Protein AF-0000000084498531 (afdb_homodimer)

Structure (mmCIF, N/CA/C/O backbone):
data_AF-0000000084498531-model_v1
#
loop_
_entity.id
_entity.type
_entity.pdbx_description
1 polymer 'Transcriptional regulator'
#
loop_
_atom_site.group_PDB
_atom_site.id
_atom_site.type_symbol
_atom_site.label_atom_id
_atom_site.label_alt_id
_atom_site.label_comp_id
_atom_site.label_asym_id
_atom_site.label_entity_id
_atom_site.label_seq_id
_atom_site.pdbx_PDB_ins_code
_atom_site.Cartn_x
_atom_site.Cartn_y
_atom_site.Cartn_z
_atom_site.occupancy
_atom_site.B_iso_or_equiv
_atom_site.auth_seq_id
_atom_site.auth_comp_id
_atom_site.auth_asym_id
_atom_site.auth_atom_id
_atom_site.pdbx_PDB_model_num
ATOM 1 N N . MET A 1 1 ? -9.805 -19.578 -28.141 1 34.66 1 MET A N 1
ATOM 2 C CA . MET A 1 1 ? -10.172 -18.578 -29.141 1 34.66 1 MET A CA 1
ATOM 3 C C . MET A 1 1 ? -9.047 -17.578 -29.344 1 34.66 1 MET A C 1
ATOM 5 O O . MET A 1 1 ? -8.516 -17.031 -28.359 1 34.66 1 MET A O 1
ATOM 9 N N . LYS A 1 2 ? -8.398 -17.547 -30.516 1 44.09 2 LYS A N 1
ATOM 10 C CA . LYS A 1 2 ? -7.297 -16.688 -30.938 1 44.09 2 LYS A CA 1
ATOM 11 C C . LYS A 1 2 ? -7.688 -15.219 -30.844 1 44.09 2 LYS A C 1
ATOM 13 O O . LYS A 1 2 ? -8.727 -14.812 -31.375 1 44.09 2 LYS A O 1
ATOM 18 N N . ILE A 1 3 ? -7.273 -14.508 -29.891 1 50.34 3 ILE A N 1
ATOM 19 C CA . ILE A 1 3 ? -7.504 -13.07 -29.812 1 50.34 3 ILE A CA 1
ATOM 20 C C . ILE A 1 3 ? -6.902 -12.383 -31.047 1 50.34 3 ILE A C 1
ATOM 22 O O . ILE A 1 3 ? -5.684 -12.406 -31.234 1 50.34 3 ILE A O 1
ATOM 26 N N . GLU A 1 4 ? -7.723 -12.188 -32.031 1 59.47 4 GLU A N 1
ATOM 27 C CA . GLU A 1 4 ? -7.301 -11.461 -33.25 1 59.47 4 GLU A CA 1
ATOM 28 C C . GLU A 1 4 ? -7.137 -9.969 -32.969 1 59.47 4 GLU A C 1
ATOM 30 O O . GLU A 1 4 ? -7.867 -9.406 -32.125 1 59.47 4 GLU A O 1
ATOM 35 N N . GLN A 1 5 ? -6.105 -9.414 -33.406 1 60.19 5 GLN A N 1
ATOM 36 C CA . GLN A 1 5 ? -5.805 -7.996 -33.25 1 60.19 5 GLN A CA 1
ATOM 37 C C . GLN A 1 5 ? -7.039 -7.145 -33.562 1 60.19 5 GLN A C 1
ATOM 39 O O . GLN A 1 5 ? -7.297 -6.16 -32.844 1 60.19 5 GLN A O 1
ATOM 44 N N . ALA A 1 6 ? -7.781 -7.594 -34.531 1 69.44 6 ALA A N 1
ATOM 45 C CA . ALA A 1 6 ? -8.984 -6.855 -34.906 1 69.44 6 ALA A CA 1
ATOM 46 C C . ALA A 1 6 ? -10.008 -6.859 -33.781 1 69.44 6 ALA A C 1
ATOM 48 O O . ALA A 1 6 ? -10.664 -5.848 -33.531 1 69.44 6 ALA A O 1
ATOM 49 N N . MET A 1 7 ? -10.156 -8 -33.062 1 75.06 7 MET A N 1
ATOM 50 C CA . MET A 1 7 ? -11.094 -8.102 -31.969 1 75.06 7 MET A CA 1
ATOM 51 C C . MET A 1 7 ? -10.688 -7.188 -30.812 1 75.06 7 MET A C 1
ATOM 53 O O . MET A 1 7 ? -11.531 -6.512 -30.219 1 75.06 7 MET A O 1
ATOM 57 N N . ILE A 1 8 ? -9.398 -7.152 -30.562 1 75.12 8 ILE A N 1
ATOM 58 C CA . ILE A 1 8 ? -8.883 -6.312 -29.484 1 75.12 8 ILE A CA 1
ATOM 59 C C . ILE A 1 8 ? -9.18 -4.848 -29.797 1 75.12 8 ILE A C 1
ATOM 61 O O . ILE A 1 8 ? -9.656 -4.113 -28.922 1 75.12 8 ILE A O 1
ATOM 65 N N . THR A 1 9 ? -8.969 -4.488 -31 1 77.19 9 THR A N 1
ATOM 66 C CA . THR A 1 9 ? -9.227 -3.109 -31.406 1 77.19 9 THR A CA 1
ATOM 67 C C . THR A 1 9 ? -10.711 -2.773 -31.281 1 77.19 9 THR A C 1
ATOM 69 O O . THR A 1 9 ? -11.07 -1.705 -30.781 1 77.19 9 THR A O 1
ATOM 72 N N . GLN A 1 10 ? -11.523 -3.67 -31.703 1 86.06 10 GLN A N 1
ATOM 73 C CA . GLN A 1 10 ? -12.961 -3.473 -31.625 1 86.06 10 GLN A CA 1
ATOM 74 C C . GLN A 1 10 ? -13.422 -3.324 -30.188 1 86.06 10 GLN A C 1
ATOM 76 O O . GLN A 1 10 ? -14.281 -2.488 -29.875 1 86.06 10 GLN A O 1
ATOM 81 N N . LEU A 1 11 ? -12.805 -4.191 -29.312 1 82.88 11 LEU A N 1
ATOM 82 C CA . LEU A 1 11 ? -13.148 -4.113 -27.891 1 82.88 11 LEU A CA 1
ATOM 83 C C . LEU A 1 11 ? -12.734 -2.766 -27.312 1 82.88 11 LEU A C 1
ATOM 85 O O . LEU A 1 11 ? -13.484 -2.158 -26.547 1 82.88 11 LEU A O 1
ATOM 89 N N . MET A 1 12 ? -11.602 -2.281 -27.719 1 84.25 12 MET A N 1
ATOM 90 C CA . MET A 1 12 ? -11.078 -1.019 -27.203 1 84.25 12 MET A CA 1
ATOM 91 C C . MET A 1 12 ? -11.914 0.157 -27.703 1 84.25 12 MET A C 1
ATOM 93 O O . MET A 1 12 ? -12.18 1.095 -26.938 1 84.25 12 MET A O 1
ATOM 97 N N . VAL A 1 13 ? -12.328 0.052 -28.891 1 86.25 13 VAL A N 1
ATOM 98 C CA . VAL A 1 13 ? -13.203 1.078 -29.453 1 86.25 13 VAL A CA 1
ATOM 99 C C . VAL A 1 13 ? -14.539 1.08 -28.719 1 86.25 13 VAL A C 1
ATOM 101 O O . VAL A 1 13 ? -15.023 2.135 -28.297 1 86.25 13 VAL A O 1
ATOM 104 N N . LEU A 1 14 ? -15.125 -0.115 -28.547 1 86.69 14 LEU A N 1
ATOM 105 C CA . LEU A 1 14 ? -16.422 -0.256 -27.891 1 86.69 14 LEU A CA 1
ATOM 106 C C . LEU A 1 14 ? -16.344 0.219 -26.438 1 86.69 14 LEU A C 1
ATOM 108 O O . LEU A 1 14 ? -17.297 0.806 -25.922 1 86.69 14 LEU A O 1
ATOM 112 N N . LEU A 1 15 ? -15.234 -0.099 -25.812 1 84.62 15 LEU A N 1
ATOM 113 C CA . LEU A 1 15 ? -15.023 0.351 -24.453 1 84.62 15 LEU A CA 1
ATOM 114 C C . LEU A 1 15 ? -15.039 1.874 -24.359 1 84.62 15 LEU A C 1
ATOM 116 O O . LEU A 1 15 ? -15.609 2.443 -23.438 1 84.62 15 LEU A O 1
ATOM 120 N N . ASN A 1 16 ? -14.508 2.611 -25.328 1 83.94 16 ASN A N 1
ATOM 121 C CA . ASN A 1 16 ? -14.523 4.07 -25.375 1 83.94 16 ASN A CA 1
ATOM 122 C C . ASN A 1 16 ? -15.938 4.609 -25.594 1 83.94 16 ASN A C 1
ATOM 124 O O . ASN A 1 16 ? -16.344 5.578 -24.938 1 83.94 16 ASN A O 1
ATOM 128 N N . VAL A 1 17 ? -16.656 3.908 -26.391 1 86.75 17 VAL A N 1
ATOM 129 C CA . VAL A 1 17 ? -18.047 4.285 -26.656 1 86.75 17 VAL A CA 1
ATOM 130 C C . VAL A 1 17 ? -18.875 4.125 -25.375 1 86.75 17 VAL A C 1
ATOM 132 O O . VAL A 1 17 ? -19.672 5 -25.031 1 86.75 17 VAL A O 1
ATOM 135 N N . LYS A 1 18 ? -18.547 3.018 -24.75 1 86.06 18 LYS A N 1
ATOM 136 C CA . LYS A 1 18 ? -19.234 2.77 -23.484 1 86.06 18 LYS A CA 1
ATOM 137 C C . LYS A 1 18 ? -18.938 3.871 -22.469 1 86.06 18 LYS A C 1
ATOM 139 O O . LYS A 1 18 ? -19.828 4.285 -21.719 1 86.06 18 LYS A O 1
ATOM 144 N N . ASN A 1 19 ? -17.75 4.41 -22.516 1 82.44 19 ASN A N 1
ATOM 145 C CA . ASN A 1 19 ? -17.281 5.41 -21.562 1 82.44 19 ASN A CA 1
ATOM 146 C C 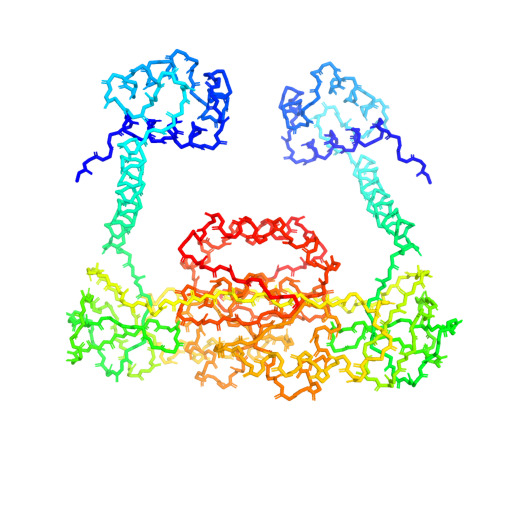. ASN A 1 19 ? -17.656 6.82 -22 1 82.44 19 ASN A C 1
ATOM 148 O O . ASN A 1 19 ? -17.203 7.801 -21.406 1 82.44 19 ASN A O 1
ATOM 152 N N . GLY A 1 20 ? -18.375 6.891 -23.094 1 81.81 20 GLY A N 1
ATOM 153 C CA . GLY A 1 20 ? -18.953 8.172 -23.469 1 81.81 20 GLY A CA 1
ATOM 154 C C . GLY A 1 20 ? -18.156 8.891 -24.531 1 81.81 20 GLY A C 1
ATOM 155 O O . GLY A 1 20 ? -18.391 10.07 -24.797 1 81.81 20 GLY A O 1
ATOM 156 N N . LYS A 1 21 ? -17.203 8.258 -25.094 1 85.19 21 LYS A N 1
ATOM 157 C CA . LYS A 1 21 ? -16.453 8.844 -26.219 1 85.19 21 LYS A CA 1
ATOM 158 C C . LYS A 1 21 ? -17.078 8.438 -27.547 1 85.19 21 LYS A C 1
ATOM 160 O O . LYS A 1 21 ? -16.859 7.32 -28.031 1 85.19 21 LYS A O 1
ATOM 165 N N . TYR A 1 22 ? -17.766 9.422 -28.156 1 84.81 22 TYR A N 1
ATOM 166 C CA . TYR A 1 22 ? -18.562 9.07 -29.328 1 84.81 22 TYR A CA 1
ATOM 167 C C . TYR A 1 22 ? -17.875 9.547 -30.609 1 84.81 22 TYR A C 1
ATOM 169 O O . TYR A 1 22 ? -18.203 9.094 -31.703 1 84.81 22 TYR A O 1
ATOM 177 N N . ARG A 1 23 ? -16.922 10.469 -30.453 1 86.25 23 ARG A N 1
ATOM 178 C CA . ARG A 1 23 ? -16.266 11.016 -31.625 1 86.25 23 ARG A CA 1
ATOM 179 C C . ARG A 1 23 ? -15.078 10.141 -32.062 1 86.25 23 ARG A C 1
ATOM 181 O O . ARG A 1 23 ? -14.203 9.844 -31.234 1 86.25 23 ARG A O 1
ATOM 188 N N . PRO A 1 24 ? -15.086 9.742 -33.312 1 88.62 24 PRO A N 1
ATOM 189 C CA . PRO A 1 24 ? -13.992 8.891 -33.781 1 88.62 24 PRO A CA 1
ATOM 190 C C . PRO A 1 24 ? -12.617 9.523 -33.562 1 88.62 24 PRO A C 1
ATOM 192 O O . PRO A 1 24 ? -11.656 8.82 -33.281 1 88.62 24 PRO A O 1
ATOM 195 N N . SER A 1 25 ? -12.562 10.82 -33.688 1 88.19 25 SER A N 1
ATOM 196 C CA . SER A 1 25 ? -11.289 11.508 -33.531 1 88.19 25 SER A CA 1
ATOM 197 C C . SER A 1 25 ? -10.773 11.367 -32.094 1 88.19 25 SER A C 1
ATOM 199 O O . SER A 1 25 ? -9.57 11.18 -31.875 1 88.19 25 SER A O 1
ATOM 201 N N . GLU A 1 26 ? -11.648 11.359 -31.172 1 84.88 26 GLU A N 1
ATOM 202 C CA . GLU A 1 26 ? -11.289 11.195 -29.766 1 84.88 26 GLU A CA 1
ATOM 203 C C . GLU A 1 26 ? -10.82 9.773 -29.484 1 84.88 26 GLU A C 1
ATOM 205 O O . GLU A 1 26 ? -9.836 9.578 -28.766 1 84.88 26 GLU A O 1
ATOM 210 N N . ILE A 1 27 ? -11.531 8.883 -30.047 1 85.62 27 ILE A N 1
ATOM 211 C CA . ILE A 1 27 ? -11.203 7.477 -29.844 1 85.62 27 ILE A CA 1
ATOM 212 C C . ILE A 1 27 ? -9.859 7.164 -30.5 1 85.62 27 ILE A C 1
ATOM 214 O O . ILE A 1 27 ? -9.047 6.434 -29.938 1 85.62 27 ILE A O 1
ATOM 218 N N . SER A 1 28 ? -9.68 7.773 -31.609 1 87.06 28 SER A N 1
ATOM 219 C CA . SER A 1 28 ? -8.414 7.598 -32.312 1 87.06 28 SER A CA 1
ATOM 220 C C . SER A 1 28 ? -7.238 8.062 -31.453 1 87.06 28 SER A C 1
ATOM 222 O O . SER A 1 28 ? -6.23 7.363 -31.344 1 87.06 28 SER A O 1
ATOM 224 N N . LYS A 1 29 ? -7.383 9.148 -30.891 1 78.88 29 LYS A N 1
ATOM 225 C CA . LYS A 1 29 ? -6.336 9.695 -30.031 1 78.88 29 LYS A CA 1
ATOM 226 C C . LYS A 1 29 ? -6.109 8.82 -28.812 1 78.88 29 LYS A C 1
ATOM 228 O O . LYS A 1 29 ? -4.965 8.562 -28.422 1 78.88 29 LYS A O 1
ATOM 233 N N . GLU A 1 30 ? -7.184 8.289 -28.266 1 75.06 30 GLU A N 1
ATOM 234 C CA . GLU A 1 30 ? -7.109 7.484 -27.047 1 75.06 30 GLU A CA 1
ATOM 235 C C . GLU A 1 30 ? -6.438 6.141 -27.312 1 75.06 30 GLU A C 1
ATOM 237 O O . GLU A 1 30 ? -5.652 5.66 -26.484 1 75.06 30 GLU A O 1
ATOM 242 N N . 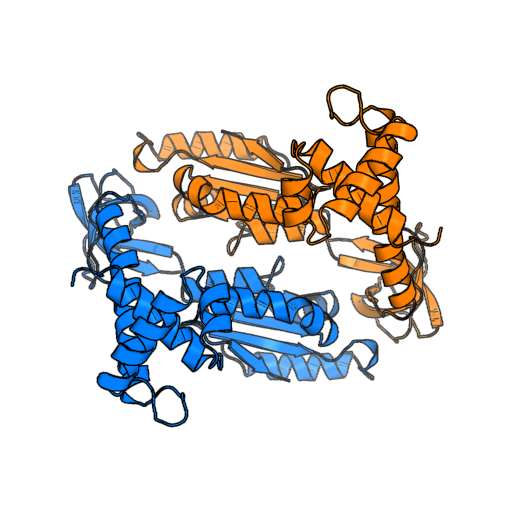LEU A 1 31 ? -6.738 5.633 -28.422 1 75.5 31 LEU A N 1
ATOM 243 C CA . LEU A 1 31 ? -6.297 4.273 -28.703 1 75.5 31 LEU A CA 1
ATOM 244 C C . LEU A 1 31 ? -4.992 4.277 -29.484 1 75.5 31 LEU A C 1
ATOM 246 O O . LEU A 1 31 ? -4.316 3.252 -29.594 1 75.5 31 LEU A O 1
ATOM 250 N N . GLY A 1 32 ? -4.672 5.48 -30.109 1 75.75 32 GLY A N 1
ATOM 251 C CA . GLY A 1 32 ? -3.467 5.57 -30.906 1 75.75 32 GLY A CA 1
ATOM 252 C C . GLY A 1 32 ? -3.59 4.867 -32.25 1 75.75 32 GLY A C 1
ATOM 253 O O . GLY A 1 32 ? -2.623 4.285 -32.75 1 75.75 32 GLY A O 1
ATOM 254 N N . ILE A 1 33 ? -4.723 4.715 -32.688 1 75.62 33 ILE A N 1
ATOM 255 C CA . ILE A 1 33 ? -4.914 4.141 -34.031 1 75.62 33 ILE A CA 1
ATOM 256 C C . ILE A 1 33 ? -5.477 5.203 -34.969 1 75.62 33 ILE A C 1
ATOM 258 O O . ILE A 1 33 ? -5.977 6.238 -34.531 1 75.62 33 ILE A O 1
ATOM 262 N N . THR A 1 34 ? -5.309 5.07 -36.281 1 81.06 34 THR A N 1
ATOM 263 C CA . THR A 1 34 ? -5.711 6.062 -37.25 1 81.06 34 THR A CA 1
ATOM 264 C C . THR A 1 34 ? -7.219 6.289 -37.219 1 81.06 34 THR A C 1
ATOM 266 O O . THR A 1 34 ? -7.977 5.402 -36.812 1 81.06 34 THR A O 1
ATOM 269 N N . LEU A 1 35 ? -7.539 7.504 -37.531 1 86.69 35 LEU A N 1
ATOM 270 C CA . LEU A 1 35 ? -8.953 7.863 -37.625 1 86.69 35 LEU A CA 1
ATOM 271 C C . LEU A 1 35 ? -9.711 6.902 -38.531 1 86.69 35 LEU A C 1
ATOM 273 O O . LEU A 1 35 ? -10.828 6.492 -38.188 1 86.69 35 LEU A O 1
ATOM 277 N N . GLN A 1 36 ? -9.094 6.578 -39.625 1 87 36 GLN A N 1
ATOM 278 C CA . GLN A 1 36 ? -9.719 5.66 -40.562 1 87 36 GLN A CA 1
ATOM 279 C C . GLN A 1 36 ? -9.977 4.301 -39.938 1 87 36 GLN A C 1
ATOM 281 O O . GLN A 1 36 ? -11.016 3.684 -40.156 1 87 36 GLN A O 1
ATOM 286 N N . GLY A 1 37 ? -9.008 3.9 -39.156 1 84.12 37 GLY A N 1
ATOM 287 C CA . GLY A 1 37 ? -9.164 2.641 -38.438 1 84.12 37 GLY A CA 1
ATOM 288 C C . GLY A 1 37 ? -10.336 2.635 -37.469 1 84.12 37 GLY A C 1
ATOM 289 O O . GLY A 1 37 ? -11.109 1.676 -37.438 1 84.12 37 GLY A O 1
ATOM 290 N N . VAL A 1 38 ? -10.461 3.701 -36.75 1 87.38 38 VAL A N 1
ATOM 291 C CA . VAL A 1 38 ? -11.539 3.811 -35.781 1 87.38 38 VAL A CA 1
ATOM 292 C C . VAL A 1 38 ? -12.891 3.799 -36.5 1 87.38 38 VAL A C 1
ATOM 294 O O . VAL A 1 38 ? -13.812 3.092 -36.094 1 87.38 38 VAL A O 1
ATOM 297 N N . VAL A 1 39 ? -12.961 4.578 -37.562 1 89.06 39 VAL A N 1
ATOM 298 C CA . VAL A 1 39 ? -14.195 4.672 -38.344 1 89.06 39 VAL A CA 1
ATOM 299 C C . VAL A 1 39 ? -14.57 3.295 -38.875 1 89.06 39 VAL A C 1
ATOM 301 O O . VAL A 1 39 ? -15.742 2.902 -38.844 1 89.06 39 VAL A O 1
ATOM 304 N N . TYR A 1 40 ? -13.555 2.617 -39.344 1 87.44 40 TYR A N 1
ATOM 305 C CA . TYR A 1 40 ? -13.75 1.277 -39.875 1 87.44 40 TYR A CA 1
ATOM 306 C C . TYR A 1 40 ? -14.32 0.341 -38.812 1 87.44 40 TYR A C 1
ATOM 308 O O . TYR A 1 40 ? -15.305 -0.358 -39.062 1 87.44 40 TYR A O 1
ATOM 316 N N . HIS A 1 41 ? -13.75 0.318 -37.688 1 88.31 41 HIS A N 1
ATOM 317 C CA . HIS A 1 41 ? -14.18 -0.592 -36.625 1 88.31 41 HIS A CA 1
ATOM 318 C C . HIS A 1 41 ? -15.539 -0.186 -36.094 1 88.31 41 HIS A C 1
ATOM 320 O O . HIS A 1 41 ? -16.359 -1.044 -35.719 1 88.31 41 HIS A O 1
ATOM 326 N N . MET A 1 42 ? -15.797 1.135 -36 1 91.12 42 MET A N 1
ATOM 327 C CA . MET A 1 42 ? -17.109 1.589 -35.562 1 91.12 42 MET A CA 1
ATOM 328 C C . MET A 1 42 ? -18.203 1.147 -36.5 1 91.12 42 MET A C 1
ATOM 330 O O . MET A 1 42 ? -19.297 0.781 -36.062 1 91.12 42 MET A O 1
ATOM 334 N N . LYS A 1 43 ? -17.859 1.243 -37.781 1 91.12 43 LYS A N 1
ATOM 335 C CA . LYS A 1 43 ? -18.812 0.774 -38.781 1 91.12 43 LYS A CA 1
ATOM 336 C C . LYS A 1 43 ? -19.141 -0.703 -38.562 1 91.12 43 LYS A C 1
ATOM 338 O O . LYS A 1 43 ? -20.312 -1.097 -38.625 1 91.12 43 LYS A O 1
ATOM 343 N N . ILE A 1 44 ? -18.094 -1.507 -38.438 1 88.5 44 ILE A N 1
ATOM 344 C CA . ILE A 1 44 ? -18.266 -2.939 -38.219 1 88.5 44 ILE A CA 1
ATOM 345 C C . ILE A 1 44 ? -19.141 -3.17 -36.969 1 88.5 44 ILE A C 1
ATOM 347 O O . ILE A 1 44 ? -20.062 -3.992 -37 1 88.5 44 ILE A O 1
ATOM 351 N N . LEU A 1 45 ? -18.891 -2.424 -35.875 1 92.56 45 LEU A N 1
ATOM 352 C CA . LEU A 1 45 ? -19.609 -2.582 -34.594 1 92.56 45 LEU A CA 1
ATOM 353 C C . LEU A 1 45 ? -21.062 -2.166 -34.75 1 92.56 45 LEU A C 1
ATOM 355 O O . LEU A 1 45 ? -21.953 -2.781 -34.156 1 92.56 45 LEU A O 1
ATOM 359 N N . ARG A 1 46 ? -21.312 -1.22 -35.594 1 91.94 46 ARG A N 1
ATOM 360 C CA . ARG A 1 46 ? -22.672 -0.806 -35.906 1 91.94 46 ARG A CA 1
ATOM 361 C C . ARG A 1 46 ? -23.406 -1.873 -36.688 1 91.94 46 ARG A C 1
ATOM 363 O O . ARG A 1 46 ? -24.578 -2.18 -36.406 1 91.94 46 ARG A O 1
ATOM 370 N N . ASP A 1 47 ? -22.688 -2.35 -37.688 1 92.06 47 ASP A N 1
ATOM 371 C CA . ASP A 1 47 ? -23.266 -3.379 -38.531 1 92.06 47 ASP A CA 1
ATOM 372 C C . ASP A 1 47 ? -23.656 -4.613 -37.719 1 92.06 47 ASP A C 1
ATOM 374 O O . ASP A 1 47 ? -24.641 -5.289 -38.031 1 92.06 47 ASP A O 1
ATOM 378 N N . LYS A 1 48 ? -22.875 -4.902 -36.719 1 90.38 48 LYS A N 1
ATOM 379 C CA . LYS A 1 48 ? -23.109 -6.078 -35.875 1 90.38 48 LYS A CA 1
ATOM 380 C C . LYS A 1 48 ? -24.141 -5.781 -34.781 1 90.38 48 LYS A C 1
ATOM 382 O O . LYS A 1 48 ? -24.5 -6.668 -34.031 1 90.38 48 LYS A O 1
ATOM 387 N N . GLY A 1 49 ? -24.562 -4.492 -34.656 1 90.94 49 GLY A N 1
ATOM 388 C CA . GLY A 1 49 ? -25.594 -4.098 -33.688 1 90.94 49 GLY A CA 1
ATOM 389 C C . GLY A 1 49 ? -25.031 -3.791 -32.312 1 90.94 49 GLY A C 1
ATOM 390 O O . GLY A 1 49 ? -25.781 -3.762 -31.344 1 90.94 49 GLY A O 1
ATOM 391 N N . TYR A 1 50 ? -23.625 -3.662 -32.219 1 93 50 TYR A N 1
ATOM 392 C CA . TYR A 1 50 ? -23.016 -3.436 -30.906 1 93 50 TYR A CA 1
ATOM 393 C C . TYR A 1 50 ? -23.047 -1.958 -30.547 1 93 50 TYR A C 1
ATOM 395 O O . TYR A 1 50 ? -22.922 -1.603 -29.375 1 93 50 TYR A O 1
ATOM 403 N N . ILE A 1 51 ? -23.219 -1.035 -31.516 1 92.44 51 ILE A N 1
ATOM 404 C CA . ILE A 1 51 ? -23.406 0.401 -31.344 1 92.44 51 ILE A CA 1
ATOM 405 C C . ILE A 1 51 ? -24.734 0.834 -31.984 1 92.44 51 ILE A C 1
ATOM 407 O O . ILE A 1 51 ? -25.016 0.479 -33.125 1 92.44 51 ILE A O 1
ATOM 411 N N . GLY A 1 52 ? -25.469 1.591 -31.25 1 89 52 GLY A N 1
ATOM 412 C CA . GLY A 1 52 ? -26.766 2.041 -31.75 1 89 52 GLY A CA 1
ATOM 413 C C . GLY A 1 52 ? -26.672 3.246 -32.656 1 89 52 GLY A C 1
ATOM 414 O O . GLY A 1 52 ? -25.594 3.801 -32.844 1 89 52 GLY A O 1
ATOM 415 N N . SER A 1 53 ? -27.859 3.658 -33.219 1 85.5 53 SER A N 1
ATOM 416 C CA . SER A 1 53 ? -27.953 4.828 -34.094 1 85.5 53 SER A CA 1
ATOM 417 C C . SER A 1 53 ? -27.641 6.109 -33.344 1 85.5 53 SER A C 1
ATOM 419 O O . SER A 1 53 ? -27.219 7.105 -33.938 1 85.5 53 SER A O 1
ATOM 421 N N . ASP A 1 54 ? -27.781 5.996 -31.984 1 83.81 54 ASP A N 1
ATOM 422 C CA . ASP A 1 54 ? -27.484 7.145 -31.125 1 83.81 54 ASP A CA 1
ATOM 423 C C . ASP A 1 54 ? -26.016 7.145 -30.703 1 83.81 54 ASP A C 1
ATOM 425 O O . ASP A 1 54 ? -25.609 7.949 -29.859 1 83.81 54 ASP A O 1
ATOM 429 N N . ASN A 1 55 ? -25.188 6.219 -31.297 1 83.38 55 ASN A N 1
ATOM 430 C CA . ASN A 1 55 ? -23.766 6.102 -31.047 1 83.38 55 ASN A CA 1
ATOM 431 C C . ASN A 1 55 ? -23.469 5.633 -29.625 1 83.38 55 ASN A C 1
ATOM 433 O O . ASN A 1 55 ? -22.359 5.844 -29.125 1 83.38 55 ASN A O 1
ATOM 437 N N . LYS A 1 56 ? -24.516 4.949 -29.062 1 88.12 56 LYS A N 1
ATOM 438 C CA . LYS A 1 56 ? -24.312 4.367 -27.734 1 88.12 56 LYS A CA 1
ATOM 439 C C . LYS A 1 56 ? -24.203 2.848 -27.812 1 88.12 56 LYS A C 1
ATOM 441 O O . LYS A 1 56 ? -24.688 2.232 -28.766 1 88.12 56 LYS A O 1
ATOM 446 N N . ILE A 1 57 ? -23.516 2.268 -26.766 1 87.75 57 ILE A N 1
ATOM 447 C CA . ILE A 1 57 ? -23.359 0.818 -26.719 1 87.75 57 ILE A CA 1
ATOM 448 C C . ILE A 1 57 ? -24.703 0.16 -26.469 1 87.75 57 ILE A C 1
ATOM 450 O O . ILE A 1 57 ? -25.516 0.662 -25.688 1 87.75 57 ILE A O 1
ATOM 454 N N . THR A 1 58 ? -25.109 -0.852 -27.234 1 88.88 58 THR A N 1
ATOM 455 C CA . THR A 1 58 ? -26.328 -1.618 -27.062 1 88.88 58 THR A CA 1
ATOM 456 C C . THR A 1 58 ? -26.141 -2.717 -26.016 1 88.88 58 THR A C 1
ATOM 458 O O . THR A 1 58 ? -25.031 -2.912 -25.516 1 88.88 58 THR A O 1
ATOM 461 N N . LYS A 1 59 ? -27.188 -3.443 -25.672 1 82.69 59 LYS A N 1
ATOM 462 C CA . LYS A 1 59 ? -27.094 -4.594 -24.781 1 82.69 59 LYS A CA 1
ATOM 463 C C . LYS A 1 59 ? -26.188 -5.672 -25.375 1 82.69 59 LYS A C 1
ATOM 465 O O . LYS A 1 59 ? -25.359 -6.25 -24.672 1 82.69 59 LYS A O 1
ATOM 470 N N . GLU A 1 60 ? -26.406 -5.887 -26.719 1 84.44 60 GLU A N 1
ATOM 471 C CA . GLU A 1 60 ? -25.578 -6.871 -27.406 1 84.44 60 GLU A CA 1
ATOM 472 C C . GLU A 1 60 ? -24.109 -6.434 -27.438 1 84.44 60 GLU A C 1
ATOM 474 O O . GLU A 1 60 ? -23.203 -7.258 -27.297 1 84.44 60 GLU A O 1
ATOM 479 N N . GLY A 1 61 ? -23.938 -5.141 -27.609 1 88.62 61 GLY A N 1
ATOM 480 C CA . GLY A 1 61 ? -22.578 -4.605 -27.578 1 88.62 61 GLY A CA 1
ATOM 481 C C . GLY A 1 61 ? -21.906 -4.766 -26.234 1 88.62 61 GLY A C 1
ATOM 482 O O . GLY A 1 61 ? -20.734 -5.113 -26.156 1 88.62 61 GLY A O 1
ATOM 483 N N . PHE A 1 62 ? -22.672 -4.59 -25.219 1 82.62 62 PHE A N 1
ATOM 484 C CA . PHE A 1 62 ? -22.156 -4.766 -23.859 1 82.62 62 PHE A CA 1
ATOM 485 C C . PHE A 1 62 ? -21.766 -6.215 -23.609 1 82.62 62 PHE A C 1
ATOM 487 O O . PHE A 1 62 ? -20.703 -6.488 -23.031 1 82.62 62 PHE A O 1
ATOM 494 N N . ASP A 1 63 ? -22.625 -7.098 -24.062 1 80.62 63 ASP A N 1
ATOM 495 C CA . ASP A 1 63 ? -22.312 -8.516 -23.922 1 80.62 63 ASP A CA 1
ATOM 496 C C . ASP A 1 63 ? -21.031 -8.875 -24.656 1 80.62 63 ASP A C 1
ATOM 498 O O . ASP A 1 63 ? -20.188 -9.617 -24.141 1 80.62 63 ASP A O 1
ATOM 502 N N . PHE A 1 64 ? -20.906 -8.32 -25.844 1 83.44 64 PHE A N 1
ATOM 503 C CA . PHE A 1 64 ? -19.688 -8.547 -26.625 1 83.44 64 PHE A CA 1
ATOM 504 C C . PHE A 1 64 ? -18.469 -7.996 -25.891 1 83.44 64 PHE A C 1
ATOM 506 O O . PHE A 1 64 ? -17.438 -8.664 -25.812 1 83.44 64 PHE A O 1
ATOM 513 N N . LEU A 1 65 ? -18.609 -6.805 -25.406 1 83.12 65 LEU A N 1
ATOM 514 C CA . LEU A 1 65 ? -17.531 -6.16 -24.672 1 83.12 65 LEU A CA 1
ATOM 515 C C . LEU A 1 65 ? -17.172 -6.957 -23.422 1 83.12 65 LEU A C 1
ATOM 517 O O . LEU A 1 65 ? -16 -7.246 -23.172 1 83.12 65 LEU A O 1
ATOM 521 N N . TYR A 1 66 ? -18.125 -7.336 -22.688 1 73.88 66 TYR A N 1
ATOM 522 C CA . TYR A 1 66 ? -17.953 -8.07 -21.453 1 73.88 66 TYR A CA 1
ATOM 523 C C . TYR A 1 66 ? -17.281 -9.414 -21.703 1 73.88 66 TYR A C 1
ATOM 525 O O . TYR A 1 66 ? -16.297 -9.766 -21.047 1 73.88 66 TYR A O 1
ATOM 533 N N . ASN A 1 67 ? -17.859 -10.109 -22.703 1 73.44 67 ASN A N 1
ATOM 534 C CA . ASN A 1 67 ? -17.312 -11.422 -23.047 1 73.44 67 ASN A CA 1
ATOM 535 C C . ASN A 1 67 ? -15.906 -11.297 -23.625 1 73.44 67 ASN A C 1
ATOM 537 O O . ASN A 1 67 ? -15.039 -12.133 -23.344 1 73.44 67 ASN A O 1
ATOM 541 N N . GLY A 1 68 ? -15.773 -10.242 -24.438 1 75.06 68 GLY A N 1
ATOM 542 C CA . GLY A 1 68 ? -14.461 -10.016 -25.016 1 75.06 68 GLY A CA 1
ATOM 543 C C . GLY A 1 68 ? -13.398 -9.703 -23.969 1 75.06 68 GLY A C 1
ATOM 544 O O . GLY A 1 68 ? -12.312 -10.273 -23.984 1 75.06 68 GLY A O 1
ATOM 545 N N . LEU A 1 69 ? -13.75 -8.859 -23.094 1 72.06 69 LEU A N 1
ATOM 546 C CA . LEU A 1 69 ? -12.82 -8.508 -22.031 1 72.06 69 LEU A CA 1
ATOM 547 C C . LEU A 1 69 ? -12.508 -9.711 -21.156 1 72.06 69 LEU A C 1
ATOM 549 O O . LEU A 1 69 ? -11.352 -9.914 -20.766 1 72.06 69 LEU A O 1
ATOM 553 N N . ASN A 1 70 ? -13.5 -10.469 -20.938 1 63.19 70 ASN A N 1
ATOM 554 C CA . ASN A 1 70 ? -13.289 -11.703 -20.188 1 63.19 70 ASN A CA 1
ATOM 555 C C . ASN A 1 70 ? -12.367 -12.672 -20.938 1 63.19 70 ASN A C 1
ATOM 557 O O . ASN A 1 70 ? -11.516 -13.32 -20.344 1 63.19 70 ASN A O 1
ATOM 561 N N . THR A 1 71 ? -12.617 -12.711 -22.219 1 62.12 71 THR A N 1
ATOM 562 C CA . THR A 1 71 ? -11.781 -13.562 -23.047 1 62.12 71 THR A CA 1
ATOM 563 C C . THR A 1 71 ? -10.328 -13.086 -23.016 1 62.12 71 THR A C 1
ATOM 565 O O . THR A 1 71 ? -9.406 -13.891 -22.906 1 62.12 71 THR A O 1
ATOM 568 N N . ILE A 1 72 ? -10.117 -11.766 -23.172 1 64.94 72 ILE A N 1
ATOM 569 C CA . ILE A 1 72 ? -8.766 -11.227 -23.109 1 64.94 72 ILE A CA 1
ATOM 570 C C . ILE A 1 72 ? -8.18 -11.5 -21.719 1 64.94 72 ILE A C 1
ATOM 572 O O . ILE A 1 72 ? -7.031 -11.93 -21.594 1 64.94 72 ILE A O 1
ATOM 576 N N . GLU A 1 73 ? -8.938 -11.25 -20.75 1 60.06 73 GLU A N 1
ATOM 577 C CA . GLU A 1 73 ? -8.508 -11.562 -19.391 1 60.06 73 GLU A CA 1
ATOM 578 C C . GLU A 1 73 ? -8.102 -13.023 -19.266 1 60.06 73 GLU A C 1
ATOM 580 O O . GLU A 1 73 ? -7.031 -13.328 -18.734 1 60.06 73 GLU A O 1
ATOM 585 N N . ASP A 1 74 ? -8.984 -13.828 -19.734 1 56.62 74 ASP A N 1
ATOM 586 C CA . ASP A 1 74 ? -8.703 -15.258 -19.719 1 56.62 74 ASP A CA 1
ATOM 587 C C . ASP A 1 74 ? -7.445 -15.586 -20.516 1 56.62 74 ASP A C 1
ATOM 589 O O . ASP A 1 74 ? -6.629 -16.406 -20.094 1 56.62 74 ASP A O 1
ATOM 593 N N . PHE A 1 75 ? -7.363 -14.961 -21.703 1 53.66 75 PHE A N 1
ATOM 594 C CA . PHE A 1 75 ? -6.191 -15.164 -22.531 1 53.66 75 PHE A CA 1
ATOM 595 C C . PHE A 1 75 ? -4.926 -14.711 -21.828 1 53.66 75 PHE A C 1
ATOM 597 O O . PHE A 1 75 ? -3.926 -15.43 -21.797 1 53.66 75 PHE A O 1
ATOM 604 N N . VAL A 1 76 ? -5.035 -13.453 -21.438 1 56.19 76 VAL A N 1
ATOM 605 C CA . VAL A 1 76 ? -3.871 -12.961 -20.703 1 56.19 76 VAL A CA 1
ATOM 606 C C . VAL A 1 76 ? -3.582 -13.867 -19.516 1 56.19 76 VAL A C 1
ATOM 608 O O . VAL A 1 76 ? -2.439 -14.281 -19.312 1 56.19 76 VAL A O 1
ATOM 611 N N . HIS A 1 77 ? -4.613 -14.156 -18.859 1 50.19 77 HIS A N 1
ATOM 612 C CA . HIS A 1 77 ? -4.477 -15.062 -17.719 1 50.19 77 HIS A CA 1
ATOM 613 C C . HIS A 1 77 ? -3.938 -16.422 -18.172 1 50.19 77 HIS A C 1
ATOM 615 O O . HIS A 1 77 ? -2.996 -16.953 -17.562 1 50.19 77 HIS A O 1
ATOM 621 N N . SER A 1 78 ? -4.703 -16.922 -19.125 1 47.44 78 SER A N 1
ATOM 622 C CA . SER A 1 78 ? -4.281 -18.219 -19.641 1 47.44 78 SER A CA 1
ATOM 623 C C . SER A 1 78 ? -2.893 -18.141 -20.25 1 47.44 78 SER A C 1
ATOM 625 O O . SER A 1 78 ? -2.09 -19.078 -20.109 1 47.44 78 SER A O 1
ATOM 627 N N . SER A 1 79 ? -2.74 -17.094 -21.156 1 48.22 79 SER A N 1
ATOM 628 C CA . SER A 1 79 ? -1.412 -16.938 -21.75 1 48.22 79 SER A CA 1
ATOM 629 C C . SER A 1 79 ? -0.346 -16.766 -20.672 1 48.22 79 SER A C 1
ATOM 631 O O . SER A 1 79 ? 0.757 -17.312 -20.797 1 48.22 79 SER A O 1
ATOM 633 N N . LEU A 1 80 ? -0.776 -16.016 -19.719 1 44.59 80 LEU A N 1
ATOM 634 C CA . LEU A 1 80 ? 0.114 -15.945 -18.562 1 44.59 80 LEU A CA 1
ATOM 635 C C . LEU A 1 80 ? 0.278 -17.328 -17.922 1 44.59 80 LEU A C 1
ATOM 637 O O . LEU A 1 80 ? 1.384 -17.703 -17.531 1 44.59 80 LEU A O 1
ATOM 641 N N . ILE A 1 81 ? -0.855 -17.938 -17.859 1 45.22 81 ILE A N 1
ATOM 642 C CA . ILE A 1 81 ? -0.785 -19.312 -17.391 1 45.22 81 ILE A CA 1
ATOM 643 C C . ILE A 1 81 ? 0.054 -20.141 -18.359 1 45.22 81 ILE A C 1
ATOM 645 O O . ILE A 1 81 ? 0.889 -20.953 -17.953 1 45.22 81 ILE A O 1
ATOM 649 N N . ASN A 1 82 ? -0.407 -20.016 -19.625 1 45.72 82 ASN A N 1
ATOM 650 C CA . ASN A 1 82 ? 0.419 -20.734 -20.594 1 45.72 82 ASN A CA 1
ATOM 651 C C . ASN A 1 82 ? 1.874 -20.281 -20.531 1 45.72 82 ASN A C 1
ATOM 653 O O . ASN A 1 82 ? 2.789 -21.094 -20.656 1 45.72 82 ASN A O 1
ATOM 657 N N . ILE A 1 83 ? 2.055 -19.016 -20.578 1 44.28 83 ILE A N 1
ATOM 658 C CA . ILE A 1 83 ? 3.396 -18.531 -20.266 1 44.28 83 ILE A CA 1
ATOM 659 C C . ILE A 1 83 ? 3.785 -18.984 -18.859 1 44.28 83 ILE A C 1
ATOM 661 O O . ILE A 1 83 ? 4.926 -19.375 -18.609 1 44.28 83 ILE A O 1
ATOM 665 N N . ASP A 1 84 ? 2.74 -19.125 -17.969 1 48.44 84 ASP A N 1
ATOM 666 C CA . ASP A 1 84 ? 2.77 -19.594 -16.594 1 48.44 84 ASP A CA 1
ATOM 667 C C . ASP A 1 84 ? 3.078 -21.094 -16.531 1 48.44 84 ASP A C 1
ATOM 669 O O . ASP A 1 84 ? 3.75 -21.562 -15.609 1 48.44 84 ASP A O 1
ATOM 673 N N . ALA A 1 85 ? 2.301 -21.875 -17.516 1 48.47 85 ALA A N 1
ATOM 674 C CA . ALA A 1 85 ? 2.689 -23.281 -17.469 1 48.47 85 ALA A CA 1
ATOM 675 C C . ALA A 1 85 ? 4.195 -23.438 -17.281 1 48.47 85 ALA A C 1
ATOM 677 O O . ALA A 1 85 ? 4.664 -24.438 -16.734 1 48.47 85 ALA A O 1
ATOM 678 N N . SER A 1 86 ? 4.703 -22.375 -17.672 1 57.56 86 SER A N 1
ATOM 679 C CA . SER A 1 86 ? 6.145 -22.406 -17.453 1 57.56 86 SER A CA 1
ATOM 680 C C . SER A 1 86 ? 6.531 -21.562 -16.234 1 57.56 86 SER A C 1
ATOM 682 O O . SER A 1 86 ? 7.688 -21.578 -15.812 1 57.56 86 SER A O 1
ATOM 684 N N . LEU A 1 87 ? 5.359 -21.031 -15.578 1 74.81 87 LEU A N 1
ATOM 685 C CA . LEU A 1 87 ? 5.652 -20.188 -14.422 1 74.81 87 LEU A CA 1
ATOM 686 C C . LEU A 1 87 ? 5.598 -21 -13.133 1 74.81 87 LEU A C 1
ATOM 688 O O . LEU A 1 87 ? 4.859 -21.984 -13.039 1 74.81 87 LEU A O 1
ATOM 692 N N . ILE A 1 88 ? 6.496 -20.875 -12.312 1 89.31 88 ILE A N 1
ATOM 693 C CA . ILE A 1 88 ? 6.559 -21.516 -11 1 89.31 88 ILE A CA 1
ATOM 694 C C . ILE A 1 88 ? 5.844 -20.641 -9.977 1 89.31 88 ILE A C 1
ATOM 696 O O . ILE A 1 88 ? 6.152 -19.453 -9.844 1 89.31 88 ILE A O 1
ATOM 700 N N . TRP A 1 89 ? 4.777 -21.203 -9.398 1 93.12 89 TRP A N 1
ATOM 701 C CA . TRP A 1 89 ? 4.027 -20.531 -8.336 1 93.12 89 TRP A CA 1
ATOM 702 C C . TRP A 1 89 ? 4.562 -20.922 -6.965 1 93.12 89 TRP A C 1
ATOM 704 O O . TRP A 1 89 ? 4.891 -22.094 -6.73 1 93.12 89 TRP A O 1
ATOM 714 N N . GLU A 1 90 ? 4.645 -19.953 -6.066 1 96.38 90 GLU A N 1
ATOM 715 C CA . GLU A 1 90 ? 4.953 -20.25 -4.672 1 96.38 90 GLU A CA 1
ATOM 716 C C . GLU A 1 90 ? 3.703 -20.656 -3.904 1 96.38 90 GLU A C 1
ATOM 718 O O . GLU A 1 90 ? 2.67 -19.984 -3.979 1 96.38 90 GLU A O 1
ATOM 723 N N . ALA A 1 91 ? 3.746 -21.766 -3.213 1 98.19 91 ALA A N 1
ATOM 724 C CA . ALA A 1 91 ? 2.637 -22.266 -2.398 1 98.19 91 ALA A CA 1
ATOM 725 C C . ALA A 1 91 ? 3.143 -22.906 -1.112 1 98.19 91 ALA A C 1
ATOM 727 O O . ALA A 1 91 ? 4.293 -23.344 -1.044 1 98.19 91 ALA A O 1
ATOM 728 N N . ILE A 1 92 ? 2.281 -22.953 -0.121 1 98.62 92 ILE A N 1
ATOM 729 C CA . ILE A 1 92 ? 2.621 -23.562 1.16 1 98.62 92 ILE A CA 1
ATOM 730 C C . ILE A 1 92 ? 1.978 -24.938 1.261 1 98.62 92 ILE A C 1
ATOM 732 O O . ILE A 1 92 ? 0.758 -25.062 1.403 1 98.62 92 ILE A O 1
ATOM 736 N N . PRO A 1 93 ? 2.77 -25.984 1.217 1 98.56 93 PRO A N 1
ATOM 737 C CA . PRO A 1 93 ? 2.174 -27.312 1.293 1 98.56 93 PRO A CA 1
ATOM 738 C C . PRO A 1 93 ? 1.669 -27.656 2.693 1 98.56 93 PRO A C 1
ATOM 740 O O . PRO A 1 93 ? 2.293 -27.281 3.688 1 98.56 93 PRO A O 1
ATOM 743 N N . ASP A 1 94 ? 0.552 -28.391 2.752 1 98.38 94 ASP A N 1
ATOM 744 C CA . ASP A 1 94 ? 0.007 -28.781 4.047 1 98.38 94 ASP A CA 1
ATOM 745 C C . ASP A 1 94 ? 0.54 -30.156 4.48 1 98.38 94 ASP A C 1
ATOM 747 O O . ASP A 1 94 ? 0.282 -30.594 5.598 1 98.38 94 ASP A O 1
ATOM 751 N N . ARG A 1 95 ? 1.246 -30.875 3.6 1 98.06 95 ARG A N 1
ATOM 752 C CA . ARG A 1 95 ? 2.021 -32.094 3.822 1 98.06 95 ARG A CA 1
ATOM 753 C C . ARG A 1 95 ? 3.385 -32 3.143 1 98.06 95 ARG A C 1
ATOM 755 O O . ARG A 1 95 ? 3.602 -31.141 2.283 1 98.06 95 ARG A O 1
ATOM 762 N N . ASP A 1 96 ? 4.219 -32.875 3.607 1 98 96 ASP A N 1
ATOM 763 C CA . ASP A 1 96 ? 5.473 -32.938 2.861 1 98 96 ASP A CA 1
ATOM 764 C C . ASP A 1 96 ? 5.223 -33.312 1.405 1 98 96 ASP A C 1
ATOM 766 O O . ASP A 1 96 ? 4.406 -34.188 1.119 1 98 96 ASP A O 1
ATOM 770 N N . ILE A 1 97 ? 5.934 -32.625 0.496 1 97.81 97 ILE A N 1
ATOM 771 C CA . ILE A 1 97 ? 5.762 -32.969 -0.917 1 97.81 97 ILE A CA 1
ATOM 772 C C . ILE A 1 97 ? 7.129 -33.094 -1.586 1 97.81 97 ILE A C 1
ATOM 774 O O . ILE A 1 97 ? 8.133 -32.594 -1.067 1 97.81 97 ILE A O 1
ATOM 778 N N . ILE A 1 98 ? 7.152 -33.781 -2.709 1 96.81 98 ILE A N 1
ATOM 779 C CA . ILE A 1 98 ? 8.383 -34.062 -3.445 1 96.81 98 ILE A CA 1
ATOM 780 C C . ILE A 1 98 ? 8.219 -33.625 -4.902 1 96.81 98 ILE A C 1
ATOM 782 O O . ILE A 1 98 ? 7.094 -33.5 -5.398 1 96.81 98 ILE A O 1
ATOM 786 N N . PRO A 1 99 ? 9.398 -33.375 -5.535 1 96.5 99 PRO A N 1
ATOM 787 C CA . PRO A 1 99 ? 9.312 -33 -6.949 1 96.5 99 PRO A CA 1
ATOM 788 C C . PRO A 1 99 ? 8.562 -34.031 -7.789 1 96.5 99 PRO A C 1
ATOM 790 O O . PRO A 1 99 ? 8.727 -35.219 -7.59 1 96.5 99 PRO A O 1
ATOM 793 N N . GLY A 1 100 ? 7.695 -33.5 -8.664 1 96.62 100 GLY A N 1
ATOM 794 C CA . GLY A 1 100 ? 6.953 -34.344 -9.562 1 96.62 100 GLY A CA 1
ATOM 795 C C . GLY A 1 100 ? 5.598 -34.781 -9.008 1 96.62 100 GLY A C 1
ATOM 796 O O . GLY A 1 100 ? 4.77 -35.312 -9.734 1 96.62 100 GLY A O 1
ATOM 797 N N . GLN A 1 101 ? 5.34 -34.5 -7.828 1 97.69 101 GLN A N 1
ATOM 798 C CA . GLN A 1 101 ? 4.098 -34.906 -7.172 1 97.69 101 GLN A CA 1
ATOM 799 C C . GLN A 1 101 ? 2.949 -33.969 -7.562 1 97.69 101 GLN A C 1
ATOM 801 O O . GLN A 1 101 ? 3.1 -32.75 -7.547 1 97.69 101 GLN A O 1
ATOM 806 N N . LYS A 1 102 ? 1.87 -34.594 -7.949 1 98 102 LYS A N 1
ATOM 807 C CA . LYS A 1 102 ? 0.663 -33.812 -8.203 1 98 102 LYS A CA 1
ATOM 808 C C . LYS A 1 102 ? 0.079 -33.25 -6.906 1 98 102 LYS A C 1
ATOM 810 O O . LYS A 1 102 ? -0.037 -34 -5.914 1 98 102 LYS A O 1
ATOM 815 N N . VAL A 1 103 ? -0.262 -32 -6.945 1 98.25 103 VAL A N 1
ATOM 816 C CA . VAL A 1 103 ? -0.848 -31.375 -5.77 1 98.25 103 VAL A CA 1
ATOM 817 C C . VAL A 1 103 ? -2.025 -30.5 -6.191 1 98.25 103 VAL A C 1
ATOM 819 O O . VAL A 1 103 ? -2.074 -30.016 -7.324 1 98.25 103 VAL A O 1
ATOM 822 N N . TYR A 1 104 ? -2.906 -30.328 -5.281 1 98.44 104 TYR A N 1
ATOM 823 C CA . TYR A 1 104 ? -4.066 -29.453 -5.477 1 98.44 104 TYR A CA 1
ATOM 824 C C . TYR A 1 104 ? -3.896 -28.141 -4.727 1 98.44 104 TYR A C 1
ATOM 826 O O . TYR A 1 104 ? -3.309 -28.109 -3.643 1 98.44 104 TYR A O 1
ATOM 834 N N . LEU A 1 105 ? -4.387 -27.094 -5.336 1 97.69 105 LEU A N 1
ATOM 835 C CA . LEU A 1 105 ? -4.133 -25.75 -4.82 1 97.69 105 LEU A CA 1
ATOM 836 C C . LEU A 1 105 ? -5.391 -25.156 -4.191 1 97.69 105 LEU A C 1
ATOM 838 O O . LEU A 1 105 ? -6.496 -25.344 -4.707 1 97.69 105 LEU A O 1
ATOM 842 N N . TYR A 1 106 ? -5.238 -24.438 -3.115 1 97.38 106 TYR A N 1
ATOM 843 C CA . TYR A 1 106 ? -6.336 -23.75 -2.441 1 97.38 106 TYR A CA 1
ATOM 844 C C . TYR A 1 106 ? -5.82 -22.578 -1.619 1 97.38 106 TYR A C 1
ATOM 846 O O . TYR A 1 106 ? -4.641 -22.516 -1.275 1 97.38 106 TYR A O 1
ATOM 854 N N . MET A 1 107 ? -6.723 -21.672 -1.381 1 96.81 107 MET A N 1
ATOM 855 C CA . MET A 1 107 ? -6.363 -20.5 -0.571 1 96.81 107 MET A CA 1
ATOM 856 C C . MET A 1 107 ? -6.656 -20.766 0.904 1 96.81 107 MET A C 1
ATOM 858 O O . MET A 1 107 ? -7.727 -21.266 1.252 1 96.81 107 MET A O 1
ATOM 862 N N . GLN A 1 108 ? -5.688 -20.469 1.679 1 96.62 108 GLN A N 1
ATOM 863 C CA . GLN A 1 108 ? -5.848 -20.516 3.127 1 96.62 108 GLN A CA 1
ATOM 864 C C . GLN A 1 108 ? -5.105 -19.375 3.812 1 96.62 108 GLN A C 1
ATOM 866 O O . GLN A 1 108 ? -3.926 -19.141 3.537 1 96.62 108 GLN A O 1
ATOM 871 N N . ASP A 1 109 ? -5.812 -18.625 4.66 1 95.56 109 ASP A N 1
ATOM 872 C CA . ASP A 1 109 ? -5.25 -17.5 5.41 1 95.56 109 ASP A CA 1
ATOM 873 C C . ASP A 1 109 ? -4.586 -16.484 4.473 1 95.56 109 ASP A C 1
ATOM 875 O O . ASP A 1 109 ? -3.52 -15.961 4.781 1 95.56 109 ASP A O 1
ATOM 879 N N . GLY A 1 110 ? -5.102 -16.391 3.354 1 96.75 110 GLY A N 1
ATOM 880 C CA . GLY A 1 110 ? -4.668 -15.375 2.404 1 96.75 110 GLY A CA 1
ATOM 881 C C . GLY A 1 110 ? -3.475 -15.812 1.572 1 96.75 110 GLY A C 1
ATOM 882 O O . GLY A 1 110 ? -2.93 -15.016 0.801 1 96.75 110 GLY A O 1
ATOM 883 N N . TYR A 1 111 ? -3.055 -17.062 1.701 1 97.81 111 TYR A N 1
ATOM 884 C CA . TYR A 1 111 ? -1.902 -17.547 0.956 1 97.81 111 TYR A CA 1
ATOM 885 C C . TYR A 1 111 ? -2.25 -18.828 0.191 1 97.81 111 TYR A C 1
ATOM 887 O O . TYR A 1 111 ? -3.156 -19.562 0.582 1 97.81 111 TYR A O 1
ATOM 895 N N . LEU A 1 112 ? -1.536 -19 -0.931 1 97.56 112 LEU A N 1
ATOM 896 C CA . LEU A 1 112 ? -1.73 -20.188 -1.735 1 97.56 112 LEU A CA 1
ATOM 897 C C . LEU A 1 112 ? -1.138 -21.422 -1.041 1 97.56 112 LEU A C 1
ATOM 899 O O . LEU A 1 112 ? 0.012 -21.391 -0.597 1 97.56 112 LEU A O 1
ATOM 903 N N . HIS A 1 113 ? -1.972 -22.422 -0.949 1 98.5 113 HIS A N 1
ATOM 904 C CA . HIS A 1 113 ? -1.553 -23.688 -0.367 1 98.5 113 HIS A CA 1
ATOM 905 C C . HIS A 1 113 ? -1.652 -24.812 -1.384 1 98.5 113 HIS A C 1
ATOM 907 O O . HIS A 1 113 ? -2.348 -24.688 -2.395 1 98.5 113 HIS A O 1
ATOM 913 N N . ALA A 1 114 ? -0.901 -25.828 -1.084 1 98.5 114 ALA A N 1
ATOM 914 C CA . ALA A 1 114 ? -0.888 -27.016 -1.928 1 98.5 114 ALA A CA 1
ATOM 915 C C . ALA A 1 114 ? -1.11 -28.281 -1.098 1 98.5 114 ALA A C 1
ATOM 917 O O . ALA A 1 114 ? -0.569 -28.406 0.003 1 98.5 114 ALA A O 1
ATOM 918 N N . SER A 1 115 ? -1.922 -29.156 -1.635 1 98.44 115 SER A N 1
ATOM 919 C CA . SER A 1 115 ? -2.199 -30.406 -0.926 1 98.44 115 SER A CA 1
ATOM 920 C C . SER A 1 115 ? -2.168 -31.594 -1.873 1 98.44 115 SER A C 1
ATOM 922 O O . SER A 1 115 ? -2.768 -31.562 -2.949 1 98.44 115 SER A O 1
ATOM 924 N N . PRO A 1 116 ? -1.472 -32.656 -1.451 1 97.38 116 PRO A N 1
ATOM 925 C CA . PRO A 1 116 ? -1.574 -33.906 -2.23 1 97.38 116 PRO A CA 1
ATOM 926 C C . PRO A 1 116 ? -2.854 -34.688 -1.937 1 97.38 116 PRO A C 1
ATOM 928 O O . PRO A 1 116 ? -3.203 -35.594 -2.678 1 97.38 116 PRO A O 1
ATOM 931 N N . ASP A 1 117 ? -3.572 -34.281 -0.928 1 95.88 117 ASP A N 1
ATOM 932 C CA . ASP A 1 117 ? -4.676 -35.094 -0.425 1 95.88 117 ASP A CA 1
ATOM 933 C C . ASP A 1 117 ? -6.023 -34.438 -0.719 1 95.88 117 ASP A C 1
ATOM 935 O O . ASP A 1 117 ? -6.965 -35.125 -1.144 1 95.88 117 ASP A O 1
ATOM 939 N N . VAL A 1 118 ? -6.094 -33.188 -0.444 1 91.75 118 VAL A N 1
ATOM 940 C CA . VAL A 1 118 ? -7.348 -32.469 -0.589 1 91.75 118 VAL A CA 1
ATOM 941 C C . VAL A 1 118 ? -7.539 -32.062 -2.047 1 91.75 118 VAL A C 1
ATOM 943 O O . VAL A 1 118 ? -6.824 -31.188 -2.555 1 91.75 118 VAL A O 1
ATOM 946 N N . LYS A 1 119 ? -8.539 -32.594 -2.672 1 93.75 119 LYS A N 1
ATOM 947 C CA . LYS A 1 119 ? -8.773 -32.312 -4.086 1 93.75 119 LYS A CA 1
ATOM 948 C C . LYS A 1 119 ? -9.594 -31.047 -4.273 1 93.75 119 LYS A C 1
ATOM 950 O O . LYS A 1 119 ? -10.641 -30.875 -3.635 1 93.75 119 LYS A O 1
ATOM 955 N N . THR A 1 120 ? -9.062 -30.172 -5.004 1 95.25 120 THR A N 1
ATOM 956 C CA . THR A 1 120 ? -9.742 -28.938 -5.371 1 95.25 120 THR A CA 1
ATOM 957 C C . THR A 1 120 ? -9.82 -28.797 -6.887 1 95.25 120 THR A 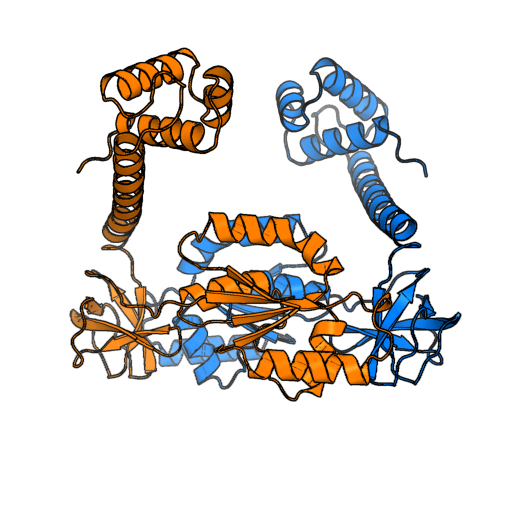C 1
ATOM 959 O O . THR A 1 120 ? -9.469 -29.719 -7.621 1 95.25 120 THR A O 1
ATOM 962 N N . GLY A 1 121 ? -10.383 -27.672 -7.363 1 92.06 121 GLY A N 1
ATOM 963 C CA . GLY A 1 121 ? -10.57 -27.438 -8.789 1 92.06 121 GLY A CA 1
ATOM 964 C C . GLY A 1 121 ? -9.305 -27 -9.492 1 92.06 121 GLY A C 1
ATOM 965 O O . GLY A 1 121 ? -9.25 -26.953 -10.727 1 92.06 121 GLY A O 1
ATOM 966 N N . SER A 1 122 ? -8.289 -26.734 -8.719 1 93.81 122 SER A N 1
ATOM 967 C CA . SER A 1 122 ? -7.008 -26.312 -9.273 1 93.81 122 SER A CA 1
ATOM 968 C C . SER A 1 122 ? -5.875 -27.219 -8.828 1 93.81 122 SER A C 1
ATOM 970 O O . SER A 1 122 ? -5.809 -27.609 -7.66 1 93.81 122 SER A O 1
ATOM 972 N N . TYR A 1 123 ? -4.992 -27.5 -9.773 1 95.56 123 TYR A N 1
ATOM 973 C CA . TYR A 1 123 ? -3.906 -28.406 -9.43 1 95.56 123 TYR A CA 1
ATOM 974 C C . TYR A 1 123 ? -2.67 -28.141 -10.273 1 95.56 123 TYR A C 1
ATOM 976 O O . TYR A 1 123 ? -2.742 -27.406 -11.266 1 95.56 123 TYR A O 1
ATOM 984 N N . GLY A 1 124 ? -1.562 -28.641 -9.773 1 95.69 124 GLY A N 1
ATOM 985 C CA . GLY A 1 124 ? -0.275 -28.562 -10.445 1 95.69 124 GLY A CA 1
ATOM 986 C C . GLY A 1 124 ? 0.695 -29.641 -9.984 1 95.69 124 GLY A C 1
ATOM 987 O O . GLY A 1 124 ? 0.282 -30.672 -9.461 1 95.69 124 GLY A O 1
ATOM 988 N N . VAL A 1 125 ? 1.903 -29.359 -10.383 1 96.19 125 VAL A N 1
ATOM 989 C CA . VAL A 1 125 ? 2.939 -30.328 -10.039 1 96.19 125 VAL A CA 1
ATOM 990 C C . VAL A 1 125 ? 4.062 -29.625 -9.273 1 96.19 125 VAL A C 1
ATOM 992 O O . VAL A 1 125 ? 4.527 -28.562 -9.672 1 96.19 125 VAL A O 1
ATOM 995 N N . SER A 1 126 ? 4.469 -30.281 -8.094 1 96.81 126 SER A N 1
ATOM 996 C CA . SER A 1 126 ? 5.57 -29.688 -7.332 1 96.81 126 SER A CA 1
ATOM 997 C C . SER A 1 126 ? 6.891 -29.828 -8.078 1 96.81 126 SER A C 1
ATOM 999 O O . SER A 1 126 ? 7.219 -30.906 -8.594 1 96.81 126 SER A O 1
ATOM 1001 N N . CYS A 1 127 ? 7.645 -28.719 -8.125 1 94.5 127 CYS A N 1
ATOM 1002 C CA . CYS A 1 127 ? 8.969 -28.812 -8.734 1 94.5 127 CYS A CA 1
ATOM 1003 C C . CYS A 1 127 ? 10.062 -28.719 -7.672 1 94.5 127 CYS A C 1
ATOM 1005 O O . CYS A 1 127 ? 11.25 -28.75 -7.996 1 94.5 127 CYS A O 1
ATOM 1007 N N . THR A 1 128 ? 9.656 -28.609 -6.434 1 96.38 128 THR A N 1
ATOM 1008 C CA . THR A 1 128 ? 10.602 -28.578 -5.324 1 96.38 128 THR A CA 1
ATOM 1009 C C . THR A 1 128 ? 10.195 -29.578 -4.242 1 96.38 128 THR A C 1
ATOM 1011 O O . THR A 1 128 ? 9.047 -30.031 -4.211 1 96.38 128 THR A O 1
ATOM 1014 N N . ARG A 1 129 ? 11.242 -30 -3.469 1 95.5 129 ARG A N 1
ATOM 1015 C CA . ARG A 1 129 ? 10.953 -30.703 -2.221 1 95.5 129 ARG A CA 1
ATOM 1016 C C . ARG A 1 129 ? 10.672 -29.719 -1.093 1 95.5 129 ARG A C 1
ATOM 1018 O O . ARG A 1 129 ? 11.352 -28.703 -0.962 1 95.5 129 ARG A O 1
ATOM 1025 N N . SER A 1 130 ? 9.602 -30 -0.371 1 97.06 130 SER A N 1
ATOM 1026 C CA . SER A 1 130 ? 9.273 -29.078 0.7 1 97.06 130 SER A CA 1
ATOM 1027 C C . SER A 1 130 ? 8.531 -29.781 1.835 1 97.06 130 SER A C 1
ATOM 1029 O O . SER A 1 130 ? 7.695 -30.641 1.594 1 97.06 130 SER A O 1
ATOM 1031 N N . ASN A 1 131 ? 8.891 -29.328 3.051 1 97.12 131 ASN A N 1
ATOM 1032 C CA . ASN A 1 131 ? 8.156 -29.812 4.219 1 97.12 131 ASN A CA 1
ATOM 1033 C C . ASN A 1 131 ? 6.836 -29.062 4.395 1 97.12 131 ASN A C 1
ATOM 1035 O O . ASN A 1 131 ? 6.695 -27.922 3.939 1 97.12 131 ASN A O 1
ATOM 1039 N N . ALA A 1 132 ? 5.926 -29.734 5.148 1 98 132 ALA A N 1
ATOM 1040 C CA . ALA A 1 132 ? 4.656 -29.094 5.477 1 98 132 ALA A CA 1
ATOM 1041 C C . ALA A 1 132 ? 4.883 -27.734 6.137 1 98 132 ALA A C 1
ATOM 1043 O O . ALA A 1 132 ? 5.699 -27.625 7.051 1 98 132 ALA A O 1
ATOM 1044 N N . GLY A 1 133 ? 4.18 -26.75 5.559 1 97.56 133 GLY A N 1
ATOM 1045 C CA . GLY A 1 133 ? 4.234 -25.438 6.172 1 97.56 133 GLY A CA 1
ATOM 1046 C C . GLY A 1 133 ? 5.348 -24.578 5.617 1 97.56 133 GLY A C 1
ATOM 1047 O O . GLY A 1 133 ? 5.414 -23.375 5.906 1 97.56 133 GLY A O 1
ATOM 1048 N N . LYS A 1 134 ? 6.176 -25.172 4.855 1 97.25 134 LYS A N 1
ATOM 1049 C CA . LYS A 1 134 ? 7.223 -24.406 4.195 1 97.25 134 LYS A CA 1
ATOM 1050 C C . LYS A 1 134 ? 6.797 -23.984 2.789 1 97.25 134 LYS A C 1
ATOM 1052 O O . LYS A 1 134 ? 5.699 -24.328 2.344 1 97.25 134 LYS A O 1
ATOM 1057 N N . CYS A 1 135 ? 7.613 -23.25 2.059 1 98.06 135 CYS A N 1
ATOM 1058 C CA . CYS A 1 135 ? 7.254 -22.797 0.715 1 98.06 135 CYS A CA 1
ATOM 1059 C C . CYS A 1 135 ? 7.691 -23.828 -0.328 1 98.06 135 CYS A C 1
ATOM 1061 O O . CYS A 1 135 ? 8.758 -24.438 -0.199 1 98.06 135 CYS A O 1
ATOM 1063 N N . ALA A 1 136 ? 6.879 -24.062 -1.306 1 97.88 136 ALA A N 1
ATOM 1064 C CA . ALA A 1 136 ? 7.176 -24.938 -2.432 1 97.88 136 ALA A CA 1
ATOM 1065 C C . ALA A 1 136 ? 6.895 -24.25 -3.762 1 97.88 136 ALA A C 1
ATOM 1067 O O . ALA A 1 136 ? 6.125 -23.297 -3.816 1 97.88 136 ALA A O 1
ATOM 1068 N N . GLY A 1 137 ? 7.637 -24.719 -4.766 1 97.06 137 GLY A N 1
ATOM 1069 C CA . GLY A 1 137 ? 7.355 -24.281 -6.121 1 97.06 137 GLY A CA 1
ATOM 1070 C C . GLY A 1 137 ? 6.441 -25.219 -6.875 1 97.06 137 GLY A C 1
ATOM 1071 O O . GLY A 1 137 ? 6.723 -26.422 -6.984 1 97.06 137 GLY A O 1
ATOM 1072 N N . ILE A 1 138 ? 5.309 -24.703 -7.371 1 96.62 138 ILE A N 1
ATOM 1073 C CA . ILE A 1 138 ? 4.34 -25.5 -8.117 1 96.62 138 ILE A CA 1
ATOM 1074 C C . ILE A 1 138 ? 4.305 -25.047 -9.57 1 96.62 138 ILE A C 1
ATOM 1076 O O . ILE A 1 138 ? 4.27 -23.844 -9.844 1 96.62 138 ILE A O 1
ATOM 1080 N N . THR A 1 139 ? 4.398 -25.922 -10.469 1 92.25 139 THR A N 1
ATOM 1081 C CA . THR A 1 139 ? 4.379 -25.609 -11.891 1 92.25 139 THR A CA 1
ATOM 1082 C C . THR A 1 139 ? 3.234 -26.328 -12.594 1 92.25 139 THR A C 1
ATOM 1084 O O . THR A 1 139 ? 2.543 -27.156 -11.984 1 92.25 139 THR A O 1
ATOM 1087 N N . GLY A 1 140 ? 2.988 -25.922 -13.867 1 89.62 140 GLY A N 1
ATOM 1088 C CA . GLY A 1 140 ? 1.94 -26.578 -14.641 1 89.62 140 GLY A CA 1
ATOM 1089 C C . GLY A 1 140 ? 0.562 -26.406 -14.023 1 89.62 140 GLY A C 1
ATOM 1090 O O . GLY A 1 140 ? -0.234 -27.344 -14.016 1 89.62 140 GLY A O 1
ATOM 1091 N N . VAL A 1 141 ? 0.334 -25.328 -13.43 1 90.25 141 VAL A N 1
ATOM 1092 C CA . VAL A 1 141 ? -0.911 -25.109 -12.703 1 90.25 141 VAL A CA 1
ATOM 1093 C C . VAL A 1 141 ? -2.076 -25.016 -13.688 1 90.25 141 VAL A C 1
ATOM 1095 O O . VAL A 1 141 ? -1.984 -24.344 -14.711 1 90.25 141 VAL A O 1
ATOM 1098 N N . LYS A 1 142 ? -3.084 -25.703 -13.391 1 88.31 142 LYS A N 1
ATOM 1099 C CA . LYS A 1 142 ? -4.324 -25.734 -14.156 1 88.31 142 LYS A CA 1
ATOM 1100 C C . LYS A 1 142 ? -5.535 -25.516 -13.258 1 88.31 142 LYS A C 1
ATOM 1102 O O . LYS A 1 142 ? -5.477 -25.781 -12.055 1 88.31 142 LYS A O 1
ATOM 1107 N N . GLY A 1 143 ? -6.594 -25.016 -13.891 1 89.19 143 GLY A N 1
ATOM 1108 C CA . GLY A 1 143 ? -7.812 -24.797 -13.133 1 89.19 143 GLY A CA 1
ATOM 1109 C C . GLY A 1 143 ? -7.863 -23.422 -12.469 1 89.19 143 GLY A C 1
ATOM 1110 O O . GLY A 1 143 ? -6.922 -22.641 -12.586 1 89.19 143 GLY A O 1
ATOM 1111 N N . LEU A 1 144 ? -9.008 -23.188 -11.852 1 86.56 144 LEU A N 1
ATOM 1112 C CA . LEU A 1 144 ? -9.219 -21.906 -11.18 1 86.56 144 LEU A CA 1
ATOM 1113 C C . LEU A 1 144 ? -9.094 -22.062 -9.664 1 86.56 144 LEU A C 1
ATOM 1115 O O . LEU A 1 144 ? -9.578 -23.047 -9.094 1 86.56 144 LEU A O 1
ATOM 1119 N N . ILE A 1 145 ? -8.281 -21.25 -9.141 1 90.56 145 ILE A N 1
ATOM 1120 C CA . ILE A 1 145 ? -8.148 -21.234 -7.684 1 90.56 145 ILE A CA 1
ATOM 1121 C C . ILE A 1 145 ? -9.32 -20.484 -7.066 1 90.56 145 ILE A C 1
ATOM 1123 O O . ILE A 1 145 ? -9.586 -19.328 -7.422 1 90.56 145 ILE A O 1
ATOM 1127 N N . ASP A 1 146 ? -10.023 -21.094 -6.164 1 91.12 146 ASP A N 1
ATOM 1128 C CA . ASP A 1 146 ? -11.164 -20.469 -5.492 1 91.12 146 ASP A CA 1
ATOM 1129 C C . ASP A 1 146 ? -10.703 -19.516 -4.395 1 91.12 146 ASP A C 1
ATOM 1131 O O . ASP A 1 146 ? -10.023 -19.922 -3.453 1 91.12 146 ASP A O 1
ATOM 1135 N N . VAL A 1 147 ? -10.992 -18.297 -4.578 1 91.94 147 VAL A N 1
ATOM 1136 C CA . VAL A 1 147 ? -10.711 -17.266 -3.572 1 91.94 147 VAL A CA 1
ATOM 1137 C C . VAL A 1 147 ? -12.016 -16.656 -3.082 1 91.94 147 VAL A C 1
ATOM 1139 O O . VAL A 1 147 ? -12.898 -16.328 -3.883 1 91.94 147 VAL A O 1
ATOM 1142 N N . LYS A 1 148 ? -12.117 -16.625 -1.771 1 94.62 148 LYS A N 1
ATOM 1143 C CA . LYS A 1 148 ? -13.297 -15.984 -1.197 1 94.62 148 LYS A CA 1
ATOM 1144 C C . LYS A 1 148 ? -13.438 -14.547 -1.703 1 94.62 148 LYS A C 1
ATOM 1146 O O . LYS A 1 148 ? -12.477 -13.781 -1.708 1 94.62 148 LYS A O 1
ATOM 1151 N N . LYS A 1 149 ? -14.648 -14.242 -2.146 1 95.31 149 LYS A N 1
ATOM 1152 C CA . LYS A 1 149 ? -14.914 -12.867 -2.564 1 95.31 149 LYS A CA 1
ATOM 1153 C C . LYS A 1 149 ? -14.859 -11.914 -1.375 1 95.31 149 LYS A C 1
ATOM 1155 O O . LYS A 1 149 ? -15.461 -12.18 -0.332 1 95.31 149 LYS A O 1
ATOM 1160 N N . ALA A 1 150 ? -14.07 -10.93 -1.59 1 97.56 150 ALA A N 1
ATOM 1161 C CA . ALA A 1 150 ? -13.914 -9.953 -0.514 1 97.56 150 ALA A CA 1
ATOM 1162 C C . ALA A 1 150 ? -14.211 -8.539 -1.011 1 97.56 150 ALA A C 1
ATOM 1164 O O . ALA A 1 150 ? -14.227 -8.297 -2.219 1 97.56 150 ALA A O 1
ATOM 1165 N N . LYS A 1 151 ? -14.523 -7.668 -0.1 1 98.19 151 LYS A N 1
ATOM 1166 C CA . LYS A 1 151 ? -14.844 -6.285 -0.427 1 98.19 151 LYS A CA 1
ATOM 1167 C C . LYS A 1 151 ? -14.07 -5.316 0.461 1 98.19 151 LYS A C 1
ATOM 1169 O O . LYS A 1 151 ? -13.5 -5.719 1.477 1 98.19 151 LYS A O 1
ATOM 1174 N N . ILE A 1 152 ? -14.023 -4.109 0.023 1 98.5 152 ILE A N 1
ATOM 1175 C CA . ILE A 1 152 ? -13.43 -3.021 0.791 1 98.5 152 ILE A CA 1
ATOM 1176 C C . ILE A 1 152 ? -14.516 -2.062 1.261 1 98.5 152 ILE A C 1
ATOM 1178 O O . ILE A 1 152 ? -15.305 -1.562 0.452 1 98.5 152 ILE A O 1
ATOM 1182 N N . THR A 1 153 ? -14.609 -1.908 2.541 1 98.75 153 THR A N 1
ATOM 1183 C CA . THR A 1 153 ? -15.516 -0.911 3.109 1 98.75 153 THR A CA 1
ATOM 1184 C C . THR A 1 153 ? -14.727 0.298 3.613 1 98.75 153 THR A C 1
ATOM 1186 O O . THR A 1 153 ? -13.836 0.159 4.449 1 98.75 153 THR A O 1
ATOM 1189 N N . ILE A 1 154 ? -15.047 1.424 3.07 1 98.25 154 ILE A N 1
ATOM 1190 C CA . ILE A 1 154 ? -14.438 2.68 3.494 1 98.25 154 ILE A CA 1
ATOM 1191 C C . ILE A 1 154 ? -15.43 3.473 4.344 1 98.25 154 ILE A C 1
ATOM 1193 O O . ILE A 1 154 ? -16.516 3.834 3.873 1 98.25 154 ILE A O 1
ATOM 1197 N N . MET A 1 155 ? -15.094 3.646 5.566 1 98.56 155 MET A N 1
ATOM 1198 C CA . MET A 1 155 ? -15.914 4.449 6.469 1 98.56 155 MET A CA 1
ATOM 1199 C C . MET A 1 155 ? -15.375 5.871 6.57 1 98.56 155 MET A C 1
ATOM 1201 O O . MET A 1 155 ? -14.258 6.086 7.035 1 98.56 155 MET A O 1
ATOM 1205 N N . LEU A 1 156 ? -16.188 6.797 6.168 1 96.44 156 LEU A N 1
ATOM 1206 C CA . LEU A 1 156 ? -15.789 8.203 6.152 1 96.44 156 LEU A CA 1
ATOM 1207 C C . LEU A 1 156 ? -16.094 8.867 7.488 1 96.44 156 LEU A C 1
ATOM 1209 O O . LEU A 1 156 ? -17.234 8.852 7.953 1 96.44 156 LEU A O 1
ATOM 1213 N N . LEU A 1 157 ? -15.055 9.367 8.078 1 98.12 157 LEU A N 1
ATOM 1214 C CA . LEU A 1 157 ? -15.172 10.133 9.32 1 98.12 157 LEU A CA 1
ATOM 1215 C C . LEU A 1 157 ? -15.328 11.617 9.031 1 98.12 157 LEU A C 1
ATOM 1217 O O . LEU A 1 157 ? -14.82 12.117 8.031 1 98.12 157 LEU A O 1
ATOM 1221 N N . LYS A 1 158 ? -15.984 12.266 9.969 1 96 158 LYS A N 1
ATOM 1222 C CA . LYS A 1 158 ? -16 13.719 9.906 1 96 158 LYS A CA 1
ATOM 1223 C C . LYS A 1 158 ? -14.602 14.297 10.094 1 96 158 LYS A C 1
ATOM 1225 O O . LYS A 1 158 ? -13.75 13.68 10.742 1 96 158 LYS A O 1
ATOM 1230 N N . ASN A 1 159 ? -14.453 15.484 9.484 1 94.31 159 ASN A N 1
ATOM 1231 C CA . ASN A 1 159 ? -13.219 16.188 9.805 1 94.31 159 ASN A CA 1
ATOM 1232 C C . ASN A 1 159 ? -13.164 16.594 11.273 1 94.31 159 ASN A C 1
ATOM 1234 O O . ASN A 1 159 ? -14.188 16.953 11.859 1 94.31 159 ASN A O 1
ATOM 1238 N N . ILE A 1 160 ? -12.016 16.547 11.758 1 96.81 160 ILE A N 1
ATOM 1239 C CA . ILE A 1 160 ? -11.797 16.703 13.188 1 96.81 160 ILE A CA 1
ATOM 1240 C C . ILE A 1 160 ? -12.398 18.016 13.664 1 96.81 160 ILE A C 1
ATOM 1242 O O . ILE A 1 160 ? -12.961 18.094 14.766 1 96.81 160 ILE A O 1
ATOM 1246 N N . GLU A 1 161 ? -12.344 19.062 12.859 1 92.5 161 GLU A N 1
ATOM 1247 C CA . GLU A 1 161 ? -12.82 20.375 13.266 1 92.5 161 GLU A CA 1
ATOM 1248 C C . GLU A 1 161 ? -14.352 20.422 13.273 1 92.5 161 GLU A C 1
ATOM 1250 O O . GLU A 1 161 ? -14.938 21.359 13.844 1 92.5 161 GLU A O 1
ATOM 1255 N N . LYS A 1 162 ? -14.953 19.469 12.688 1 93.69 162 LYS A N 1
ATOM 1256 C CA . LYS A 1 162 ? -16.406 19.438 12.617 1 93.69 162 LYS A CA 1
ATOM 1257 C C . LYS A 1 162 ? -17 18.562 13.711 1 93.69 162 LYS A C 1
ATOM 1259 O O . LYS A 1 162 ? -18.219 18.391 13.797 1 93.69 162 LYS A O 1
ATOM 1264 N N . ILE A 1 163 ? -16.156 18.016 14.492 1 95.56 163 ILE A N 1
ATOM 1265 C CA . ILE A 1 163 ? -16.578 17.141 15.57 1 95.56 163 ILE A CA 1
ATOM 1266 C C . ILE A 1 163 ? -16.703 17.938 16.875 1 95.56 163 ILE A C 1
ATOM 1268 O O . ILE A 1 163 ? -15.703 18.438 17.391 1 95.56 163 ILE A O 1
ATOM 1272 N N . GLU A 1 164 ? -17.859 18.062 17.375 1 90.62 164 GLU A N 1
ATOM 1273 C CA . GLU A 1 164 ? -18.109 18.844 18.578 1 90.62 164 GLU A CA 1
ATOM 1274 C C . GLU A 1 164 ? -17.594 18.109 19.828 1 90.62 164 GLU A C 1
ATOM 1276 O O . GLU A 1 164 ? -16.875 18.688 20.641 1 90.62 164 GLU A O 1
ATOM 1281 N N . ASN A 1 165 ? -18.031 16.891 19.969 1 93.62 165 ASN A N 1
ATOM 1282 C CA . ASN A 1 165 ? -17.609 16.031 21.062 1 93.62 165 ASN A CA 1
ATOM 1283 C C . ASN A 1 165 ? -16.953 14.758 20.547 1 93.62 165 ASN A C 1
ATOM 1285 O O . ASN A 1 165 ? -17.641 13.828 20.109 1 93.62 165 ASN A O 1
ATOM 1289 N N . LEU A 1 166 ? -15.664 14.727 20.703 1 95.06 166 LEU A N 1
ATOM 1290 C CA . LEU A 1 166 ? -14.891 13.641 20.125 1 95.06 166 LEU A CA 1
ATOM 1291 C C . LEU A 1 166 ? -15.219 12.312 20.797 1 95.06 166 LEU A C 1
ATOM 1293 O O . LEU A 1 166 ? -15.312 11.281 20.141 1 95.06 166 LEU A O 1
ATOM 1297 N N . CYS A 1 167 ? -15.391 12.359 22.078 1 93.88 167 CYS A N 1
ATOM 1298 C CA . CYS A 1 167 ? -15.688 11.141 22.812 1 93.88 167 CYS A CA 1
ATOM 1299 C C . CYS A 1 167 ? -17 10.523 22.359 1 93.88 167 CYS A C 1
ATOM 1301 O O . CYS A 1 167 ? -17.078 9.32 22.109 1 93.88 167 CYS A O 1
ATOM 1303 N N . ASP A 1 168 ? -18 11.328 22.234 1 96 168 ASP A N 1
ATOM 1304 C CA . ASP A 1 168 ? -19.297 10.859 21.75 1 96 168 ASP A CA 1
ATOM 1305 C C . ASP A 1 168 ? -19.219 10.391 20.312 1 96 168 ASP A C 1
ATOM 1307 O O . ASP A 1 168 ? -19.812 9.375 19.938 1 96 168 ASP A O 1
ATOM 1311 N N . TYR A 1 169 ? -18.5 11.102 19.562 1 97.12 169 TYR A N 1
ATOM 1312 C CA . TYR A 1 169 ? -18.344 10.758 18.156 1 97.12 169 TYR A CA 1
ATOM 1313 C C . TYR A 1 169 ? -17.672 9.406 18 1 97.12 169 TYR A C 1
ATOM 1315 O O . TYR A 1 169 ? -18.094 8.578 17.188 1 97.12 169 TYR A O 1
ATOM 1323 N N . GLU A 1 170 ? -16.609 9.188 18.734 1 97.31 170 GLU A N 1
ATOM 1324 C CA . GLU A 1 170 ? -15.891 7.918 18.703 1 97.31 170 GLU A CA 1
ATOM 1325 C C . GLU A 1 170 ? -16.812 6.754 19.031 1 97.31 170 GLU A C 1
ATOM 1327 O O . GLU A 1 170 ? -16.75 5.695 18.406 1 97.31 170 GLU A O 1
ATOM 1332 N N . LYS A 1 171 ? -17.672 7 20.016 1 97.12 171 LYS A N 1
ATOM 1333 C CA . LYS A 1 171 ? -18.625 5.961 20.391 1 97.12 171 LYS A CA 1
ATOM 1334 C C . LYS A 1 171 ? -19.547 5.609 19.234 1 97.12 171 LYS A C 1
ATOM 1336 O O . LYS A 1 171 ? -19.812 4.434 18.984 1 97.12 171 LYS A O 1
ATOM 1341 N N . ILE A 1 172 ? -19.969 6.562 18.594 1 97.5 172 ILE A N 1
ATOM 1342 C CA . ILE A 1 172 ? -20.859 6.375 17.469 1 97.5 172 ILE A CA 1
ATOM 1343 C C . ILE A 1 172 ? -20.141 5.59 16.375 1 97.5 172 ILE A C 1
ATOM 1345 O O . ILE A 1 172 ? -20.703 4.652 15.797 1 97.5 172 ILE A O 1
ATOM 1349 N N . ILE A 1 173 ? -18.953 6.004 16.078 1 98.12 173 ILE A N 1
ATOM 1350 C CA . ILE A 1 173 ? -18.172 5.352 15.023 1 98.12 173 ILE A CA 1
ATOM 1351 C C . ILE A 1 173 ? -17.922 3.891 15.391 1 98.12 173 ILE A C 1
ATOM 1353 O O . ILE A 1 173 ? -18.078 2.996 14.555 1 98.12 173 ILE A O 1
ATOM 1357 N N . LEU A 1 174 ? -17.547 3.678 16.641 1 98 174 LEU A N 1
ATOM 1358 C CA . LEU A 1 174 ? -17.25 2.322 17.094 1 98 174 LEU A CA 1
ATOM 1359 C C . LEU A 1 174 ? -18.484 1.439 17.031 1 98 174 LEU A C 1
ATOM 1361 O O . LEU A 1 174 ? -18.391 0.241 16.75 1 98 174 LEU A O 1
ATOM 1365 N N . GLN A 1 175 ? -19.609 2.02 17.281 1 97.5 175 GLN A N 1
ATOM 1366 C CA . GLN A 1 175 ? -20.859 1.285 17.109 1 97.5 175 GLN A CA 1
ATOM 1367 C C . GLN A 1 175 ? -21.078 0.904 15.641 1 97.5 175 GLN A C 1
ATOM 1369 O O . GLN A 1 175 ? -21.484 -0.225 15.344 1 97.5 175 GLN A O 1
ATOM 1374 N N . LYS A 1 176 ? -20.828 1.793 14.781 1 97.5 176 LYS A N 1
ATOM 1375 C CA . LYS A 1 176 ? -20.938 1.514 13.352 1 97.5 176 LYS A CA 1
ATOM 1376 C C . LYS A 1 176 ? -19.953 0.426 12.922 1 97.5 176 LYS A C 1
ATOM 1378 O O . LYS A 1 176 ? -20.312 -0.467 12.148 1 97.5 176 LYS A O 1
ATOM 1383 N N . VAL A 1 177 ? -18.734 0.565 13.414 1 97.75 177 VAL A N 1
ATOM 1384 C CA . VAL A 1 177 ? -17.703 -0.414 13.102 1 97.75 177 VAL A CA 1
ATOM 1385 C C . VAL A 1 177 ? -18.172 -1.81 13.508 1 97.75 177 VAL A C 1
ATOM 1387 O O . VAL A 1 177 ? -17.953 -2.777 12.773 1 97.75 177 VAL A O 1
ATOM 1390 N N . SER A 1 178 ? -18.781 -1.912 14.617 1 96.5 178 SER A N 1
ATOM 1391 C CA . SER A 1 178 ? -19.219 -3.195 15.148 1 96.5 178 SER A CA 1
ATOM 1392 C C . SER A 1 178 ? -20.328 -3.805 14.289 1 96.5 178 SER A C 1
ATOM 1394 O O . SER A 1 178 ? -20.562 -5.012 14.344 1 96.5 178 SER A O 1
ATOM 1396 N N . SER A 1 179 ? -20.969 -3.027 13.516 1 95.44 179 SER A N 1
ATOM 1397 C CA . SER A 1 179 ? -22.078 -3.496 12.688 1 95.44 179 SER A CA 1
ATOM 1398 C C . SER A 1 179 ? -21.594 -3.939 11.312 1 95.44 179 SER A C 1
ATOM 1400 O O . SER A 1 179 ? -22.359 -4.473 10.516 1 95.44 179 SER A O 1
ATOM 1402 N N . VAL A 1 180 ? -20.359 -3.688 11.047 1 96.81 180 VAL A N 1
ATOM 1403 C CA . VAL A 1 180 ? -19.797 -4.023 9.742 1 96.81 180 VAL A CA 1
ATOM 1404 C C . VAL A 1 180 ? -19 -5.32 9.852 1 96.81 180 VAL A C 1
ATOM 1406 O O . VAL A 1 180 ? -18.234 -5.516 10.797 1 96.81 180 VAL A O 1
ATOM 1409 N N . GLU A 1 181 ? -19.219 -6.25 8.945 1 96.94 181 GLU A N 1
ATOM 1410 C CA . GLU A 1 181 ? -18.406 -7.465 8.883 1 96.94 181 GLU A CA 1
ATOM 1411 C C . GLU A 1 181 ? -17.109 -7.234 8.102 1 96.94 181 GLU A C 1
ATOM 1413 O O . GLU A 1 181 ? -17.141 -6.715 6.984 1 96.94 181 GLU A O 1
ATOM 1418 N N . TYR A 1 182 ? -16.047 -7.5 8.656 1 98.25 182 TYR A N 1
ATOM 1419 C CA . TYR A 1 182 ? -14.742 -7.379 8.023 1 98.25 182 TYR A CA 1
ATOM 1420 C C . TYR A 1 182 ? -13.742 -8.352 8.648 1 98.25 182 TYR A C 1
ATOM 1422 O O . TYR A 1 182 ? -13.961 -8.844 9.758 1 98.25 182 TYR A O 1
ATOM 1430 N N . ASP A 1 183 ? -12.688 -8.617 7.859 1 98.38 183 ASP A N 1
ATOM 1431 C CA . ASP A 1 183 ? -11.609 -9.484 8.344 1 98.38 183 ASP A CA 1
ATOM 1432 C C . ASP A 1 183 ? -10.461 -8.656 8.922 1 98.38 183 ASP A C 1
ATOM 1434 O O . ASP A 1 183 ? -9.852 -9.047 9.922 1 98.38 183 ASP A O 1
ATOM 1438 N N . LEU A 1 184 ? -10.141 -7.551 8.258 1 98.62 184 LEU A N 1
ATOM 1439 C CA . LEU A 1 184 ? -9.023 -6.684 8.633 1 98.62 184 LEU A CA 1
ATOM 1440 C C . LEU A 1 184 ? -9.477 -5.23 8.734 1 98.62 184 LEU A C 1
ATOM 1442 O O . LEU A 1 184 ? -10.32 -4.781 7.953 1 98.62 184 LEU A O 1
ATOM 1446 N N . ALA A 1 185 ? -8.914 -4.484 9.625 1 98.81 185 ALA A N 1
ATOM 1447 C CA . ALA A 1 185 ? -9.211 -3.064 9.773 1 98.81 185 ALA A CA 1
ATOM 1448 C C . ALA A 1 185 ? -7.973 -2.213 9.5 1 98.81 185 ALA A C 1
ATOM 1450 O O . ALA A 1 185 ? -6.844 -2.648 9.742 1 98.81 185 ALA A O 1
ATOM 1451 N N . GLY A 1 186 ? -8.195 -1.066 8.922 1 98.69 186 GLY A N 1
ATOM 1452 C CA . GLY A 1 186 ? -7.129 -0.114 8.664 1 98.69 186 GLY A CA 1
ATOM 1453 C C . GLY A 1 186 ? -7.535 1.325 8.914 1 98.69 186 GLY A C 1
ATOM 1454 O O . GLY A 1 186 ? -8.727 1.625 9.039 1 98.69 186 GLY A O 1
ATOM 1455 N N . SER A 1 187 ? -6.543 2.199 9.039 1 98.56 187 SER A N 1
ATOM 1456 C CA . SER A 1 187 ? -6.781 3.615 9.297 1 98.56 187 SER A CA 1
ATOM 1457 C C . SER A 1 187 ? -5.887 4.492 8.43 1 98.56 187 SER A C 1
ATOM 1459 O O . SER A 1 187 ? -4.754 4.117 8.117 1 98.56 187 SER A O 1
ATOM 1461 N N . VAL A 1 188 ? -6.422 5.586 8.062 1 97.62 188 VAL A N 1
ATOM 1462 C CA . VAL A 1 188 ? -5.668 6.625 7.371 1 97.62 188 VAL A CA 1
ATOM 1463 C C . VAL A 1 188 ? -5.746 7.93 8.164 1 97.62 188 VAL A C 1
ATOM 1465 O O . VAL A 1 188 ? -6.816 8.531 8.273 1 97.62 188 VAL A O 1
ATOM 1468 N N . GLY A 1 189 ? -4.562 8.273 8.727 1 97 189 GLY A N 1
ATOM 1469 C CA . GLY A 1 189 ? -4.523 9.523 9.469 1 97 189 GLY A CA 1
ATOM 1470 C C . GLY A 1 189 ? -4.656 9.336 10.969 1 97 189 GLY A C 1
ATOM 1471 O O . GLY A 1 189 ? -5.012 8.25 11.43 1 97 189 GLY A O 1
ATOM 1472 N N . GLU A 1 190 ? -4.418 10.422 11.734 1 98 190 GLU A N 1
ATOM 1473 C CA . GLU A 1 190 ? -4.355 10.391 13.195 1 98 190 GLU A CA 1
ATOM 1474 C C . GLU A 1 190 ? -5.727 10.117 13.797 1 98 190 GLU A C 1
ATOM 1476 O O . GLU A 1 190 ? -5.844 9.344 14.758 1 98 190 GLU A O 1
ATOM 1481 N N . LEU A 1 191 ? -6.742 10.773 13.188 1 98.38 191 LEU A N 1
ATOM 1482 C CA . LEU A 1 191 ? -8.086 10.594 13.734 1 98.38 191 LEU A CA 1
ATOM 1483 C C . LEU A 1 191 ? -8.523 9.133 13.633 1 98.38 191 LEU A C 1
ATOM 1485 O O . LEU A 1 191 ? -8.922 8.531 14.633 1 98.38 191 LEU A O 1
ATOM 1489 N N . ALA A 1 192 ? -8.445 8.609 12.461 1 98.62 192 ALA A N 1
ATOM 1490 C CA . ALA A 1 192 ? -8.82 7.211 12.258 1 98.62 192 ALA A CA 1
ATOM 1491 C C . ALA A 1 192 ? -7.996 6.281 13.148 1 98.62 192 ALA A C 1
ATOM 1493 O O . ALA A 1 192 ? -8.531 5.332 13.727 1 98.62 192 ALA A O 1
ATOM 1494 N N . TYR A 1 193 ? -6.738 6.582 13.289 1 98.69 193 TYR A N 1
ATOM 1495 C CA . TYR A 1 193 ? -5.832 5.793 14.109 1 98.69 193 TYR A CA 1
ATOM 1496 C C . TYR A 1 193 ? -6.289 5.777 15.562 1 98.69 193 TYR A C 1
ATOM 1498 O O . TYR A 1 193 ? -6.395 4.711 16.172 1 98.69 193 TYR A O 1
ATOM 1506 N N . THR A 1 194 ? -6.57 6.93 16.109 1 98.5 194 THR A N 1
ATOM 1507 C CA . THR A 1 194 ? -6.934 7 17.516 1 98.5 194 THR A CA 1
ATOM 1508 C C . THR A 1 194 ? -8.289 6.336 17.766 1 98.5 194 THR A C 1
ATOM 1510 O O . THR A 1 194 ? -8.516 5.75 18.812 1 98.5 194 THR A O 1
ATOM 1513 N N . VAL A 1 195 ? -9.18 6.379 16.812 1 98.38 195 VAL A N 1
ATOM 1514 C CA . VAL A 1 195 ? -10.477 5.738 16.938 1 98.38 195 VAL A CA 1
ATOM 1515 C C . VAL A 1 195 ? -10.297 4.227 17.062 1 98.38 195 VAL A C 1
ATOM 1517 O O . VAL A 1 195 ? -10.867 3.594 17.953 1 98.38 195 VAL A O 1
ATOM 1520 N N . LEU A 1 196 ? -9.516 3.641 16.172 1 98.56 196 LEU A N 1
ATOM 1521 C CA . LEU A 1 196 ? -9.273 2.203 16.234 1 98.56 196 LEU A CA 1
ATOM 1522 C C . LEU A 1 196 ? -8.586 1.829 17.547 1 98.56 196 LEU A C 1
ATOM 1524 O O . LEU A 1 196 ? -8.984 0.866 18.203 1 98.56 196 LEU A O 1
ATOM 1528 N N . ARG A 1 197 ? -7.574 2.586 17.859 1 98.25 197 ARG A N 1
ATOM 1529 C CA . ARG A 1 197 ? -6.809 2.336 19.078 1 98.25 197 ARG A CA 1
ATOM 1530 C C . ARG A 1 197 ? -7.711 2.377 20.297 1 98.25 197 ARG A C 1
ATOM 1532 O O . ARG A 1 197 ? -7.691 1.458 21.125 1 98.25 197 ARG A O 1
ATOM 1539 N N . ASP A 1 198 ? -8.508 3.363 20.406 1 97.31 198 ASP A N 1
ATOM 1540 C CA . ASP A 1 198 ? -9.359 3.562 21.562 1 97.31 198 ASP A CA 1
ATOM 1541 C C . ASP A 1 198 ? -10.461 2.506 21.625 1 97.31 198 ASP A C 1
ATOM 1543 O O . ASP A 1 198 ? -10.945 2.164 22.703 1 97.31 198 ASP A O 1
ATOM 1547 N N . GLY A 1 199 ? -10.836 2.027 20.516 1 97.56 199 GLY A N 1
ATOM 1548 C CA . GLY A 1 199 ? -11.844 0.984 20.453 1 97.56 199 GLY A CA 1
ATOM 1549 C C . GLY A 1 199 ? -11.281 -0.407 20.672 1 97.56 199 GLY A C 1
ATOM 1550 O O . GLY A 1 199 ? -12.031 -1.387 20.703 1 97.56 199 GLY A O 1
ATOM 1551 N N . GLY A 1 200 ? -10 -0.532 20.781 1 97.88 200 GLY A N 1
ATOM 1552 C CA . GLY A 1 200 ? -9.359 -1.828 20.953 1 97.88 200 GLY A CA 1
ATOM 1553 C C . GLY A 1 200 ? -9.367 -2.662 19.688 1 97.88 200 GLY A C 1
ATOM 1554 O O . GLY A 1 200 ? -9.375 -3.893 19.734 1 97.88 200 GLY A O 1
ATOM 1555 N N . ILE A 1 201 ? -9.492 -2.035 18.609 1 98.19 201 ILE A N 1
ATOM 1556 C CA . ILE A 1 201 ? -9.508 -2.719 17.312 1 98.19 201 ILE A CA 1
ATOM 1557 C C . ILE A 1 201 ? -8.102 -2.764 16.734 1 98.19 201 ILE A C 1
ATOM 1559 O O . ILE A 1 201 ? -7.426 -1.735 16.641 1 98.19 201 ILE A O 1
ATOM 1563 N N . LYS A 1 202 ? -7.691 -3.934 16.406 1 97.75 202 LYS A N 1
ATOM 1564 C CA . LYS A 1 202 ? -6.355 -4.098 15.844 1 97.75 202 LYS A CA 1
ATOM 1565 C C . LYS A 1 202 ? -6.234 -3.385 14.5 1 97.75 202 LYS A C 1
ATOM 1567 O O . 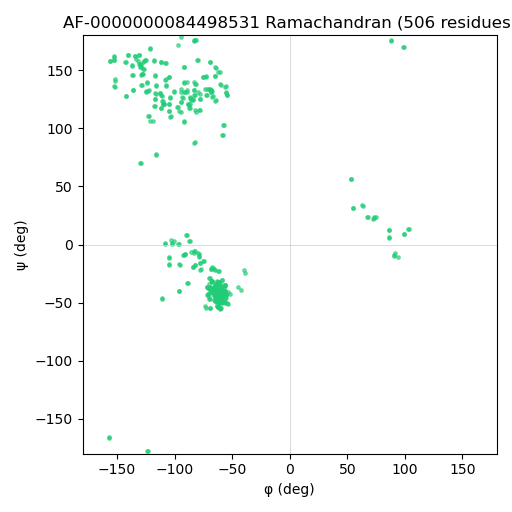LYS A 1 202 ? -7.059 -3.592 13.602 1 97.75 202 LYS A O 1
ATOM 1572 N N . ASN A 1 203 ? -5.277 -2.51 14.406 1 98.06 203 ASN A N 1
ATOM 1573 C CA . ASN A 1 203 ? -4.988 -1.813 13.156 1 98.06 203 ASN A CA 1
ATOM 1574 C C . ASN A 1 203 ? -4.105 -2.652 12.242 1 98.06 203 ASN A C 1
ATOM 1576 O O . ASN A 1 203 ? -2.887 -2.465 12.203 1 98.06 203 ASN A O 1
ATOM 1580 N N . ASN A 1 204 ? -4.75 -3.533 11.391 1 97.81 204 ASN A N 1
ATOM 1581 C CA . ASN A 1 204 ? -4.031 -4.461 10.523 1 97.81 204 ASN A CA 1
ATOM 1582 C C . ASN A 1 204 ? -3.342 -3.73 9.367 1 97.81 204 ASN A C 1
ATOM 1584 O O . ASN A 1 204 ? -2.279 -4.152 8.914 1 97.81 204 ASN A O 1
ATOM 1588 N N . LEU A 1 205 ? -4.016 -2.709 8.883 1 98.44 205 LEU A N 1
ATOM 1589 C CA . LEU A 1 205 ? -3.559 -1.969 7.715 1 98.44 205 LEU A CA 1
ATOM 1590 C C . LEU A 1 205 ? -3.242 -0.521 8.078 1 98.44 205 LEU A C 1
ATOM 1592 O O . LEU A 1 205 ? -4.004 0.388 7.738 1 98.44 205 LEU A O 1
ATOM 1596 N N . GLU A 1 206 ? -2.107 -0.344 8.688 1 97.81 206 GLU A N 1
ATOM 1597 C CA . GLU A 1 206 ? -1.723 0.958 9.227 1 97.81 206 GLU A CA 1
ATOM 1598 C C . GLU A 1 206 ? -0.981 1.788 8.18 1 97.81 206 GLU A C 1
ATOM 1600 O O . GLU A 1 206 ? -1.098 3.016 8.156 1 97.81 206 GLU A O 1
ATOM 1605 N N . TYR A 1 207 ? -0.244 1.162 7.348 1 97.94 207 TYR A N 1
ATOM 1606 C CA . TYR A 1 207 ? 0.561 1.833 6.336 1 97.94 207 TYR A CA 1
ATOM 1607 C C . TYR A 1 207 ? 0.009 1.572 4.938 1 97.94 207 TYR A C 1
ATOM 1609 O O . TYR A 1 207 ? -0.084 0.421 4.508 1 97.94 207 TYR A O 1
ATOM 1617 N N . ASN A 1 208 ? -0.309 2.689 4.219 1 96.94 208 ASN A N 1
ATOM 1618 C CA . ASN A 1 208 ? -0.912 2.58 2.895 1 96.94 208 ASN A CA 1
ATOM 1619 C C . ASN A 1 208 ? -2.16 1.701 2.918 1 96.94 208 ASN A C 1
ATOM 1621 O O . ASN A 1 208 ? -2.266 0.747 2.146 1 96.94 208 ASN A O 1
ATOM 1625 N N . ALA A 1 209 ? -3.051 2.107 3.758 1 98.25 209 ALA A N 1
ATOM 1626 C CA . ALA A 1 209 ? -4.215 1.287 4.086 1 98.25 209 ALA A CA 1
ATOM 1627 C C . ALA A 1 209 ? -5.035 0.973 2.838 1 98.25 209 ALA A C 1
ATOM 1629 O O . ALA A 1 209 ? -5.527 -0.145 2.678 1 98.25 209 ALA A O 1
ATOM 1630 N N . ILE A 1 210 ? -5.156 1.864 1.93 1 96.62 210 ILE A N 1
ATOM 1631 C CA . ILE A 1 210 ? -5.977 1.667 0.741 1 96.62 210 ILE A CA 1
ATOM 1632 C C . ILE A 1 210 ? -5.34 0.612 -0.159 1 96.62 210 ILE A C 1
ATOM 1634 O O . ILE A 1 210 ? -5.984 -0.37 -0.531 1 96.62 210 ILE A O 1
ATOM 1638 N N . GLY A 1 211 ? -4.082 0.848 -0.497 1 96.69 211 GLY A N 1
ATOM 1639 C CA . GLY A 1 211 ? -3.381 -0.138 -1.303 1 96.69 211 GLY A CA 1
ATOM 1640 C C . GLY A 1 211 ? -3.34 -1.513 -0.663 1 96.69 211 GLY A C 1
ATOM 1641 O O . GLY A 1 211 ? -3.549 -2.523 -1.336 1 96.69 211 GLY A O 1
ATOM 1642 N N . ALA A 1 212 ? -3.066 -1.507 0.636 1 98.25 212 ALA A N 1
ATOM 1643 C CA . ALA A 1 212 ? -3.047 -2.756 1.392 1 98.25 212 ALA A CA 1
ATOM 1644 C C . ALA A 1 212 ? -4.418 -3.424 1.384 1 98.25 212 ALA A C 1
ATOM 1646 O O . ALA A 1 212 ? -4.52 -4.652 1.336 1 98.25 212 ALA A O 1
ATOM 1647 N N . GLY A 1 213 ? -5.434 -2.615 1.442 1 98.5 213 GLY A N 1
ATOM 1648 C CA . GLY A 1 213 ? -6.785 -3.146 1.377 1 98.5 213 GLY A CA 1
ATOM 1649 C C . GLY A 1 213 ? -7.078 -3.875 0.079 1 98.5 213 GLY A C 1
ATOM 1650 O O . GLY A 1 213 ? -7.676 -4.953 0.089 1 98.5 213 GLY A O 1
ATOM 1651 N N . PHE A 1 214 ? -6.656 -3.307 -1 1 96.56 214 PHE A N 1
ATOM 1652 C CA . PHE A 1 214 ? -6.859 -3.943 -2.297 1 96.56 214 PHE A CA 1
ATOM 1653 C C . PHE A 1 214 ? -6.109 -5.266 -2.375 1 96.56 214 PHE A C 1
ATOM 1655 O O . PHE A 1 214 ? -6.652 -6.266 -2.85 1 96.56 214 PHE A O 1
ATOM 1662 N N . GLU A 1 215 ? -4.859 -5.27 -1.896 1 96.44 215 GLU A N 1
ATOM 1663 C CA . GLU A 1 215 ? -4.082 -6.508 -1.896 1 96.44 215 GLU A CA 1
ATOM 1664 C C . GLU A 1 215 ? -4.746 -7.574 -1.034 1 96.44 215 GLU A C 1
ATOM 1666 O O . GLU A 1 215 ? -4.832 -8.742 -1.434 1 96.44 215 GLU A O 1
ATOM 1671 N N . ALA A 1 216 ? -5.227 -7.16 0.119 1 98.25 216 ALA A N 1
ATOM 1672 C CA . ALA A 1 216 ? -5.91 -8.094 1.014 1 98.25 216 ALA A CA 1
ATOM 1673 C C . ALA A 1 216 ? -7.16 -8.672 0.355 1 98.25 216 ALA A C 1
ATOM 1675 O O . ALA A 1 216 ? -7.418 -9.875 0.447 1 98.25 216 ALA A O 1
ATOM 1676 N N . ALA A 1 217 ? -7.879 -7.828 -0.303 1 97.75 217 ALA A N 1
ATOM 1677 C CA . ALA A 1 217 ? -9.109 -8.266 -0.956 1 97.75 217 ALA A CA 1
ATOM 1678 C C . ALA A 1 217 ? -8.82 -9.305 -2.039 1 97.75 217 ALA A C 1
ATOM 1680 O O . ALA A 1 217 ? -9.57 -10.266 -2.199 1 97.75 217 ALA A O 1
ATOM 1681 N N . LYS A 1 218 ? -7.738 -9.117 -2.725 1 94.38 218 LYS A N 1
ATOM 1682 C CA . LYS A 1 218 ? -7.332 -10.07 -3.748 1 94.38 218 LYS A CA 1
ATOM 1683 C C . LYS A 1 218 ? -7.07 -11.445 -3.141 1 94.38 218 LYS A C 1
ATOM 1685 O O . LYS A 1 218 ? -7.164 -12.469 -3.832 1 94.38 218 LYS A O 1
ATOM 1690 N N . ARG A 1 219 ? -6.801 -11.438 -1.897 1 96.44 219 ARG A N 1
ATOM 1691 C CA . ARG A 1 219 ? -6.457 -12.672 -1.204 1 96.44 219 ARG A CA 1
ATOM 1692 C C . ARG A 1 219 ? -7.645 -13.195 -0.401 1 96.44 219 ARG A C 1
ATOM 1694 O O . ARG A 1 219 ? -7.504 -14.148 0.373 1 96.44 219 ARG A O 1
ATOM 1701 N N . GLY A 1 220 ? -8.727 -12.5 -0.472 1 97.12 220 GLY A N 1
ATOM 1702 C CA . GLY A 1 220 ? -9.953 -13.031 0.095 1 97.12 220 GLY A CA 1
ATOM 1703 C C . GLY A 1 220 ? -10.312 -12.398 1.428 1 97.12 220 GLY A C 1
ATOM 1704 O O . GLY A 1 220 ? -11.18 -12.906 2.146 1 97.12 220 GLY A O 1
ATOM 1705 N N . TYR A 1 221 ? -9.688 -11.305 1.805 1 98.44 221 TYR A N 1
ATOM 1706 C CA . TYR A 1 221 ? -9.961 -10.656 3.082 1 98.44 221 TYR A CA 1
ATOM 1707 C C . TYR A 1 221 ? -10.703 -9.344 2.875 1 98.44 221 TYR A C 1
ATOM 1709 O O . TYR A 1 221 ? -10.211 -8.445 2.188 1 98.44 221 TYR A O 1
ATOM 1717 N N . SER A 1 222 ? -11.898 -9.266 3.473 1 98.69 222 SER A N 1
ATOM 1718 C CA . SER A 1 222 ? -12.633 -8 3.486 1 98.69 222 SER A CA 1
ATOM 1719 C C . SER A 1 222 ? -12.023 -7.023 4.488 1 98.69 222 SER A C 1
ATOM 1721 O O . SER A 1 222 ? -11.594 -7.422 5.57 1 98.69 222 SER A O 1
ATOM 1723 N N . THR A 1 223 ? -12.062 -5.75 4.07 1 98.75 223 THR A N 1
ATOM 1724 C CA . THR A 1 223 ? -11.391 -4.781 4.93 1 98.75 223 THR A CA 1
ATOM 1725 C C . THR A 1 223 ? -12.32 -3.619 5.27 1 98.75 223 THR A C 1
ATOM 1727 O O . THR A 1 223 ? -13.242 -3.314 4.512 1 98.75 223 THR A O 1
ATOM 1730 N N . LEU A 1 224 ? -12.148 -3.115 6.426 1 98.88 224 LEU A N 1
ATOM 1731 C CA . LEU A 1 224 ? -12.742 -1.859 6.875 1 98.88 224 LEU A CA 1
ATOM 1732 C C . LEU A 1 224 ? -11.672 -0.792 7.07 1 98.88 224 LEU A C 1
ATOM 1734 O O . LEU A 1 224 ? -10.781 -0.945 7.914 1 98.88 224 LEU A O 1
ATOM 1738 N N . ILE A 1 225 ? -11.781 0.274 6.281 1 98.88 225 ILE A N 1
ATOM 1739 C CA . ILE A 1 225 ? -10.773 1.328 6.344 1 98.88 225 ILE A CA 1
ATOM 1740 C C . ILE A 1 225 ? -11.422 2.635 6.793 1 98.88 225 ILE A C 1
ATOM 1742 O O . ILE A 1 225 ? -12.352 3.129 6.148 1 98.88 225 ILE A O 1
ATOM 1746 N N . LEU A 1 226 ? -10.945 3.166 7.941 1 98.88 226 LEU A N 1
ATOM 1747 C CA . LEU A 1 226 ? -11.406 4.461 8.43 1 98.88 226 LEU A CA 1
ATOM 1748 C C . LEU A 1 226 ? -10.547 5.59 7.867 1 98.88 226 LEU A C 1
ATOM 1750 O O . LEU A 1 226 ? -9.32 5.5 7.867 1 98.88 226 LEU A O 1
ATOM 1754 N N . ILE A 1 227 ? -11.195 6.605 7.355 1 97.62 227 ILE A N 1
ATOM 1755 C CA . ILE A 1 227 ? -10.508 7.742 6.754 1 97.62 227 ILE A CA 1
ATOM 1756 C C . ILE A 1 227 ? -11.359 9 6.891 1 97.62 227 ILE A C 1
ATOM 1758 O O . ILE A 1 227 ? -12.586 8.938 6.746 1 97.62 227 ILE A O 1
ATOM 1762 N N . SER A 1 228 ? -10.758 10.109 7.266 1 95.62 228 SER A N 1
ATOM 1763 C CA . SER A 1 228 ? -11.523 11.352 7.344 1 95.62 228 SER A CA 1
ATOM 1764 C C . SER A 1 228 ? -11.93 11.836 5.957 1 95.62 228 SER A C 1
ATOM 1766 O O . SER A 1 228 ? -11.297 11.492 4.957 1 95.62 228 SER A O 1
ATOM 1768 N N . ASP A 1 229 ? -12.961 12.625 5.941 1 91.5 229 ASP A N 1
ATOM 1769 C CA . ASP A 1 229 ? -13.453 13.195 4.691 1 91.5 229 ASP A CA 1
ATOM 1770 C C . ASP A 1 229 ? -12.344 13.945 3.955 1 91.5 229 ASP A C 1
ATOM 1772 O O . ASP A 1 229 ? -12.195 13.805 2.738 1 91.5 229 ASP A O 1
ATOM 1776 N N . ARG A 1 230 ? -11.625 14.656 4.633 1 86.56 230 ARG A N 1
ATOM 1777 C CA . ARG A 1 230 ? -10.547 15.445 4.035 1 86.56 230 ARG A CA 1
ATOM 1778 C C . ARG A 1 230 ? -9.5 14.539 3.393 1 86.56 230 ARG A C 1
ATOM 1780 O O . ARG A 1 230 ? -9.148 14.727 2.225 1 86.56 230 ARG A O 1
ATOM 1787 N N . LEU A 1 231 ? -9.031 13.633 4.141 1 89.94 231 LEU A N 1
ATOM 1788 C CA . LEU A 1 231 ? -8.008 12.734 3.613 1 89.94 231 LEU A CA 1
ATOM 1789 C C . LEU A 1 231 ? -8.555 11.914 2.451 1 89.94 231 LEU A C 1
ATOM 1791 O O . LEU A 1 231 ? -7.816 11.594 1.513 1 89.94 231 LEU A O 1
ATOM 1795 N N . PHE A 1 232 ? -9.844 11.609 2.5 1 91.38 232 PHE A N 1
ATOM 1796 C CA . PHE A 1 232 ? -10.484 10.875 1.416 1 91.38 232 PHE A CA 1
ATOM 1797 C C . PHE A 1 232 ? -10.398 11.656 0.11 1 91.38 232 PHE A C 1
ATOM 1799 O O . PHE A 1 232 ? -10.125 11.078 -0.945 1 91.38 232 PHE A O 1
ATOM 1806 N N . HIS A 1 233 ? -10.562 12.883 0.229 1 81.38 233 HIS A N 1
ATOM 1807 C CA . HIS A 1 233 ? -10.516 13.727 -0.958 1 81.38 233 HIS A CA 1
ATOM 1808 C C . HIS A 1 233 ? -9.141 13.664 -1.621 1 81.38 233 HIS A C 1
ATOM 1810 O O . HIS A 1 233 ? -9.039 13.695 -2.85 1 81.38 233 HIS A O 1
ATOM 1816 N N . PHE A 1 234 ? -8.172 13.508 -0.864 1 78.06 234 PHE A N 1
ATOM 1817 C CA . PHE A 1 234 ? -6.816 13.445 -1.398 1 78.06 234 PHE A CA 1
ATOM 1818 C C . PHE A 1 234 ? -6.5 12.047 -1.916 1 78.06 234 PHE A C 1
ATOM 1820 O O . PHE A 1 234 ? -5.539 11.859 -2.664 1 78.06 234 PHE A O 1
ATOM 1827 N N . THR A 1 235 ? -7.297 11.078 -1.48 1 84.56 235 THR A N 1
ATOM 1828 C CA . THR A 1 235 ? -6.969 9.688 -1.759 1 84.56 235 THR A CA 1
ATOM 1829 C C . THR A 1 235 ? -7.871 9.125 -2.852 1 84.56 235 THR A C 1
ATOM 1831 O O . THR A 1 235 ? -7.586 8.07 -3.418 1 84.56 235 THR A O 1
ATOM 1834 N N . ILE A 1 236 ? -8.883 9.812 -3.203 1 82.5 236 ILE A N 1
ATOM 1835 C CA . ILE A 1 236 ? -9.961 9.289 -4.031 1 82.5 236 ILE A CA 1
ATOM 1836 C C . ILE A 1 236 ? -9.414 8.891 -5.402 1 82.5 236 ILE A C 1
ATOM 1838 O O . ILE A 1 236 ? -9.836 7.883 -5.977 1 82.5 236 ILE A O 1
ATOM 1842 N N . ASN A 1 237 ? -8.508 9.664 -5.965 1 74.81 237 ASN A N 1
ATOM 1843 C CA . ASN A 1 237 ? -7.953 9.32 -7.27 1 74.81 237 ASN A CA 1
ATOM 1844 C C . ASN A 1 237 ? -7.141 8.031 -7.207 1 74.81 237 ASN A C 1
ATOM 1846 O O . ASN A 1 237 ? -7.188 7.215 -8.133 1 74.81 237 ASN A O 1
ATOM 1850 N N . ASP A 1 238 ? -6.348 7.871 -6.148 1 79.94 238 ASP A N 1
ATOM 1851 C CA . ASP A 1 238 ? -5.617 6.621 -5.941 1 79.94 238 ASP A CA 1
ATOM 1852 C C . ASP A 1 238 ? -6.57 5.434 -5.863 1 79.94 238 ASP A C 1
ATOM 1854 O O . ASP A 1 238 ? -6.293 4.371 -6.422 1 79.94 238 ASP A O 1
ATOM 1858 N N . ILE A 1 239 ? -7.691 5.641 -5.188 1 88.69 239 ILE A N 1
ATOM 1859 C CA . ILE A 1 239 ? -8.695 4.59 -5.047 1 88.69 239 ILE A CA 1
ATOM 1860 C C . ILE A 1 239 ? -9.266 4.23 -6.418 1 88.69 239 ILE A C 1
ATOM 1862 O O . ILE A 1 239 ? -9.375 3.049 -6.758 1 88.69 239 ILE A O 1
ATOM 1866 N N . ARG A 1 240 ? -9.523 5.184 -7.16 1 78.69 240 ARG A N 1
ATOM 1867 C CA . ARG A 1 240 ? -10.078 4.965 -8.492 1 78.69 240 ARG A CA 1
ATOM 1868 C C . ARG A 1 240 ? -9.102 4.211 -9.383 1 78.69 240 ARG A C 1
ATOM 1870 O O . ARG A 1 240 ? -9.492 3.309 -10.125 1 78.69 240 ARG A O 1
ATOM 1877 N N . GLU A 1 241 ? -7.855 4.609 -9.297 1 73.44 241 GLU A N 1
ATOM 1878 C CA . GLU A 1 241 ? -6.824 3.92 -10.07 1 73.44 241 GLU A CA 1
ATOM 1879 C C . GLU A 1 241 ? -6.715 2.455 -9.656 1 73.44 241 GLU A C 1
ATOM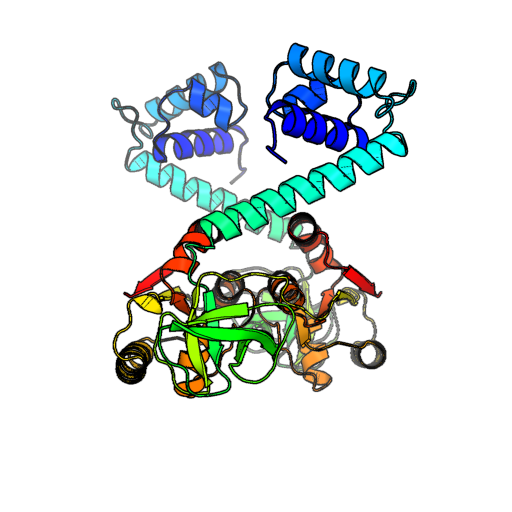 1881 O O . GLU A 1 241 ? -6.641 1.568 -10.508 1 73.44 241 GLU A O 1
ATOM 1886 N N . LEU A 1 242 ? -6.727 2.229 -8.406 1 85.12 242 LEU A N 1
ATOM 1887 C CA . LEU A 1 242 ? -6.645 0.867 -7.887 1 85.12 242 LEU A CA 1
ATOM 1888 C C . LEU A 1 242 ? -7.883 0.065 -8.273 1 85.12 242 LEU A C 1
ATOM 1890 O O . LEU A 1 242 ? -7.781 -1.109 -8.633 1 85.12 242 LEU A O 1
ATOM 1894 N N . GLN A 1 243 ? -9 0.737 -8.219 1 83.62 243 GLN A N 1
ATOM 1895 C CA . GLN A 1 243 ? -10.25 0.082 -8.594 1 83.62 243 GLN A CA 1
ATOM 1896 C C . GLN A 1 243 ? -10.258 -0.276 -10.078 1 83.62 243 GLN A C 1
ATOM 1898 O O . GLN A 1 243 ? -10.75 -1.339 -10.461 1 83.62 243 GLN A O 1
ATOM 1903 N N . ALA A 1 244 ? -9.711 0.585 -10.859 1 72.94 244 ALA A N 1
ATOM 1904 C CA . ALA A 1 244 ? -9.625 0.327 -12.297 1 72.94 244 ALA A CA 1
ATOM 1905 C C . ALA A 1 244 ? -8.781 -0.911 -12.586 1 72.94 244 ALA A C 1
ATOM 1907 O O . ALA A 1 244 ? -9.086 -1.686 -13.492 1 72.94 244 ALA A O 1
ATOM 1908 N N . LYS A 1 245 ? -7.723 -1.081 -11.773 1 74.44 245 LYS A N 1
ATOM 1909 C CA . LYS A 1 245 ? -6.824 -2.219 -11.93 1 74.44 245 LYS A CA 1
ATOM 1910 C C . LYS A 1 245 ? -7.441 -3.492 -11.359 1 74.44 245 LYS A C 1
ATOM 1912 O O . LYS A 1 245 ? -6.992 -4.598 -11.672 1 74.44 245 LYS A O 1
ATOM 1917 N N . ASN A 1 246 ? -8.414 -3.316 -10.461 1 84.88 246 ASN A N 1
ATOM 1918 C CA . ASN A 1 246 ? -9.078 -4.426 -9.781 1 84.88 246 ASN A CA 1
ATOM 1919 C C . ASN A 1 246 ? -10.594 -4.301 -9.852 1 84.88 246 ASN A C 1
ATOM 1921 O O . ASN A 1 246 ? -11.258 -4.168 -8.82 1 84.88 246 ASN A O 1
ATOM 1925 N N . PRO A 1 247 ? -11.227 -4.477 -11 1 79.75 247 PRO A N 1
ATOM 1926 C CA . PRO A 1 247 ? -12.648 -4.191 -11.18 1 79.75 247 PRO A CA 1
ATOM 1927 C C . PRO A 1 247 ? -13.547 -5.164 -10.414 1 79.75 247 PRO A C 1
ATOM 1929 O O . PRO A 1 247 ? -14.703 -4.852 -10.133 1 79.75 247 PRO A O 1
ATOM 1932 N N . GLU A 1 248 ? -13.031 -6.328 -10.07 1 85 248 GLU A N 1
ATOM 1933 C CA . GLU A 1 248 ? -13.828 -7.348 -9.398 1 85 248 GLU A CA 1
ATOM 1934 C C . GLU A 1 248 ? -14.008 -7.023 -7.918 1 85 248 GLU A C 1
ATOM 1936 O O . GLU A 1 248 ? -14.859 -7.605 -7.246 1 85 248 GLU A O 1
ATOM 1941 N N . ILE A 1 249 ? -13.219 -6.129 -7.402 1 93.5 249 ILE A N 1
ATOM 1942 C CA . ILE A 1 249 ? -13.273 -5.805 -5.984 1 93.5 249 ILE A CA 1
ATOM 1943 C C . ILE A 1 249 ? -14.312 -4.711 -5.742 1 93.5 249 ILE A C 1
ATOM 1945 O O . ILE A 1 249 ? -14.211 -3.615 -6.297 1 93.5 249 ILE A O 1
ATOM 1949 N N . GLU A 1 250 ? -15.273 -5.035 -4.941 1 95 250 GLU A N 1
ATOM 1950 C CA . GLU A 1 250 ? -16.328 -4.09 -4.578 1 95 250 GLU A CA 1
ATOM 1951 C C . GLU A 1 250 ? -15.867 -3.152 -3.467 1 95 250 GLU A C 1
ATOM 1953 O O . GLU A 1 250 ? -15.211 -3.584 -2.516 1 95 250 GLU A O 1
ATOM 1958 N N . ILE A 1 251 ? -16.234 -1.893 -3.641 1 94.81 251 ILE A N 1
ATOM 1959 C CA . ILE A 1 251 ? -15.953 -0.905 -2.604 1 94.81 251 ILE A CA 1
ATOM 1960 C C . ILE A 1 251 ? -17.266 -0.341 -2.066 1 94.81 251 ILE A C 1
ATOM 1962 O O . ILE A 1 251 ? -18.125 0.108 -2.836 1 94.81 251 ILE A O 1
ATOM 1966 N N . ASN A 1 252 ? -17.438 -0.422 -0.753 1 96.38 252 ASN A N 1
ATOM 1967 C CA . ASN A 1 252 ? -18.562 0.176 -0.064 1 96.38 252 ASN A CA 1
ATOM 1968 C C . ASN A 1 252 ? -18.156 1.405 0.739 1 96.38 252 ASN A C 1
ATOM 1970 O O . ASN A 1 252 ? -17.109 1.4 1.396 1 96.38 252 ASN A O 1
ATOM 1974 N N . TYR A 1 253 ? -18.984 2.4 0.622 1 93.94 253 TYR A N 1
ATOM 1975 C CA . TYR A 1 253 ? -18.734 3.617 1.387 1 93.94 253 TYR A CA 1
ATOM 1976 C C . TYR A 1 253 ? -19.781 3.807 2.469 1 93.94 253 TYR A C 1
ATOM 1978 O O . TYR A 1 253 ? -20.984 3.674 2.207 1 93.94 253 TYR A O 1
ATOM 1986 N N . ILE A 1 254 ? -19.297 4.012 3.666 1 94.56 254 ILE A N 1
ATOM 1987 C CA . ILE A 1 254 ? -20.172 4.309 4.789 1 94.56 254 ILE A CA 1
ATOM 1988 C C . ILE A 1 254 ? -19.891 5.711 5.316 1 94.56 254 ILE A C 1
ATOM 1990 O O . ILE A 1 254 ? -18.734 6.074 5.531 1 94.56 254 ILE A O 1
ATOM 1994 N N . HIS A 1 255 ? -20.984 6.508 5.613 1 88.44 255 HIS A N 1
ATOM 1995 C CA . HIS A 1 255 ? -20.859 7.871 6.125 1 88.44 255 HIS A CA 1
ATOM 1996 C C . HIS A 1 255 ? -21.359 7.969 7.559 1 88.44 255 HIS A C 1
ATOM 1998 O O . HIS A 1 255 ? -22.266 7.234 7.953 1 88.44 255 HIS A O 1
ATOM 2004 N N . MET B 1 1 ? 9.609 34.156 -3.225 1 34.31 1 MET B N 1
ATOM 2005 C CA . MET B 1 1 ? 9.922 34.281 -4.645 1 34.31 1 MET B CA 1
ATOM 2006 C C . MET B 1 1 ? 8.789 33.75 -5.508 1 34.31 1 MET B C 1
ATOM 2008 O O . MET B 1 1 ? 8.312 32.625 -5.281 1 34.31 1 MET B O 1
ATOM 2012 N N . LYS B 1 2 ? 8.086 34.594 -6.266 1 43.84 2 LYS B N 1
ATOM 2013 C CA . LYS B 1 2 ? 6.98 34.312 -7.172 1 43.84 2 LYS B CA 1
ATOM 2014 C C . LYS B 1 2 ? 7.387 33.281 -8.234 1 43.84 2 LYS B C 1
ATOM 2016 O O . LYS B 1 2 ? 8.398 33.469 -8.922 1 43.84 2 LYS B O 1
ATOM 2021 N N . ILE B 1 3 ? 7.031 32.094 -8.156 1 50.41 3 ILE B N 1
ATOM 2022 C CA . ILE B 1 3 ? 7.273 31.109 -9.203 1 50.41 3 ILE B CA 1
ATOM 2023 C C . ILE B 1 3 ? 6.645 31.578 -10.508 1 50.41 3 ILE B C 1
ATOM 2025 O O . ILE B 1 3 ? 5.422 31.719 -10.602 1 50.41 3 ILE B O 1
ATOM 2029 N N . GLU B 1 4 ? 7.441 32.219 -11.312 1 59.03 4 GLU B N 1
ATOM 2030 C CA . GLU B 1 4 ? 6.992 32.656 -12.633 1 59.03 4 GLU B CA 1
ATOM 2031 C C . GLU B 1 4 ? 6.867 31.484 -13.586 1 59.03 4 GLU B C 1
ATOM 2033 O O . GLU B 1 4 ? 7.633 30.516 -13.492 1 59.03 4 GLU B O 1
ATOM 2038 N N . GLN B 1 5 ? 5.824 31.406 -14.289 1 60.38 5 GLN B N 1
ATOM 2039 C CA . GLN B 1 5 ? 5.555 30.375 -15.289 1 60.38 5 GLN B CA 1
ATOM 2040 C C . GLN B 1 5 ? 6.797 30.078 -16.125 1 60.38 5 GLN B C 1
ATOM 2042 O O . GLN B 1 5 ? 7.09 28.922 -16.422 1 60.38 5 GLN B O 1
ATOM 2047 N N . ALA B 1 6 ? 7.496 31.125 -16.422 1 69.19 6 ALA B N 1
ATOM 2048 C CA . ALA B 1 6 ? 8.695 30.969 -17.234 1 69.19 6 ALA B CA 1
ATOM 2049 C C . ALA B 1 6 ? 9.758 30.141 -16.5 1 69.19 6 ALA B C 1
ATOM 2051 O O . ALA B 1 6 ? 10.438 29.312 -17.109 1 69.19 6 ALA B O 1
ATOM 2052 N N . MET B 1 7 ? 9.898 30.375 -15.195 1 74.62 7 MET B N 1
ATOM 2053 C CA . MET B 1 7 ? 10.867 29.625 -14.398 1 74.62 7 MET B CA 1
ATOM 2054 C C . MET B 1 7 ? 10.5 28.141 -14.336 1 74.62 7 MET B C 1
ATOM 2056 O O . MET B 1 7 ? 11.375 27.281 -14.477 1 74.62 7 MET B O 1
ATOM 2060 N N . ILE B 1 8 ? 9.219 27.891 -14.195 1 74.88 8 ILE B N 1
ATOM 2061 C CA . ILE B 1 8 ? 8.742 26.516 -14.133 1 74.88 8 ILE B CA 1
ATOM 2062 C C . ILE B 1 8 ? 9.055 25.797 -15.445 1 74.88 8 ILE B C 1
ATOM 2064 O O . ILE B 1 8 ? 9.562 24.672 -15.445 1 74.88 8 ILE B O 1
ATOM 2068 N N . THR B 1 9 ? 8.836 26.484 -16.5 1 77.19 9 THR B N 1
ATOM 2069 C CA . THR B 1 9 ? 9.094 25.891 -17.812 1 77.19 9 THR B CA 1
ATOM 2070 C C . THR B 1 9 ? 10.586 25.625 -17.984 1 77.19 9 THR B C 1
ATOM 2072 O O . THR B 1 9 ? 10.977 24.562 -18.484 1 77.19 9 THR B O 1
ATOM 2075 N N . GLN B 1 10 ? 11.367 26.562 -17.594 1 85.94 10 GLN B N 1
ATOM 2076 C CA . GLN B 1 10 ? 12.82 26.422 -17.703 1 85.94 10 GLN B CA 1
ATOM 2077 C C . GLN B 1 10 ? 13.32 25.25 -16.875 1 85.94 10 GLN B C 1
ATOM 2079 O O . GLN B 1 10 ? 14.195 24.5 -17.328 1 85.94 10 GLN B O 1
ATOM 2084 N N . LEU B 1 11 ? 12.711 25.125 -15.656 1 82.69 11 LEU B N 1
ATOM 2085 C CA . LEU B 1 11 ? 13.094 24.016 -14.797 1 82.69 11 LEU B CA 1
ATOM 2086 C C . LEU B 1 11 ? 12.719 22.688 -15.438 1 82.69 11 LEU B C 1
ATOM 2088 O O . LEU B 1 11 ? 13.508 21.734 -15.414 1 82.69 11 LEU B O 1
ATOM 2092 N N . MET B 1 12 ? 11.586 22.625 -16.062 1 84.31 12 MET B N 1
ATOM 2093 C CA . MET B 1 12 ? 11.094 21.406 -16.688 1 84.31 12 MET B CA 1
ATOM 2094 C C . MET B 1 12 ? 11.93 21.031 -17.906 1 84.31 12 MET B C 1
ATOM 2096 O O . MET B 1 12 ? 12.234 19.859 -18.125 1 84.31 12 MET B O 1
ATOM 2100 N N . VAL B 1 13 ? 12.312 22.031 -18.609 1 86.06 13 VAL B N 1
ATOM 2101 C CA . VAL B 1 13 ? 13.18 21.828 -19.75 1 86.06 13 VAL B CA 1
ATOM 2102 C C . VAL B 1 13 ? 14.539 21.297 -19.281 1 86.06 13 VAL B C 1
ATOM 2104 O O . VAL B 1 13 ? 15.055 20.312 -19.828 1 86.06 13 VAL B O 1
ATOM 2107 N N . LEU B 1 14 ? 15.109 21.953 -18.281 1 86.69 14 LEU B N 1
ATOM 2108 C CA . LEU B 1 14 ? 16.422 21.594 -17.766 1 86.69 14 LEU B CA 1
ATOM 2109 C C . LEU B 1 14 ? 16.391 20.188 -17.172 1 86.69 14 LEU B C 1
ATOM 2111 O O . LEU B 1 14 ? 17.375 19.438 -17.297 1 86.69 14 LEU B O 1
ATOM 2115 N N . LEU B 1 15 ? 15.305 19.875 -16.516 1 84.62 15 LEU B N 1
ATOM 2116 C CA . LEU B 1 15 ? 15.141 18.547 -15.961 1 84.62 15 LEU B CA 1
ATOM 2117 C C . LEU B 1 15 ? 15.18 17.484 -17.062 1 84.62 15 LEU B C 1
ATOM 2119 O O . LEU B 1 15 ? 15.789 16.422 -16.891 1 84.62 15 LEU B O 1
ATOM 2123 N N . ASN B 1 16 ? 14.633 17.719 -18.25 1 84.12 16 ASN B N 1
ATOM 2124 C CA . ASN B 1 16 ? 14.664 16.812 -19.375 1 84.12 16 ASN B CA 1
ATOM 2125 C C . ASN B 1 16 ? 16.078 16.672 -19.953 1 84.12 16 ASN B C 1
ATOM 2127 O O . ASN B 1 16 ? 16.516 15.555 -20.266 1 84.12 16 ASN B O 1
ATOM 2131 N N . VAL B 1 17 ? 16.781 17.75 -19.953 1 86.69 17 VAL B N 1
ATOM 2132 C CA . VAL B 1 17 ? 18.156 17.734 -20.422 1 86.69 17 VAL B CA 1
ATOM 2133 C C . VAL B 1 17 ? 19.016 16.906 -19.469 1 86.69 17 VAL B C 1
ATOM 2135 O O . VAL B 1 17 ? 19.828 16.094 -19.906 1 86.69 17 VAL B O 1
ATOM 2138 N N . LYS B 1 18 ? 18.688 17.141 -18.219 1 86.12 18 LYS B N 1
ATOM 2139 C CA . LYS B 1 18 ? 19.406 16.359 -17.219 1 86.12 18 LYS B CA 1
ATOM 2140 C C . LYS B 1 18 ? 19.156 14.867 -17.391 1 86.12 18 LYS B C 1
ATOM 2142 O O . LYS B 1 18 ? 20.062 14.055 -17.219 1 86.12 18 LYS B O 1
ATOM 2147 N N . ASN B 1 19 ? 17.953 14.516 -17.812 1 82.38 19 ASN B N 1
ATOM 2148 C CA . ASN B 1 19 ? 17.531 13.125 -17.938 1 82.38 19 ASN B CA 1
ATOM 2149 C C . ASN B 1 19 ? 17.922 12.539 -19.297 1 82.38 19 ASN B C 1
ATOM 2151 O O . ASN B 1 19 ? 17.484 11.445 -19.656 1 82.38 19 ASN B O 1
ATOM 2155 N N . GLY B 1 20 ? 18.609 13.352 -20.062 1 81.25 20 GLY B N 1
ATOM 2156 C CA . GLY B 1 20 ? 19.203 12.828 -21.281 1 81.25 20 GLY B CA 1
ATOM 2157 C C . GLY B 1 20 ? 18.375 13.141 -22.516 1 81.25 20 GLY B C 1
ATOM 2158 O O . GLY B 1 20 ? 18.625 12.57 -23.594 1 81.25 20 GLY B O 1
ATOM 2159 N N . LYS B 1 21 ? 17.406 13.945 -22.391 1 85.06 21 LYS B N 1
ATOM 2160 C CA . LYS B 1 21 ? 16.641 14.391 -23.562 1 85.06 21 LYS B CA 1
ATOM 2161 C C . LYS B 1 21 ? 17.219 15.68 -24.125 1 85.06 21 LYS B C 1
ATOM 2163 O O . LYS B 1 21 ? 16.984 16.766 -23.594 1 85.06 21 LYS B O 1
ATOM 2168 N N . TYR B 1 22 ? 17.906 15.523 -25.281 1 83.62 22 TYR B N 1
ATOM 2169 C CA . TYR B 1 22 ? 18.656 16.656 -25.797 1 83.62 22 TYR B CA 1
ATOM 2170 C C . TYR B 1 22 ? 17.938 17.297 -26.984 1 83.62 22 TYR B C 1
ATOM 2172 O O . TYR B 1 22 ? 18.234 18.438 -27.359 1 83.62 22 TYR B O 1
ATOM 2180 N N . ARG B 1 23 ? 17 16.562 -27.562 1 86.25 23 ARG B N 1
ATOM 2181 C CA . ARG B 1 23 ? 16.297 17.078 -28.734 1 86.25 23 ARG B CA 1
ATOM 2182 C C . ARG B 1 23 ? 15.102 17.922 -28.328 1 86.25 23 ARG B C 1
ATOM 2184 O O . ARG B 1 23 ? 14.242 17.469 -27.578 1 86.25 23 ARG B O 1
ATOM 2191 N N . PRO B 1 24 ? 15.07 19.156 -28.875 1 88.62 24 PRO B N 1
ATOM 2192 C CA . PRO B 1 24 ? 13.945 20.016 -28.531 1 88.62 24 PRO B CA 1
ATOM 2193 C C . PRO B 1 24 ? 12.594 19.406 -28.844 1 88.62 24 PRO B C 1
ATOM 2195 O O . PRO B 1 24 ? 11.625 19.594 -28.109 1 88.62 24 PRO B O 1
ATOM 2198 N N . SER B 1 25 ? 12.539 18.656 -29.906 1 88.06 25 SER B N 1
ATOM 2199 C CA . SER B 1 25 ? 11.281 18.031 -30.297 1 88.06 25 SER B CA 1
ATOM 2200 C C . SER B 1 25 ? 10.812 17.016 -29.25 1 88.06 25 SER B C 1
ATOM 2202 O O . SER B 1 25 ? 9.617 16.938 -28.969 1 88.06 25 SER B O 1
ATOM 2204 N N . GLU B 1 26 ? 11.719 16.375 -28.656 1 84.88 26 GLU B N 1
ATOM 2205 C CA . GLU B 1 26 ? 11.398 15.398 -27.609 1 84.88 26 GLU B CA 1
ATOM 2206 C C . GLU B 1 26 ? 10.914 16.094 -26.344 1 84.88 26 GLU B C 1
ATOM 2208 O O . GLU B 1 26 ? 9.953 15.648 -25.719 1 84.88 26 GLU B O 1
ATOM 2213 N N . ILE B 1 27 ? 11.594 17.125 -26.047 1 85.56 27 ILE B N 1
ATOM 2214 C CA . ILE B 1 27 ? 11.258 17.875 -24.859 1 85.56 27 ILE B CA 1
ATOM 2215 C C . ILE B 1 27 ? 9.891 18.531 -25.031 1 85.56 27 ILE B C 1
ATOM 2217 O O . ILE B 1 27 ? 9.078 18.562 -24.109 1 85.56 27 ILE B O 1
ATOM 2221 N N . SER B 1 28 ? 9.688 18.969 -26.219 1 87.38 28 SER B N 1
ATOM 2222 C CA . SER B 1 28 ? 8.398 19.578 -26.531 1 87.38 28 SER B CA 1
ATOM 2223 C C . SER B 1 28 ? 7.258 18.594 -26.312 1 87.38 28 SER B C 1
ATOM 2225 O O . SER B 1 28 ? 6.238 18.938 -25.703 1 87.38 28 SER B O 1
ATOM 2227 N N . LYS B 1 29 ? 7.43 17.453 -26.766 1 79.06 29 LYS B N 1
ATOM 2228 C CA . LYS B 1 29 ? 6.418 16.422 -26.609 1 79.06 29 LYS B CA 1
ATOM 2229 C C . LYS B 1 29 ? 6.215 16.062 -25.141 1 79.06 29 LYS B C 1
ATOM 2231 O O . LYS B 1 29 ? 5.078 15.891 -24.688 1 79.06 29 LYS B O 1
ATOM 2236 N N . GLU B 1 30 ? 7.293 16.031 -24.406 1 75.25 30 GLU B N 1
ATOM 2237 C CA . GLU B 1 30 ? 7.242 15.625 -23 1 75.25 30 GLU B CA 1
ATOM 2238 C C . GLU B 1 30 ? 6.547 16.688 -22.141 1 75.25 30 GLU B C 1
ATOM 2240 O O . GLU B 1 30 ? 5.781 16.344 -21.234 1 75.25 30 GLU B O 1
ATOM 2245 N N . LEU B 1 31 ? 6.809 17.859 -22.484 1 75.44 31 LEU B N 1
ATOM 2246 C CA . LEU B 1 31 ? 6.344 18.953 -21.625 1 75.44 31 LEU B CA 1
ATOM 2247 C C .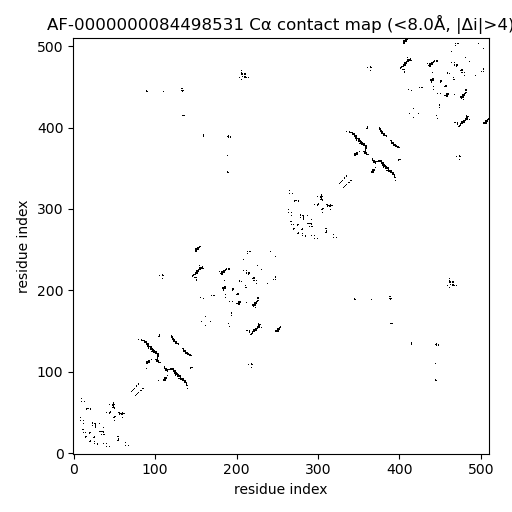 LEU B 1 31 ? 5.016 19.516 -22.141 1 75.44 31 LEU B C 1
ATOM 2249 O O . LEU B 1 31 ? 4.324 20.234 -21.406 1 75.44 31 LEU B O 1
ATOM 2253 N N . GLY B 1 32 ? 4.691 19.188 -23.438 1 75.62 32 GLY B N 1
ATOM 2254 C CA . GLY B 1 32 ? 3.465 19.703 -24.031 1 75.62 32 GLY B CA 1
ATOM 2255 C C . GLY B 1 32 ? 3.543 21.172 -24.375 1 75.62 32 GLY B C 1
ATOM 2256 O O . GLY B 1 32 ? 2.555 21.906 -24.25 1 75.62 32 GLY B O 1
ATOM 2257 N N . ILE B 1 33 ? 4.66 21.641 -24.547 1 75.25 33 ILE B N 1
ATOM 2258 C CA . ILE B 1 33 ? 4.809 23.031 -24.984 1 75.25 33 ILE B CA 1
ATOM 2259 C C . ILE B 1 33 ? 5.359 23.062 -26.406 1 75.25 33 ILE B C 1
ATOM 2261 O O . ILE B 1 33 ? 5.895 22.062 -26.891 1 75.25 33 ILE B O 1
ATOM 2265 N N . THR B 1 34 ? 5.16 24.125 -27.172 1 81.25 34 THR B N 1
ATOM 2266 C CA . THR B 1 34 ? 5.547 24.25 -28.562 1 81.25 34 THR B CA 1
ATOM 2267 C C . THR B 1 34 ? 7.062 24.109 -28.719 1 81.25 34 THR B C 1
ATOM 2269 O O . THR B 1 34 ? 7.812 24.422 -27.797 1 81.25 34 THR B O 1
ATOM 2272 N N . LEU B 1 35 ? 7.383 23.578 -29.859 1 87 35 LEU B N 1
ATOM 2273 C CA . LEU B 1 35 ? 8.797 23.453 -30.188 1 87 35 LEU B CA 1
ATOM 2274 C C . LEU B 1 35 ? 9.516 24.781 -30.062 1 87 35 LEU B C 1
ATOM 2276 O O . LEU B 1 35 ? 10.633 24.844 -29.547 1 87 35 LEU B O 1
ATOM 2280 N N . GLN B 1 36 ? 8.852 25.812 -30.516 1 86.81 36 GLN B N 1
ATOM 2281 C CA . GLN B 1 36 ? 9.43 27.141 -30.438 1 86.81 36 GLN B CA 1
ATOM 2282 C C . GLN B 1 36 ? 9.688 27.547 -29 1 86.81 36 GLN B C 1
ATOM 2284 O O . GLN B 1 36 ? 10.711 28.156 -28.688 1 86.81 36 GLN B O 1
ATOM 2289 N N . GLY B 1 37 ? 8.734 27.188 -28.172 1 84.25 37 GLY B N 1
ATOM 2290 C CA . GLY B 1 37 ? 8.891 27.469 -26.766 1 84.25 37 GLY B CA 1
ATOM 2291 C C . GLY B 1 37 ? 10.086 26.781 -26.141 1 84.25 37 GLY B C 1
ATOM 2292 O O . GLY B 1 37 ? 10.852 27.406 -25.391 1 84.25 37 GLY B O 1
ATOM 2293 N N . VAL B 1 38 ? 10.258 25.547 -26.484 1 87.38 38 VAL B N 1
ATOM 2294 C CA . VAL B 1 38 ? 11.367 24.781 -25.938 1 87.38 38 VAL B CA 1
ATOM 2295 C C . VAL B 1 38 ? 12.695 25.375 -26.422 1 87.38 38 VAL B C 1
ATOM 2297 O O . VAL B 1 38 ? 13.617 25.547 -25.625 1 87.38 38 VAL B O 1
ATOM 2300 N N . VAL B 1 39 ? 12.742 25.672 -27.688 1 89.06 39 VAL B N 1
ATOM 2301 C CA . VAL B 1 39 ? 13.953 26.234 -28.281 1 89.06 39 VAL B CA 1
ATOM 2302 C C . VAL B 1 39 ? 14.289 27.562 -27.594 1 89.06 39 VAL B C 1
ATOM 2304 O O . VAL B 1 39 ? 15.453 27.828 -27.281 1 89.06 39 VAL B O 1
ATOM 2307 N N . TYR B 1 40 ? 13.258 28.312 -27.375 1 87.12 40 TYR B N 1
ATOM 2308 C CA . TYR B 1 40 ? 13.414 29.594 -26.703 1 87.12 40 TYR B CA 1
ATOM 2309 C C . TYR B 1 40 ? 14.008 29.422 -25.312 1 87.12 40 TYR B C 1
ATOM 2311 O O . TYR B 1 40 ? 14.977 30.094 -24.953 1 87.12 40 TYR B O 1
ATOM 2319 N N . HIS B 1 41 ? 13.461 28.547 -24.562 1 88.44 41 HIS B N 1
ATOM 2320 C CA . HIS B 1 41 ? 13.914 28.359 -23.188 1 88.44 41 HIS B CA 1
ATOM 2321 C C . HIS B 1 41 ? 15.297 27.719 -23.141 1 88.44 41 HIS B C 1
ATOM 2323 O O . HIS B 1 41 ? 16.109 28.047 -22.266 1 88.44 41 HIS B O 1
ATOM 2329 N N . MET B 1 42 ? 15.57 26.828 -24.109 1 91.06 42 MET B N 1
ATOM 2330 C CA . MET B 1 42 ? 16.906 26.219 -24.156 1 91.06 42 MET B CA 1
ATOM 2331 C C . MET B 1 42 ? 17.969 27.266 -24.469 1 91.06 42 MET B C 1
ATOM 2333 O O . MET B 1 42 ? 19.062 27.219 -23.906 1 91.06 42 MET B O 1
ATOM 2337 N N . LYS B 1 43 ? 17.594 28.156 -25.344 1 90.94 43 LYS B N 1
ATOM 2338 C CA . LYS B 1 43 ? 18.5 29.25 -25.656 1 90.94 43 LYS B CA 1
ATOM 2339 C C . LYS B 1 43 ? 18.812 30.062 -24.406 1 90.94 43 LYS B C 1
ATOM 2341 O O . LYS B 1 43 ? 19.969 30.391 -24.156 1 90.94 43 LYS B O 1
ATOM 2346 N N . ILE B 1 44 ? 17.766 30.438 -23.688 1 88.44 44 ILE B N 1
ATOM 2347 C CA . ILE B 1 44 ? 17.938 31.219 -22.453 1 88.44 44 ILE B CA 1
ATOM 2348 C C . ILE B 1 44 ? 18.828 30.453 -21.484 1 88.44 44 ILE B C 1
ATOM 2350 O O . ILE B 1 44 ? 19.734 31.031 -20.875 1 88.44 44 ILE B O 1
ATOM 2354 N N . LEU B 1 45 ? 18.641 29.125 -21.328 1 92.5 45 LEU B N 1
ATOM 2355 C CA . LEU B 1 45 ? 19.375 28.297 -20.391 1 92.5 45 LEU B CA 1
ATOM 2356 C C . LEU B 1 45 ? 20.844 28.172 -20.812 1 92.5 45 LEU B C 1
ATOM 2358 O O . LEU B 1 45 ? 21.734 28.141 -19.969 1 92.5 45 LEU B O 1
ATOM 2362 N N . ARG B 1 46 ? 21.062 28.219 -22.094 1 91.94 46 ARG B N 1
ATOM 2363 C CA . ARG B 1 46 ? 22.438 28.219 -22.609 1 91.94 46 ARG B CA 1
ATOM 2364 C C . ARG B 1 46 ? 23.125 29.547 -22.344 1 91.94 46 ARG B C 1
ATOM 2366 O O . ARG B 1 46 ? 24.297 29.578 -21.938 1 91.94 46 ARG B O 1
ATOM 2373 N N . ASP B 1 47 ? 22.359 30.578 -22.594 1 92.12 47 ASP B N 1
ATOM 2374 C CA . ASP B 1 47 ? 22.906 31.906 -22.375 1 92.12 47 ASP B CA 1
ATOM 2375 C C . ASP B 1 47 ? 23.297 32.125 -20.922 1 92.12 47 ASP B C 1
ATOM 2377 O O . ASP B 1 47 ? 24.25 32.812 -20.625 1 92.12 47 ASP B O 1
ATOM 2381 N N . LYS B 1 48 ? 22.562 31.5 -20.031 1 90.44 48 LYS B N 1
ATOM 2382 C CA . LYS B 1 48 ? 22.797 31.641 -18.594 1 90.44 48 LYS B CA 1
ATOM 2383 C C . LYS B 1 48 ? 23.859 30.641 -18.125 1 90.44 48 LYS B C 1
ATOM 2385 O O . LYS B 1 48 ? 24.234 30.656 -16.938 1 90.44 48 LYS B O 1
ATOM 2390 N N . GLY B 1 49 ? 24.312 29.719 -19.016 1 90.94 49 GLY B N 1
ATOM 2391 C CA . GLY B 1 49 ? 25.375 28.781 -18.703 1 90.94 49 GLY B CA 1
ATOM 2392 C C . GLY B 1 49 ? 24.859 27.516 -18.031 1 90.94 49 GLY B C 1
ATOM 2393 O O . GLY B 1 49 ? 25.625 26.781 -17.406 1 90.94 49 GLY B O 1
ATOM 2394 N N . TYR B 1 50 ? 23.453 27.297 -18.062 1 93 50 TYR B N 1
ATOM 2395 C CA . TYR B 1 50 ? 22.875 26.141 -17.391 1 93 50 TYR B CA 1
ATOM 2396 C C . TYR B 1 50 ? 22.938 24.906 -18.266 1 93 50 TYR B C 1
ATOM 2398 O O . TYR B 1 50 ? 22.844 23.781 -17.766 1 93 50 TYR B O 1
ATOM 2406 N N . ILE B 1 51 ? 23.109 25.047 -19.609 1 92.38 51 ILE B N 1
ATOM 2407 C CA . ILE B 1 51 ? 23.312 23.984 -20.578 1 92.38 51 ILE B CA 1
ATOM 2408 C C . ILE B 1 51 ? 24.625 24.219 -21.344 1 92.38 51 ILE B C 1
ATOM 2410 O O . ILE B 1 51 ? 24.875 25.328 -21.812 1 92.38 51 ILE B O 1
ATOM 2414 N N . GLY B 1 52 ? 25.406 23.203 -21.438 1 88.94 52 GLY B N 1
ATOM 2415 C CA . GLY B 1 52 ? 26.688 23.312 -22.109 1 88.94 52 GLY B CA 1
ATOM 2416 C C . GLY B 1 52 ? 26.594 23.219 -23.609 1 88.94 52 GLY B C 1
ATOM 2417 O O . GLY B 1 52 ? 25.5 22.969 -24.156 1 88.94 52 GLY B O 1
ATOM 2418 N N . SER B 1 53 ? 27.75 23.406 -24.297 1 85.5 53 SER B N 1
ATOM 2419 C CA . SER B 1 53 ? 27.844 23.297 -25.75 1 85.5 53 SER B CA 1
ATOM 2420 C C . SER B 1 53 ? 27.562 21.875 -26.219 1 85.5 53 SER B C 1
ATOM 2422 O O . SER B 1 53 ? 27.141 21.672 -27.344 1 85.5 53 SER B O 1
ATOM 2424 N N . ASP B 1 54 ? 27.75 20.922 -25.266 1 83.5 54 ASP B N 1
ATOM 2425 C CA . ASP B 1 54 ? 27.484 19.516 -25.578 1 83.5 54 ASP B CA 1
ATOM 2426 C C . ASP B 1 54 ? 26.031 19.156 -25.281 1 83.5 54 ASP B C 1
ATOM 2428 O O . ASP B 1 54 ? 25.656 17.984 -25.344 1 83.5 54 ASP B O 1
ATOM 2432 N N . ASN B 1 55 ? 25.188 20.188 -24.953 1 83.25 55 ASN B N 1
ATOM 2433 C CA . ASN B 1 55 ? 23.766 20.031 -24.703 1 83.25 55 ASN B CA 1
ATOM 2434 C C . ASN B 1 55 ? 23.5 19.25 -23.422 1 83.25 55 ASN B C 1
ATOM 2436 O O . ASN B 1 55 ? 22.438 18.672 -23.25 1 83.25 55 ASN B O 1
ATOM 2440 N N . LYS B 1 56 ? 24.547 19.312 -22.531 1 87.94 56 LYS B N 1
ATOM 2441 C CA . LYS B 1 56 ? 24.391 18.688 -21.219 1 87.94 56 LYS B CA 1
ATOM 2442 C C . LYS B 1 56 ? 24.25 19.734 -20.125 1 87.94 56 LYS B C 1
ATOM 2444 O O . LYS B 1 56 ? 24.703 20.875 -20.281 1 87.94 56 LYS B O 1
ATOM 2449 N N . ILE B 1 57 ? 23.594 19.297 -18.984 1 88.06 57 ILE B N 1
ATOM 2450 C CA . ILE B 1 57 ? 23.406 20.203 -17.859 1 88.06 57 ILE B CA 1
ATOM 2451 C C . ILE B 1 57 ? 24.766 20.484 -17.219 1 88.06 57 ILE B C 1
ATOM 2453 O O . ILE B 1 57 ? 25.594 19.594 -17.094 1 88.06 57 ILE B O 1
ATOM 2457 N N . THR B 1 58 ? 25.125 21.75 -16.953 1 88.94 58 THR B N 1
ATOM 2458 C CA . THR B 1 58 ? 26.344 22.141 -16.266 1 88.94 58 THR B CA 1
ATOM 2459 C C . THR B 1 58 ? 26.172 22.062 -14.758 1 88.94 58 THR B C 1
ATOM 2461 O O . THR B 1 58 ? 25.062 21.781 -14.266 1 88.94 58 THR B O 1
ATOM 2464 N N . LYS B 1 59 ? 27.219 22.312 -13.969 1 82.94 59 LYS B N 1
ATOM 2465 C CA . LYS B 1 59 ? 27.125 22.391 -12.516 1 82.94 59 LYS B CA 1
ATOM 2466 C C . LYS B 1 59 ? 26.188 23.516 -12.078 1 82.94 59 LYS B C 1
ATOM 2468 O O . LYS B 1 59 ? 25.375 23.328 -11.172 1 82.94 59 LYS B O 1
ATOM 2473 N N . GLU B 1 60 ? 26.344 24.688 -12.797 1 84.62 60 GLU B N 1
ATOM 2474 C CA . GLU B 1 60 ? 25.484 25.812 -12.484 1 84.62 60 GLU B CA 1
ATOM 2475 C C . GLU B 1 60 ? 24.031 25.516 -12.828 1 84.62 60 GLU B C 1
ATOM 2477 O O . GLU B 1 60 ? 23.125 25.922 -12.102 1 84.62 60 GLU B O 1
ATOM 2482 N N . GLY B 1 61 ? 23.875 24.797 -13.922 1 88.75 61 GLY B N 1
ATOM 2483 C CA . GLY B 1 61 ? 22.531 24.375 -14.289 1 88.75 61 GLY B CA 1
ATOM 2484 C C . GLY B 1 61 ? 21.891 23.438 -13.281 1 88.75 61 GLY B C 1
ATOM 2485 O O . GLY B 1 61 ? 20.719 23.578 -12.961 1 88.75 61 GLY B O 1
ATOM 2486 N N . PHE B 1 62 ? 22.688 22.578 -12.75 1 82.62 62 PHE B N 1
ATOM 2487 C CA . PHE B 1 62 ? 22.219 21.656 -11.734 1 82.62 62 PHE B CA 1
ATOM 2488 C C . PHE B 1 62 ? 21.797 22.406 -10.477 1 82.62 62 PHE B C 1
ATOM 2490 O O . PHE B 1 62 ? 20.766 22.109 -9.875 1 82.62 62 PHE B O 1
ATOM 2497 N N . ASP B 1 63 ? 22.641 23.359 -10.094 1 80.81 63 ASP B N 1
ATOM 2498 C CA . ASP B 1 63 ? 22.312 24.172 -8.93 1 80.81 63 ASP B CA 1
ATOM 2499 C C . ASP B 1 63 ? 21 24.906 -9.125 1 80.81 63 ASP B C 1
ATOM 2501 O O . ASP B 1 63 ? 20.172 24.984 -8.219 1 80.81 63 ASP B O 1
ATOM 2505 N N . PHE B 1 64 ? 20.859 25.453 -10.32 1 83.62 64 PHE B N 1
ATOM 2506 C CA . PHE B 1 64 ? 19.625 26.141 -10.648 1 83.62 64 PHE B CA 1
ATOM 2507 C C . PHE B 1 64 ? 18.422 25.188 -10.586 1 83.62 64 PHE B C 1
ATOM 2509 O O . PHE B 1 64 ? 17.391 25.531 -10 1 83.62 64 PHE B O 1
ATOM 2516 N N . LEU B 1 65 ? 18.594 24.047 -11.172 1 83.25 65 LEU B N 1
ATOM 2517 C CA . LEU B 1 65 ? 17.547 23.031 -11.172 1 83.25 65 LEU B CA 1
ATOM 2518 C C . LEU B 1 65 ? 17.219 22.594 -9.75 1 83.25 65 LEU B C 1
ATOM 2520 O O . LEU B 1 65 ? 16.047 22.547 -9.359 1 83.25 65 LEU B O 1
ATOM 2524 N N . TYR B 1 66 ? 18.188 22.328 -9 1 74.12 66 TYR B N 1
ATOM 2525 C CA . TYR B 1 66 ? 18.031 21.844 -7.633 1 74.12 66 TYR B CA 1
ATOM 2526 C C . TYR B 1 66 ? 17.328 22.891 -6.766 1 74.12 66 TYR B C 1
ATOM 2528 O O . TYR B 1 66 ? 16.375 22.594 -6.062 1 74.12 66 TYR B O 1
ATOM 2536 N N . ASN B 1 67 ? 17.859 24.125 -6.891 1 73.69 67 ASN B N 1
ATOM 2537 C CA . ASN B 1 67 ? 17.281 25.219 -6.117 1 73.69 67 ASN B CA 1
ATOM 2538 C C . ASN B 1 67 ? 15.859 25.531 -6.574 1 73.69 67 ASN B C 1
ATOM 2540 O O . ASN B 1 67 ? 14.992 25.844 -5.754 1 73.69 67 ASN B O 1
ATOM 2544 N N . GLY B 1 68 ? 15.734 25.453 -7.906 1 74.94 68 GLY B N 1
ATOM 2545 C CA . GLY B 1 68 ? 14.398 25.703 -8.438 1 74.94 68 GLY B CA 1
ATOM 2546 C C . GLY B 1 68 ? 13.383 24.672 -7.988 1 74.94 68 GLY B C 1
ATOM 2547 O O . GLY B 1 68 ? 12.281 25.031 -7.555 1 74.94 68 GLY B O 1
ATOM 2548 N N . LEU B 1 69 ? 13.773 23.469 -8.062 1 72.19 69 LEU B N 1
ATOM 2549 C CA . LEU B 1 69 ? 12.883 22.391 -7.633 1 72.19 69 LEU B CA 1
ATOM 2550 C C . LEU B 1 69 ? 12.578 22.516 -6.141 1 72.19 69 LEU B C 1
ATOM 2552 O O . LEU B 1 69 ? 11.445 22.297 -5.719 1 72.19 69 LEU B O 1
ATOM 2556 N N . ASN B 1 70 ? 13.562 22.891 -5.43 1 63.28 70 ASN B N 1
ATOM 2557 C CA . ASN B 1 70 ? 13.359 23.109 -4.004 1 63.28 70 ASN B CA 1
ATOM 2558 C C . ASN B 1 70 ? 12.406 24.281 -3.752 1 63.28 70 ASN B C 1
ATOM 2560 O O . ASN B 1 70 ? 11.555 24.203 -2.857 1 63.28 70 ASN B O 1
ATOM 2564 N N . THR B 1 71 ? 12.609 25.266 -4.551 1 61.69 71 THR B N 1
ATOM 2565 C CA . THR B 1 71 ? 11.727 26.422 -4.438 1 61.69 71 THR B CA 1
ATOM 2566 C C . THR B 1 71 ? 10.289 26.031 -4.77 1 61.69 71 THR B C 1
ATOM 2568 O O . THR B 1 71 ? 9.352 26.438 -4.074 1 61.69 71 THR B O 1
ATOM 2571 N N . ILE B 1 72 ? 10.094 25.297 -5.875 1 65 72 ILE B N 1
ATOM 2572 C CA . ILE B 1 72 ? 8.758 24.844 -6.219 1 65 72 ILE B CA 1
ATOM 2573 C C . ILE B 1 72 ? 8.211 23.953 -5.105 1 65 72 ILE B C 1
ATOM 2575 O O . ILE B 1 72 ? 7.055 24.094 -4.695 1 65 72 ILE B O 1
ATOM 2579 N N . GLU B 1 73 ? 8.984 23.078 -4.672 1 60.16 73 GLU B N 1
ATOM 2580 C CA . GLU B 1 73 ? 8.602 22.219 -3.549 1 60.16 73 GLU B CA 1
ATOM 2581 C C . GLU B 1 73 ? 8.172 23.062 -2.348 1 60.16 73 GLU B C 1
ATOM 2583 O O . GLU B 1 73 ? 7.117 22.812 -1.761 1 60.16 73 GLU B O 1
ATOM 2588 N N . ASP B 1 74 ? 9.031 23.969 -2.051 1 56.5 74 ASP B N 1
ATOM 2589 C CA . ASP B 1 74 ? 8.734 24.875 -0.949 1 56.5 74 ASP B CA 1
ATOM 2590 C C . ASP B 1 74 ? 7.438 25.641 -1.212 1 56.5 74 ASP B C 1
ATOM 2592 O O . ASP B 1 74 ? 6.625 25.828 -0.304 1 56.5 74 ASP B O 1
ATOM 2596 N N . PHE B 1 75 ? 7.332 26.141 -2.451 1 53.16 75 PHE B N 1
ATOM 2597 C CA . PHE B 1 75 ? 6.129 26.875 -2.828 1 53.16 75 PHE B CA 1
ATOM 2598 C C . PHE B 1 75 ? 4.895 26 -2.701 1 53.16 75 PHE B C 1
ATOM 2600 O O . PHE B 1 75 ? 3.883 26.406 -2.127 1 53.16 75 PHE B O 1
ATOM 2607 N N . VAL B 1 76 ? 5.055 24.891 -3.398 1 55.66 76 VAL B N 1
ATOM 2608 C CA . VAL B 1 76 ? 3.922 23.969 -3.291 1 55.66 76 VAL B CA 1
ATOM 2609 C C . VAL B 1 76 ? 3.66 23.641 -1.822 1 55.66 76 VAL B C 1
ATOM 2611 O O . VAL B 1 76 ? 2.52 23.703 -1.357 1 55.66 76 VAL B O 1
ATOM 2614 N N . HIS B 1 77 ? 4.703 23.359 -1.182 1 49.84 77 HIS B N 1
ATOM 2615 C CA . HIS B 1 77 ? 4.586 23.078 0.245 1 49.84 77 HIS B CA 1
ATOM 2616 C C . HIS B 1 77 ? 4.016 24.281 0.997 1 49.84 77 HIS B C 1
ATOM 2618 O O . HIS B 1 77 ? 3.088 24.125 1.797 1 49.84 77 HIS B O 1
ATOM 2624 N N . SER B 1 78 ? 4.754 25.344 0.738 1 47.31 78 SER B N 1
ATOM 2625 C CA . SER B 1 78 ? 4.297 26.562 1.408 1 47.31 78 SER B CA 1
ATOM 2626 C C . SER B 1 78 ? 2.891 26.938 0.962 1 47.31 78 SER B C 1
ATOM 2628 O O . SER B 1 78 ? 2.082 27.406 1.771 1 47.31 78 SER B O 1
ATOM 2630 N N . SER B 1 79 ? 2.721 26.953 -0.422 1 47.75 79 SER B N 1
ATOM 2631 C CA . SER B 1 79 ? 1.377 27.25 -0.901 1 47.75 79 SER B CA 1
ATOM 2632 C C . SER B 1 79 ? 0.352 26.281 -0.316 1 47.75 79 SER B C 1
ATOM 2634 O O . SER B 1 79 ? -0.763 26.688 0.026 1 47.75 79 SER B O 1
ATOM 2636 N N . LEU B 1 80 ? 0.834 25.078 -0.267 1 44.69 80 LEU B N 1
ATOM 2637 C CA . LEU B 1 80 ? -0.009 24.125 0.442 1 44.69 80 LEU B CA 1
ATOM 2638 C C . LEU B 1 80 ? -0.164 24.516 1.907 1 44.69 80 LEU B C 1
ATOM 2640 O O . LEU B 1 80 ? -1.258 24.422 2.469 1 44.69 80 LEU B O 1
ATOM 2644 N N . ILE B 1 81 ? 0.967 24.906 2.412 1 45.5 81 ILE B N 1
ATOM 2645 C CA . ILE B 1 81 ? 0.898 25.453 3.764 1 45.5 81 ILE B CA 1
ATOM 2646 C C . ILE B 1 81 ? 0.007 26.688 3.777 1 45.5 81 ILE B C 1
ATOM 2648 O O . ILE B 1 81 ? -0.82 26.859 4.676 1 45.5 81 ILE B O 1
ATOM 2652 N N . ASN B 1 82 ? 0.422 27.578 2.861 1 45.69 82 ASN B N 1
ATOM 2653 C CA . ASN B 1 82 ? -0.447 28.75 2.799 1 45.69 82 ASN B CA 1
ATOM 2654 C C . ASN B 1 82 ? -1.894 28.359 2.514 1 45.69 82 ASN B C 1
ATOM 2656 O O . ASN B 1 82 ? -2.822 28.969 3.062 1 45.69 82 ASN B O 1
ATOM 2660 N N . ILE B 1 83 ? -2.062 27.547 1.519 1 44.31 83 ILE B N 1
ATOM 2661 C CA . ILE B 1 83 ? -3.383 26.938 1.384 1 44.31 83 ILE B CA 1
ATOM 2662 C C . ILE B 1 83 ? -3.713 26.141 2.645 1 44.31 83 ILE B C 1
ATOM 2664 O O . ILE B 1 83 ? -4.848 26.172 3.127 1 44.31 83 ILE B O 1
ATOM 2668 N N . ASP B 1 84 ? -2.627 25.594 3.299 1 48.38 84 ASP B N 1
ATOM 2669 C CA . ASP B 1 84 ? -2.609 24.844 4.547 1 48.38 84 ASP B CA 1
ATOM 2670 C C . ASP B 1 84 ? -2.914 25.75 5.742 1 48.38 84 ASP B C 1
ATOM 2672 O O . ASP B 1 84 ? -3.57 25.328 6.695 1 48.38 84 ASP B O 1
ATOM 2676 N N . ALA B 1 85 ? -2.143 27.016 5.734 1 48.12 85 ALA B N 1
ATOM 2677 C CA . ALA B 1 85 ? -2.523 27.859 6.855 1 48.12 85 ALA B CA 1
ATOM 2678 C C . ALA B 1 85 ? -4.027 27.797 7.109 1 48.12 85 ALA B C 1
ATOM 2680 O O . ALA B 1 85 ? -4.484 27.984 8.242 1 48.12 85 ALA B O 1
ATOM 2681 N N . SER B 1 86 ? -4.555 27.469 6.047 1 57.19 86 SER B N 1
ATOM 2682 C CA . SER B 1 86 ? -5.992 27.281 6.215 1 57.19 86 SER B CA 1
ATOM 2683 C C . SER B 1 86 ? -6.363 25.812 6.336 1 57.19 86 SER B C 1
ATOM 2685 O O . SER B 1 86 ? -7.512 25.469 6.629 1 57.19 86 SER B O 1
ATOM 2687 N N . LEU B 1 87 ? -5.156 24.984 6.324 1 74.81 87 LEU B N 1
ATOM 2688 C CA . LEU B 1 87 ? -5.43 23.547 6.391 1 74.81 87 LEU B CA 1
ATOM 2689 C C . LEU B 1 87 ? -5.379 23.047 7.832 1 74.81 87 LEU B C 1
ATOM 2691 O O . LEU B 1 87 ? -4.645 23.594 8.656 1 74.81 87 LEU B O 1
ATOM 2695 N N . ILE B 1 88 ? -6.27 22.359 8.266 1 89.19 88 ILE B N 1
ATOM 2696 C CA . ILE B 1 88 ? -6.332 21.75 9.586 1 89.19 88 ILE B CA 1
ATOM 2697 C C . ILE B 1 88 ? -5.617 20.391 9.555 1 89.19 88 ILE B C 1
ATOM 2699 O O . ILE B 1 88 ? -5.918 19.547 8.711 1 89.19 88 ILE B O 1
ATOM 2703 N N . TRP B 1 89 ? -4.535 20.297 10.352 1 93.06 89 TRP B N 1
ATOM 2704 C CA . TRP B 1 89 ? -3.787 19.062 10.5 1 93.06 89 TRP B CA 1
ATOM 2705 C C . TRP B 1 89 ? -4.316 18.234 11.672 1 93.06 89 TRP B C 1
ATOM 2707 O O . TRP B 1 89 ? -4.637 18.797 12.727 1 93.06 89 TRP B O 1
ATOM 2717 N N . GLU B 1 90 ? -4.41 16.938 11.484 1 96.31 90 GLU B N 1
ATOM 2718 C CA . GLU B 1 90 ? -4.719 16.031 12.594 1 96.31 90 GLU B CA 1
ATOM 2719 C C . GLU B 1 90 ? -3.465 15.695 13.398 1 96.31 90 GLU B C 1
ATOM 2721 O O . GLU B 1 90 ? -2.434 15.336 12.828 1 96.31 90 GLU B O 1
ATOM 2726 N N . ALA B 1 91 ? -3.512 15.859 14.703 1 98.19 91 ALA B N 1
ATOM 2727 C CA . ALA B 1 91 ? -2.4 15.539 15.594 1 98.19 91 ALA B CA 1
ATOM 2728 C C . ALA B 1 91 ? -2.906 14.953 16.906 1 98.19 91 ALA B C 1
ATOM 2730 O O . ALA B 1 91 ? -4.062 15.164 17.281 1 98.19 91 ALA B O 1
ATOM 2731 N N . ILE B 1 92 ? -2.031 14.211 17.578 1 98.62 92 ILE B N 1
ATOM 2732 C CA . ILE B 1 92 ? -2.369 13.602 18.859 1 98.62 92 ILE B CA 1
ATOM 2733 C C . ILE B 1 92 ? -1.721 14.391 19.984 1 98.62 92 ILE B C 1
ATOM 2735 O O . ILE B 1 92 ? -0.501 14.344 20.172 1 98.62 92 ILE B O 1
ATOM 2739 N N . PRO B 1 93 ? -2.506 15.102 20.781 1 98.56 93 PRO B N 1
ATOM 2740 C CA . PRO B 1 93 ? -1.904 15.875 21.859 1 98.56 93 PRO B CA 1
ATOM 2741 C C . PRO B 1 93 ? -1.404 15 23 1 98.56 93 PRO B C 1
ATOM 2743 O O . PRO B 1 93 ? -2.031 13.992 23.344 1 98.56 93 PRO B O 1
ATOM 2746 N N . ASP B 1 94 ? -0.288 15.414 23.609 1 98.38 94 ASP B N 1
ATOM 2747 C CA . ASP B 1 94 ? 0.256 14.656 24.734 1 98.38 94 ASP B CA 1
ATOM 2748 C C . ASP B 1 94 ? -0.279 15.18 26.062 1 98.38 94 ASP B C 1
ATOM 2750 O O . ASP B 1 94 ? -0.022 14.594 27.109 1 98.38 94 ASP B O 1
ATOM 2754 N N . ARG B 1 95 ? -0.985 16.312 26.062 1 98.12 95 ARG B N 1
ATOM 2755 C CA . ARG B 1 95 ? -1.761 16.906 27.156 1 98.12 95 ARG B CA 1
ATOM 2756 C C . ARG B 1 95 ? -3.121 17.375 26.656 1 98.12 95 ARG B C 1
ATOM 2758 O O . ARG B 1 95 ? -3.338 17.516 25.453 1 98.12 95 ARG B O 1
ATOM 2765 N N . ASP B 1 96 ? -3.963 17.562 27.625 1 98 96 ASP B N 1
ATOM 2766 C CA . ASP B 1 96 ? -5.215 18.188 27.203 1 98 96 ASP B CA 1
ATOM 2767 C C . ASP B 1 96 ? -4.965 19.562 26.578 1 98 96 ASP B C 1
ATOM 2769 O O . ASP B 1 96 ? -4.145 20.328 27.078 1 98 96 ASP B O 1
ATOM 2773 N N . ILE B 1 97 ? -5.668 19.828 25.469 1 97.81 97 ILE B N 1
ATOM 2774 C CA . ILE B 1 97 ? -5.496 21.125 24.828 1 97.81 97 ILE B CA 1
ATOM 2775 C C . ILE B 1 97 ? -6.863 21.734 24.516 1 97.81 97 ILE B C 1
ATOM 2777 O O . ILE B 1 97 ? -7.867 21.016 24.469 1 97.81 97 ILE B O 1
ATOM 2781 N N . ILE B 1 98 ? -6.891 23.047 24.359 1 96.81 98 ILE B N 1
ATOM 2782 C CA . ILE B 1 98 ? -8.125 23.781 24.094 1 96.81 98 ILE B CA 1
ATOM 2783 C C . ILE B 1 98 ? -7.957 24.641 22.844 1 96.81 98 ILE B C 1
ATOM 2785 O O . ILE B 1 98 ? -6.832 24.969 22.453 1 96.81 98 ILE B O 1
ATOM 2789 N N . PRO B 1 99 ? -9.148 24.984 22.25 1 96.44 99 PRO B N 1
ATOM 2790 C CA . PRO B 1 99 ? -9.07 25.844 21.062 1 96.44 99 PRO B CA 1
ATOM 2791 C C . PRO B 1 99 ? -8.32 27.141 21.328 1 96.44 99 PRO B C 1
ATOM 2793 O O . PRO B 1 99 ? -8.484 27.75 22.391 1 96.44 99 PRO B O 1
ATOM 2796 N N . GLY B 1 100 ? -7.445 27.484 20.375 1 96.56 100 GLY B N 1
ATOM 2797 C CA . GLY B 1 100 ? -6.703 28.734 20.484 1 96.56 100 GLY B CA 1
ATOM 2798 C C . GLY B 1 100 ? -5.348 28.562 21.141 1 96.56 100 GLY B C 1
ATOM 2799 O O . GLY B 1 100 ? -4.523 29.484 21.125 1 96.56 100 GLY B O 1
ATOM 2800 N N . GLN B 1 101 ? -5.078 27.484 21.688 1 97.69 101 GLN B N 1
ATOM 2801 C CA . GLN B 1 101 ? -3.836 27.219 22.406 1 97.69 101 GLN B CA 1
ATOM 2802 C C . GLN B 1 101 ? -2.689 26.938 21.438 1 97.69 101 GLN B C 1
ATOM 2804 O O . GLN B 1 101 ? -2.842 26.156 20.5 1 97.69 101 GLN B O 1
ATOM 2809 N N . LYS B 1 102 ? -1.614 27.641 21.672 1 98 102 LYS B N 1
ATOM 2810 C CA . LYS B 1 102 ? -0.409 27.344 20.906 1 98 102 LYS B CA 1
ATOM 2811 C C . LYS B 1 102 ? 0.176 25.984 21.297 1 98 102 LYS B C 1
ATOM 2813 O O . LYS B 1 102 ? 0.297 25.688 22.484 1 98 102 LYS B O 1
ATOM 2818 N N . VAL B 1 103 ? 0.505 25.219 20.297 1 98.25 103 VAL B N 1
ATOM 2819 C CA . VAL B 1 103 ? 1.094 23.906 20.547 1 98.25 103 VAL B CA 1
ATOM 2820 C C . VAL B 1 103 ? 2.27 23.672 19.594 1 98.25 103 VAL B C 1
ATOM 2822 O O . VAL B 1 103 ? 2.314 24.25 18.5 1 98.25 103 VAL B O 1
ATOM 2825 N N . TYR B 1 104 ? 3.16 22.859 20.031 1 98.44 104 TYR B N 1
ATOM 2826 C CA . TYR B 1 104 ? 4.32 22.469 19.234 1 98.44 104 TYR B CA 1
ATOM 2827 C C . TYR B 1 104 ? 4.152 21.062 18.688 1 98.44 104 TYR B C 1
ATOM 2829 O O . TYR B 1 104 ? 3.564 20.203 19.344 1 98.44 104 TYR B O 1
ATOM 2837 N N . LEU B 1 105 ? 4.645 20.859 17.484 1 97.75 105 LEU B N 1
ATOM 2838 C CA . LEU B 1 105 ? 4.395 19.625 16.766 1 97.75 105 LEU B CA 1
ATOM 2839 C C . LEU B 1 105 ? 5.652 18.766 16.703 1 97.75 105 LEU B C 1
ATOM 2841 O O . LEU B 1 105 ? 6.754 19.281 16.531 1 97.75 105 LEU B O 1
ATOM 2845 N N . TYR B 1 106 ? 5.484 17.469 16.828 1 97.44 106 TYR B N 1
ATOM 2846 C CA . TYR B 1 106 ? 6.582 16.516 16.719 1 97.44 106 TYR B CA 1
ATOM 2847 C C . TYR B 1 106 ? 6.07 15.141 16.328 1 97.44 106 TYR B C 1
ATOM 2849 O O . TYR B 1 106 ? 4.887 14.844 16.5 1 97.44 106 TYR B O 1
ATOM 2857 N N . MET B 1 107 ? 6.973 14.375 15.773 1 96.81 107 MET B N 1
ATOM 2858 C CA . MET B 1 107 ? 6.613 13.008 15.383 1 96.81 107 MET B CA 1
ATOM 2859 C C . MET B 1 107 ? 6.906 12.023 16.516 1 96.81 107 MET B C 1
ATOM 2861 O O . MET B 1 107 ? 7.973 12.07 17.125 1 96.81 107 MET B O 1
ATOM 2865 N N . GLN B 1 108 ? 5.934 11.234 16.766 1 96.69 108 GLN B N 1
ATOM 2866 C CA . GLN B 1 108 ? 6.094 10.148 17.719 1 96.69 108 GLN B CA 1
ATOM 2867 C C . GLN B 1 108 ? 5.352 8.898 17.266 1 96.69 108 GLN B C 1
ATOM 2869 O O . GLN B 1 108 ? 4.172 8.961 16.922 1 96.69 108 GLN B O 1
ATOM 2874 N N . ASP B 1 109 ? 6.059 7.758 17.219 1 95.56 109 ASP B N 1
ATOM 2875 C CA . ASP B 1 109 ? 5.496 6.473 16.828 1 95.56 109 ASP B CA 1
ATOM 2876 C C . ASP B 1 109 ? 4.828 6.559 15.453 1 95.56 109 ASP B C 1
ATOM 2878 O O . ASP B 1 109 ? 3.76 5.984 15.234 1 95.56 109 ASP B O 1
ATOM 2882 N N . GLY B 1 110 ? 5.34 7.367 14.664 1 96.81 110 GLY B N 1
ATOM 2883 C CA . GLY B 1 110 ? 4.902 7.461 13.281 1 96.81 110 GLY B CA 1
ATOM 2884 C C . GLY B 1 110 ? 3.713 8.383 13.094 1 96.81 110 GLY B C 1
ATOM 2885 O O . GLY B 1 110 ? 3.164 8.484 11.992 1 96.81 110 GLY B O 1
ATOM 2886 N N . TYR B 1 111 ? 3.293 9.07 14.141 1 97.88 111 TYR B N 1
ATOM 2887 C CA . TYR B 1 111 ? 2.141 9.961 14.055 1 97.88 111 TYR B CA 1
ATOM 2888 C C . TYR B 1 111 ? 2.49 11.359 14.555 1 97.88 111 TYR B C 1
ATOM 2890 O O . TYR B 1 111 ? 3.4 11.523 15.367 1 97.88 111 TYR B O 1
ATOM 2898 N N . LEU B 1 112 ? 1.773 12.344 13.984 1 97.56 112 LEU B N 1
ATOM 2899 C CA . LEU B 1 112 ? 1.97 13.727 14.414 1 97.56 112 LEU B CA 1
ATOM 2900 C C . LEU B 1 112 ? 1.377 13.961 15.797 1 97.56 112 LEU B C 1
ATOM 2902 O O . LEU B 1 112 ? 0.225 13.602 16.047 1 97.56 112 LEU B O 1
ATOM 2906 N N . HIS B 1 113 ? 2.215 14.508 16.625 1 98.5 113 HIS B N 1
ATOM 2907 C CA . HIS B 1 113 ? 1.797 14.859 17.984 1 98.5 113 HIS B CA 1
ATOM 2908 C C . HIS B 1 113 ? 1.899 16.359 18.219 1 98.5 113 HIS B C 1
ATOM 2910 O O . HIS B 1 113 ? 2.596 17.062 17.484 1 98.5 113 HIS B O 1
ATOM 2916 N N . ALA B 1 114 ? 1.151 16.766 19.188 1 98.5 114 ALA B N 1
ATOM 2917 C CA . ALA B 1 114 ? 1.141 18.172 19.594 1 98.5 114 ALA B CA 1
ATOM 2918 C C . ALA B 1 114 ? 1.364 18.328 21.094 1 98.5 114 ALA B C 1
ATOM 2920 O O . ALA B 1 114 ? 0.816 17.562 21.891 1 98.5 114 ALA B O 1
ATOM 2921 N N . SER B 1 115 ? 2.186 19.297 21.438 1 98.44 115 SER B N 1
ATOM 2922 C CA . SER B 1 115 ? 2.465 19.531 22.844 1 98.44 115 SER B CA 1
ATOM 2923 C C . SER B 1 115 ? 2.432 21.016 23.172 1 98.44 115 SER B C 1
ATOM 2925 O O . SER B 1 115 ? 3.033 21.828 22.469 1 98.44 115 SER B O 1
ATOM 2927 N N . PRO B 1 116 ? 1.733 21.359 24.266 1 97.44 116 PRO B N 1
ATOM 2928 C CA . PRO B 1 116 ? 1.836 22.734 24.75 1 97.44 116 PRO B CA 1
ATOM 2929 C C . PRO B 1 116 ? 3.115 23 25.531 1 97.44 116 PRO B C 1
ATOM 2931 O O . PRO B 1 116 ? 3.465 24.156 25.781 1 97.44 116 PRO B O 1
ATOM 2934 N N . ASP B 1 117 ? 3.842 21.969 25.859 1 96 117 ASP B N 1
ATOM 2935 C CA . ASP B 1 117 ? 4.945 22.094 26.812 1 96 117 ASP B CA 1
ATOM 2936 C C . ASP B 1 117 ? 6.289 21.906 26.109 1 96 117 ASP B C 1
ATOM 2938 O O . ASP B 1 117 ? 7.238 22.656 26.359 1 96 117 ASP B O 1
ATOM 2942 N N . VAL B 1 118 ? 6.359 20.906 25.328 1 92.06 118 VAL B N 1
ATOM 2943 C CA . VAL B 1 118 ? 7.613 20.562 24.656 1 92.06 118 VAL B CA 1
ATOM 2944 C C . VAL B 1 118 ? 7.805 21.422 23.422 1 92.06 118 VAL B C 1
ATOM 2946 O O . VAL B 1 118 ? 7.094 21.266 22.422 1 92.06 118 VAL B O 1
ATOM 2949 N N . LYS B 1 119 ? 8.789 22.25 23.438 1 93.94 119 LYS B N 1
ATOM 2950 C CA . LYS B 1 119 ? 9.023 23.172 22.328 1 93.94 119 LYS B CA 1
ATOM 2951 C C . LYS B 1 119 ? 9.852 22.516 21.234 1 93.94 119 LYS B C 1
ATOM 2953 O O . LYS B 1 119 ? 10.883 21.906 21.5 1 93.94 119 LYS B O 1
ATOM 2958 N N . THR B 1 120 ? 9.32 22.547 20.094 1 95.44 120 THR B N 1
ATOM 2959 C CA . THR B 1 120 ? 10 22.047 18.906 1 95.44 120 THR B CA 1
ATOM 2960 C C . THR B 1 120 ? 10.078 23.141 17.844 1 95.44 120 THR B C 1
ATOM 2962 O O . THR B 1 120 ? 9.734 24.297 18.094 1 95.44 120 THR B O 1
ATOM 2965 N N . GLY B 1 121 ? 10.641 22.797 16.656 1 92.38 121 GLY B N 1
ATOM 2966 C CA . GLY B 1 121 ? 10.828 23.766 15.586 1 92.38 121 GLY B CA 1
ATOM 2967 C C . GLY B 1 121 ? 9.555 24.031 14.797 1 92.38 121 GLY B C 1
ATOM 2968 O O . GLY B 1 121 ? 9.508 24.969 13.992 1 92.38 121 GLY B O 1
ATOM 2969 N N . SER B 1 122 ? 8.539 23.266 15.086 1 94.12 122 SER B N 1
ATOM 2970 C CA . SER B 1 122 ? 7.258 23.422 14.398 1 94.12 122 SER B CA 1
ATOM 2971 C C . SER B 1 122 ? 6.125 23.656 15.398 1 94.12 122 SER B C 1
ATOM 2973 O O . SER B 1 122 ? 6.062 23 16.438 1 94.12 122 SER B O 1
ATOM 2975 N N . TYR B 1 123 ? 5.238 24.578 15.016 1 95.69 123 TYR B N 1
ATOM 2976 C CA . TYR B 1 123 ? 4.156 24.875 15.938 1 95.69 123 TYR B CA 1
ATOM 2977 C C . TYR B 1 123 ? 2.918 25.359 15.195 1 95.69 123 TYR B C 1
ATOM 2979 O O . TYR B 1 123 ? 2.988 25.672 14 1 95.69 123 TYR B O 1
ATOM 2987 N N . GLY B 1 124 ? 1.807 25.297 15.898 1 95.75 124 GLY B N 1
ATOM 2988 C CA . GLY B 1 124 ? 0.52 25.766 15.422 1 95.75 124 GLY B CA 1
ATOM 2989 C C . GLY B 1 124 ? -0.449 26.094 16.547 1 95.75 124 GLY B C 1
ATOM 2990 O O . GLY B 1 124 ? -0.034 26.344 17.688 1 95.75 124 GLY B O 1
ATOM 2991 N N . VAL B 1 125 ? -1.661 26.219 16.062 1 96.19 125 VAL B N 1
ATOM 2992 C CA . VAL B 1 125 ? -2.695 26.562 17.031 1 96.19 125 VAL B CA 1
ATOM 2993 C C . VAL B 1 125 ? -3.82 25.531 16.984 1 96.19 125 VAL B C 1
ATOM 2995 O O . VAL B 1 125 ? -4.281 25.156 15.898 1 96.19 125 VAL B O 1
ATOM 2998 N N . SER B 1 126 ? -4.227 25.016 18.234 1 96.81 126 SER B N 1
ATOM 2999 C CA . SER B 1 126 ? -5.324 24.062 18.266 1 96.81 126 SER B CA 1
ATOM 3000 C C . SER B 1 126 ? -6.648 24.719 17.891 1 96.81 126 SER B C 1
ATOM 3002 O O . SER B 1 126 ? -6.977 25.797 18.406 1 96.81 126 SER B O 1
ATOM 3004 N N . CYS B 1 127 ? -7.398 24.047 17 1 94.5 127 CYS B N 1
ATOM 3005 C CA . CYS B 1 127 ? -8.719 24.578 16.688 1 94.5 127 CYS B CA 1
ATOM 3006 C C . CYS B 1 127 ? -9.812 23.703 17.297 1 94.5 127 CYS B C 1
ATOM 3008 O O . CYS B 1 127 ? -11 23.969 17.125 1 94.5 127 CYS B O 1
ATOM 3010 N N . THR B 1 128 ? -9.406 22.672 17.984 1 96.38 128 THR B N 1
ATOM 3011 C CA . THR B 1 128 ? -10.344 21.781 18.672 1 96.38 128 THR B CA 1
ATOM 3012 C C . THR B 1 128 ? -9.938 21.578 20.125 1 96.38 128 THR B C 1
ATOM 3014 O O . THR B 1 128 ? -8.789 21.844 20.484 1 96.38 128 THR B O 1
ATOM 3017 N N . ARG B 1 129 ? -10.992 21.25 20.938 1 95.5 129 ARG B N 1
ATOM 3018 C CA . ARG B 1 129 ? -10.703 20.719 22.266 1 95.5 129 ARG B CA 1
ATOM 3019 C C . ARG B 1 129 ? -10.422 19.219 22.219 1 95.5 129 ARG B C 1
ATOM 3021 O O . ARG B 1 129 ? -11.109 18.484 21.516 1 95.5 129 ARG B O 1
ATOM 3028 N N . SER B 1 130 ? -9.344 18.844 22.891 1 97 130 SER B N 1
ATOM 3029 C CA . SER B 1 130 ? -9.008 17.422 22.828 1 97 130 SER B CA 1
ATOM 3030 C C . SER B 1 130 ? -8.273 16.984 24.094 1 97 130 SER B C 1
ATOM 3032 O O . SER B 1 130 ? -7.43 17.719 24.609 1 97 130 SER B O 1
ATOM 3034 N N . ASN B 1 131 ? -8.625 15.773 24.531 1 97.12 131 ASN B N 1
ATOM 3035 C CA . ASN B 1 131 ? -7.895 15.164 25.641 1 97.12 131 ASN B CA 1
ATOM 3036 C C . ASN B 1 131 ? -6.578 14.555 25.172 1 97.12 131 ASN B C 1
ATOM 3038 O O . ASN B 1 131 ? -6.441 14.195 24 1 97.12 131 ASN B O 1
ATOM 3042 N N . ALA B 1 132 ? -5.672 14.398 26.156 1 98 132 ALA B N 1
ATOM 3043 C CA . ALA B 1 132 ? -4.402 13.742 25.859 1 98 132 ALA B CA 1
ATOM 3044 C C . ALA B 1 132 ? -4.633 12.375 25.219 1 98 132 ALA B C 1
ATOM 3046 O O . ALA B 1 132 ? -5.445 11.578 25.703 1 98 132 ALA B O 1
ATOM 3047 N N . GLY B 1 133 ? -3.938 12.211 24.094 1 97.56 133 GLY B N 1
ATOM 3048 C CA . GLY B 1 133 ? -4 10.906 23.453 1 97.56 133 GLY B CA 1
ATOM 3049 C C . GLY B 1 133 ? -5.117 10.797 22.438 1 97.56 133 GLY B C 1
ATOM 3050 O O . GLY B 1 133 ? -5.184 9.82 21.672 1 97.56 133 GLY B O 1
ATOM 3051 N N . LYS B 1 134 ? -5.941 11.773 22.422 1 97.19 134 LYS B N 1
ATOM 3052 C CA . LYS B 1 134 ? -7 11.805 21.422 1 97.19 134 LYS B CA 1
ATOM 3053 C C . LYS B 1 134 ? -6.594 12.672 20.234 1 97.19 134 LYS B C 1
ATOM 3055 O O . LYS B 1 134 ? -5.559 13.344 20.266 1 97.19 134 LYS B O 1
ATOM 3060 N N . CYS B 1 135 ? -7.375 12.672 19.156 1 98 135 CYS B N 1
ATOM 3061 C CA . CYS B 1 135 ? -7.02 13.445 17.969 1 98 135 CYS B CA 1
ATOM 3062 C C . CYS B 1 135 ? -7.453 14.898 18.125 1 98 135 CYS B C 1
ATOM 3064 O O . CYS B 1 135 ? -8.508 15.18 18.703 1 98 135 CYS B O 1
ATOM 3066 N N . ALA B 1 136 ? -6.645 15.82 17.688 1 97.88 136 ALA B N 1
ATOM 3067 C CA . ALA B 1 136 ? -6.938 17.25 17.672 1 97.88 136 ALA B CA 1
ATOM 3068 C C . ALA B 1 136 ? -6.66 17.844 16.297 1 97.88 136 ALA B C 1
ATOM 3070 O O . ALA B 1 136 ? -5.898 17.281 15.5 1 97.88 136 ALA B O 1
ATOM 3071 N N . GLY B 1 137 ? -7.398 18.922 16.016 1 97.06 137 GLY B N 1
ATOM 3072 C CA . GLY B 1 137 ? -7.121 19.703 14.82 1 97.06 137 GLY B CA 1
ATOM 3073 C C . GLY B 1 137 ? -6.203 20.891 15.078 1 97.06 137 GLY B C 1
ATOM 3074 O O . GLY B 1 137 ? -6.48 21.719 15.945 1 97.06 137 GLY B O 1
ATOM 3075 N N . ILE B 1 138 ? -5.07 20.953 14.367 1 96.62 138 ILE B N 1
ATOM 3076 C CA . ILE B 1 138 ? -4.102 22.031 14.508 1 96.62 138 ILE B CA 1
ATOM 3077 C C . ILE B 1 138 ? -4.066 22.859 13.234 1 96.62 138 ILE B C 1
ATOM 3079 O O . ILE B 1 138 ? -4.043 22.328 12.125 1 96.62 138 ILE B O 1
ATOM 3083 N N . THR B 1 139 ? -4.16 24.125 13.352 1 92.25 139 THR B N 1
ATOM 3084 C CA . THR B 1 139 ? -4.148 25.031 12.211 1 92.25 139 THR B CA 1
ATOM 3085 C C . THR B 1 139 ? -3.006 26.031 12.328 1 92.25 139 THR B C 1
ATOM 3087 O O . THR B 1 139 ? -2.312 26.078 13.352 1 92.25 139 THR B O 1
ATOM 3090 N N . GLY B 1 140 ? -2.748 26.75 11.203 1 89.75 140 GLY B N 1
ATOM 3091 C CA . GLY B 1 140 ? -1.703 27.766 11.227 1 89.75 140 GLY B CA 1
ATOM 3092 C C . GLY B 1 140 ? -0.323 27.188 11.477 1 89.75 140 GLY B C 1
ATOM 3093 O O . GLY B 1 140 ? 0.474 27.781 12.211 1 89.75 140 GLY B O 1
ATOM 3094 N N . VAL B 1 141 ? -0.092 26.047 11.016 1 90.31 141 VAL B N 1
ATOM 3095 C CA . VAL B 1 141 ? 1.152 25.328 11.297 1 90.31 141 VAL B CA 1
ATOM 3096 C C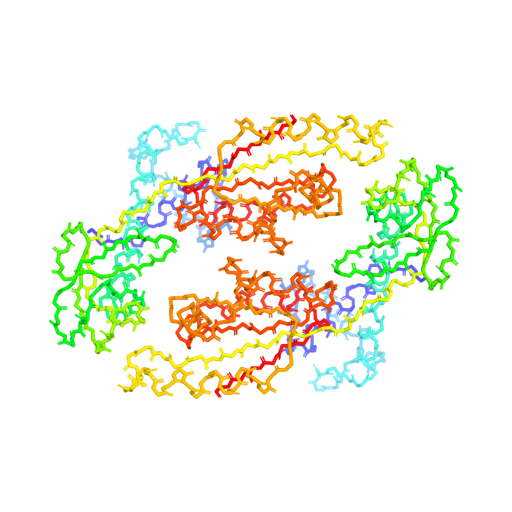 . VAL B 1 141 ? 2.318 26.047 10.617 1 90.31 141 VAL B C 1
ATOM 3098 O O . VAL B 1 141 ? 2.225 26.422 9.445 1 90.31 141 VAL B O 1
ATOM 3101 N N . LYS B 1 142 ? 3.332 26.25 11.336 1 88.5 142 LYS B N 1
ATOM 3102 C CA . LYS B 1 142 ? 4.57 26.859 10.867 1 88.5 142 LYS B CA 1
ATOM 3103 C C . LYS B 1 142 ? 5.785 26.031 11.273 1 88.5 142 LYS B C 1
ATOM 3105 O O . LYS B 1 142 ? 5.727 25.266 12.242 1 88.5 142 LYS B O 1
ATOM 3110 N N . GLY B 1 143 ? 6.84 26.219 10.484 1 89.5 143 GLY B N 1
ATOM 3111 C CA . GLY B 1 143 ? 8.062 25.484 10.797 1 89.5 143 GLY B CA 1
ATOM 3112 C C . GLY B 1 143 ? 8.109 24.109 10.156 1 89.5 143 GLY B C 1
ATOM 3113 O O . GLY B 1 143 ? 7.168 23.703 9.477 1 89.5 143 GLY B O 1
ATOM 3114 N N . LEU B 1 144 ? 9.273 23.469 10.359 1 86.94 144 LEU B N 1
ATOM 3115 C CA . LEU B 1 144 ? 9.492 22.141 9.789 1 86.94 144 LEU B CA 1
ATOM 3116 C C . LEU B 1 144 ? 9.367 21.062 10.867 1 86.94 144 LEU B C 1
ATOM 3118 O O . LEU B 1 144 ? 9.836 21.25 11.984 1 86.94 144 LEU B O 1
ATOM 3122 N N . ILE B 1 145 ? 8.539 20.156 10.562 1 90.75 145 ILE B N 1
ATOM 3123 C CA . ILE B 1 145 ? 8.398 19.016 11.469 1 90.75 145 ILE B CA 1
ATOM 3124 C C . ILE B 1 145 ? 9.57 18.062 11.266 1 90.75 145 ILE B C 1
ATOM 3126 O O . ILE B 1 145 ? 9.828 17.609 10.148 1 90.75 145 ILE B O 1
ATOM 3130 N N . ASP B 1 146 ? 10.266 17.75 12.32 1 91.31 146 ASP B N 1
ATOM 3131 C CA . ASP B 1 146 ? 11.406 16.828 12.266 1 91.31 146 ASP B CA 1
ATOM 3132 C C . ASP B 1 146 ? 10.938 15.375 12.211 1 91.31 146 ASP B C 1
ATOM 3134 O O . ASP B 1 146 ? 10.242 14.906 13.109 1 91.31 146 ASP B O 1
ATOM 3138 N N . VAL B 1 147 ? 11.242 14.742 11.141 1 92.06 147 VAL B N 1
ATOM 3139 C CA . VAL B 1 147 ? 10.961 13.32 10.984 1 92.06 147 VAL B CA 1
ATOM 3140 C C . VAL B 1 147 ? 12.266 12.547 10.812 1 92.06 147 VAL B C 1
ATOM 3142 O O . VAL B 1 147 ? 13.141 12.961 10.055 1 92.06 147 VAL B O 1
ATOM 3145 N N . LYS B 1 148 ? 12.367 11.508 11.609 1 94.75 148 LYS B N 1
ATOM 3146 C CA . LYS B 1 148 ? 13.539 10.656 11.469 1 94.75 148 LYS B CA 1
ATOM 3147 C C . LYS B 1 148 ? 13.688 10.148 10.039 1 94.75 148 LYS B C 1
ATOM 3149 O O . LYS B 1 148 ? 12.719 9.672 9.445 1 94.75 148 LYS B O 1
ATOM 3154 N N . LYS B 1 149 ? 14.898 10.305 9.523 1 95.38 149 LYS B N 1
ATOM 3155 C CA . LYS B 1 149 ? 15.156 9.766 8.195 1 95.38 149 LYS B CA 1
ATOM 3156 C C . LYS B 1 149 ? 15.117 8.234 8.203 1 95.38 149 LYS B C 1
ATOM 3158 O O . LYS B 1 149 ? 15.734 7.602 9.055 1 95.38 149 LYS B O 1
ATOM 3163 N N . ALA B 1 150 ? 14.312 7.777 7.316 1 97.56 150 ALA B N 1
ATOM 3164 C CA . ALA B 1 150 ? 14.164 6.324 7.234 1 97.56 150 ALA B CA 1
ATOM 3165 C C . ALA B 1 150 ? 14.461 5.82 5.828 1 97.56 150 ALA B C 1
ATOM 3167 O O . ALA B 1 150 ? 14.477 6.602 4.871 1 97.56 150 ALA B O 1
ATOM 3168 N N . LYS B 1 151 ? 14.781 4.562 5.723 1 98.19 151 LYS B N 1
ATOM 3169 C CA . LYS B 1 151 ? 15.094 3.943 4.441 1 98.19 151 LYS B CA 1
ATOM 3170 C C . LYS B 1 151 ? 14.312 2.645 4.25 1 98.19 151 LYS B C 1
ATOM 3172 O O . LYS B 1 151 ? 13.75 2.109 5.203 1 98.19 151 LYS B O 1
ATOM 3177 N N . ILE B 1 152 ? 14.258 2.217 3.037 1 98.56 152 ILE B N 1
ATOM 3178 C CA . ILE B 1 152 ? 13.664 0.936 2.678 1 98.56 152 ILE B CA 1
ATOM 3179 C C . ILE B 1 152 ? 14.75 -0.035 2.23 1 98.56 152 ILE B C 1
ATOM 3181 O O . ILE B 1 152 ? 15.539 0.276 1.331 1 98.56 152 ILE B O 1
ATOM 3185 N N . THR B 1 153 ? 14.844 -1.124 2.914 1 98.81 153 THR B N 1
ATOM 3186 C CA . THR B 1 153 ? 15.742 -2.193 2.498 1 98.81 153 THR B CA 1
ATOM 3187 C C . THR B 1 153 ? 14.961 -3.35 1.88 1 98.81 153 THR B C 1
ATOM 3189 O O . THR B 1 153 ? 14.07 -3.91 2.516 1 98.81 153 THR B O 1
ATOM 3192 N N . ILE B 1 154 ? 15.281 -3.645 0.67 1 98.38 154 ILE B N 1
ATOM 3193 C CA . ILE B 1 154 ? 14.672 -4.766 -0.037 1 98.38 154 ILE B CA 1
ATOM 3194 C C . ILE B 1 154 ? 15.664 -5.926 -0.116 1 98.38 154 ILE B C 1
ATOM 3196 O O . ILE B 1 154 ? 16.734 -5.789 -0.698 1 98.38 154 ILE B O 1
ATOM 3200 N N . MET B 1 155 ? 15.312 -6.977 0.522 1 98.62 155 MET B N 1
ATOM 3201 C CA . MET B 1 155 ? 16.141 -8.18 0.466 1 98.62 155 MET B CA 1
ATOM 3202 C C . MET B 1 155 ? 15.602 -9.164 -0.571 1 98.62 155 MET B C 1
ATOM 3204 O O . MET B 1 155 ? 14.477 -9.656 -0.441 1 98.62 155 MET B O 1
ATOM 3208 N N . LEU B 1 156 ? 16.406 -9.438 -1.548 1 96.56 156 LEU B N 1
ATOM 3209 C CA . LEU B 1 156 ? 16.016 -10.305 -2.65 1 96.56 156 LEU B CA 1
ATOM 3210 C C . LEU B 1 156 ? 16.328 -11.766 -2.324 1 96.56 156 LEU B C 1
ATOM 3212 O O . LEU B 1 156 ? 17.469 -12.109 -2.02 1 96.56 156 LEU B O 1
ATOM 3216 N N . LEU B 1 157 ? 15.289 -12.539 -2.342 1 98.19 157 LEU B N 1
ATOM 3217 C CA . LEU B 1 157 ? 15.414 -13.977 -2.15 1 98.19 157 LEU B CA 1
ATOM 3218 C C . LEU B 1 157 ? 15.57 -14.695 -3.488 1 98.19 157 LEU B C 1
ATOM 3220 O O . LEU B 1 157 ? 15.062 -14.234 -4.508 1 98.19 157 LEU B O 1
ATOM 3224 N N . LYS B 1 158 ? 16.219 -15.82 -3.393 1 96.19 158 LYS B N 1
ATOM 3225 C CA . LYS B 1 158 ? 16.234 -16.703 -4.562 1 96.19 158 LYS B CA 1
ATOM 3226 C C . LYS B 1 158 ? 14.844 -17.203 -4.891 1 96.19 158 LYS B C 1
ATOM 3228 O O . LYS B 1 158 ? 13.992 -17.328 -4.004 1 96.19 158 LYS B O 1
ATOM 3233 N N . ASN B 1 159 ? 14.695 -17.484 -6.199 1 94.5 159 ASN B N 1
ATOM 3234 C CA . ASN B 1 159 ? 13.461 -18.172 -6.551 1 94.5 159 ASN B CA 1
ATOM 3235 C C . ASN B 1 159 ? 13.406 -19.562 -5.938 1 94.5 159 ASN B C 1
ATOM 3237 O O . ASN B 1 159 ? 14.43 -20.25 -5.836 1 94.5 159 ASN B O 1
ATOM 3241 N N . ILE B 1 160 ? 12.25 -19.922 -5.594 1 96.88 160 ILE B N 1
ATOM 3242 C CA . ILE B 1 160 ? 12.039 -21.125 -4.805 1 96.88 160 ILE B CA 1
ATOM 3243 C C . ILE B 1 160 ? 12.641 -22.328 -5.523 1 96.88 160 ILE B C 1
ATOM 3245 O O . ILE B 1 160 ? 13.203 -23.219 -4.887 1 96.88 160 ILE B O 1
ATOM 3249 N N . GLU B 1 161 ? 12.586 -22.359 -6.836 1 92.62 161 GLU B N 1
ATOM 3250 C CA . GLU B 1 161 ? 13.07 -23.516 -7.594 1 92.62 161 GLU B CA 1
ATOM 3251 C C . GLU B 1 161 ? 14.594 -23.547 -7.629 1 92.62 161 GLU B C 1
ATOM 3253 O O . GLU B 1 161 ? 15.188 -24.578 -7.984 1 92.62 161 GLU B O 1
ATOM 3258 N N . LYS B 1 162 ? 15.195 -22.484 -7.273 1 94 162 LYS B N 1
ATOM 3259 C CA . LYS B 1 162 ? 16.656 -22.406 -7.289 1 94 162 LYS B CA 1
ATOM 3260 C C . LYS B 1 162 ? 17.234 -22.703 -5.91 1 94 162 LYS B C 1
ATOM 3262 O O . LYS B 1 162 ? 18.453 -22.656 -5.723 1 94 162 LYS B O 1
ATOM 3267 N N . ILE B 1 163 ? 16.391 -22.969 -5 1 95.62 163 ILE B N 1
ATOM 3268 C CA . ILE B 1 163 ? 16.828 -23.25 -3.633 1 95.62 163 ILE B CA 1
ATOM 3269 C C . ILE B 1 163 ? 16.938 -24.75 -3.432 1 95.62 163 ILE B C 1
ATOM 3271 O O . ILE B 1 163 ? 15.945 -25.484 -3.49 1 95.62 163 ILE B O 1
ATOM 3275 N N . GLU B 1 164 ? 18.094 -25.219 -3.215 1 90.75 164 GLU B N 1
ATOM 3276 C CA . GLU B 1 164 ? 18.344 -26.656 -3.057 1 90.75 164 GLU B CA 1
ATOM 3277 C C . GLU B 1 164 ? 17.828 -27.156 -1.711 1 90.75 164 GLU B C 1
ATOM 3279 O O . GLU B 1 164 ? 17.109 -28.156 -1.652 1 90.75 164 GLU B O 1
ATOM 3284 N N . ASN B 1 165 ? 18.281 -26.516 -0.678 1 93.69 165 ASN B N 1
ATOM 3285 C CA . ASN B 1 165 ? 17.859 -26.812 0.683 1 93.69 165 ASN B CA 1
ATOM 3286 C C . ASN B 1 165 ? 17.188 -25.609 1.343 1 93.69 165 ASN B C 1
ATOM 3288 O O . ASN B 1 165 ? 17.859 -24.688 1.791 1 93.69 165 ASN B O 1
ATOM 3292 N N . LEU B 1 166 ? 15.898 -25.719 1.458 1 95.06 166 LEU B N 1
ATOM 3293 C CA . LEU B 1 166 ? 15.117 -24.578 1.935 1 95.06 166 LEU B CA 1
ATOM 3294 C C . LEU B 1 166 ? 15.445 -24.266 3.391 1 95.06 166 LEU B C 1
ATOM 3296 O O . LEU B 1 166 ? 15.523 -23.109 3.777 1 95.06 166 LEU B O 1
ATOM 3300 N N . CYS B 1 167 ? 15.617 -25.281 4.168 1 93.94 167 CYS B N 1
ATOM 3301 C CA . CYS B 1 167 ? 15.906 -25.094 5.582 1 93.94 167 CYS B CA 1
ATOM 3302 C C . CYS B 1 167 ? 17.219 -24.344 5.77 1 93.94 167 CYS B C 1
ATOM 3304 O O . CYS B 1 167 ? 17.297 -23.391 6.551 1 93.94 167 CYS B O 1
ATOM 3306 N N . ASP B 1 168 ? 18.219 -24.75 5.059 1 96.06 168 ASP B N 1
ATOM 3307 C CA . ASP B 1 168 ? 19.516 -24.094 5.129 1 96.06 168 ASP B CA 1
ATOM 3308 C C . ASP B 1 168 ? 19.438 -22.672 4.578 1 96.06 168 ASP B C 1
ATOM 3310 O O . ASP B 1 168 ? 20.031 -21.75 5.137 1 96.06 168 ASP B O 1
ATOM 3314 N N . TYR B 1 169 ? 18.734 -22.547 3.551 1 97.12 169 TYR B N 1
ATOM 3315 C CA . TYR B 1 169 ? 18.578 -21.234 2.932 1 97.12 169 TYR B CA 1
ATOM 3316 C C . TYR B 1 169 ? 17.891 -20.266 3.881 1 97.12 169 TYR B C 1
ATOM 3318 O O . TYR B 1 169 ? 18.312 -19.109 4.016 1 97.12 169 TYR B O 1
ATOM 3326 N N . GLU B 1 170 ? 16.844 -20.703 4.516 1 97.31 170 GLU B N 1
ATOM 3327 C CA . GLU B 1 170 ? 16.125 -19.859 5.48 1 97.31 170 GLU B CA 1
ATOM 3328 C C . GLU B 1 170 ? 17.062 -19.391 6.594 1 97.31 170 GLU B C 1
ATOM 3330 O O . GLU B 1 170 ? 16.984 -18.234 7.02 1 97.31 170 GLU B O 1
ATOM 3335 N N . LYS B 1 171 ? 17.906 -20.297 7.023 1 97.19 171 LYS B N 1
ATOM 3336 C CA . LYS B 1 171 ? 18.844 -19.938 8.07 1 97.19 171 LYS B CA 1
ATOM 3337 C C . LYS B 1 171 ? 19.781 -18.828 7.613 1 97.19 171 LYS B C 1
ATOM 3339 O O . LYS B 1 171 ? 20.047 -17.891 8.367 1 97.19 171 LYS B O 1
ATOM 3344 N N . ILE B 1 172 ? 20.188 -18.938 6.469 1 97.56 172 ILE B N 1
ATOM 3345 C CA . ILE B 1 172 ? 21.094 -17.938 5.898 1 97.56 172 ILE B CA 1
ATOM 3346 C C . ILE B 1 172 ? 20.375 -16.578 5.816 1 97.56 172 ILE B C 1
ATOM 3348 O O . ILE B 1 172 ? 20.938 -15.555 6.18 1 97.56 172 ILE B O 1
ATOM 3352 N N . ILE B 1 173 ? 19.188 -16.625 5.312 1 98.19 173 ILE B N 1
ATOM 3353 C CA . ILE B 1 173 ? 18.406 -15.398 5.156 1 98.19 173 ILE B CA 1
ATOM 3354 C C . ILE B 1 173 ? 18.172 -14.766 6.523 1 98.19 173 ILE B C 1
ATOM 3356 O O . ILE B 1 173 ? 18.312 -13.555 6.688 1 98.19 173 ILE B O 1
ATOM 3360 N N . LEU B 1 174 ? 17.781 -15.586 7.477 1 98 174 LEU B N 1
ATOM 3361 C CA . LEU B 1 174 ? 17.484 -15.078 8.812 1 98 174 LEU B CA 1
ATOM 3362 C C . LEU B 1 174 ? 18.719 -14.477 9.453 1 98 174 LEU B C 1
ATOM 3364 O O . LEU B 1 174 ? 18.625 -13.508 10.211 1 98 174 LEU B O 1
ATOM 3368 N N . GLN B 1 175 ? 19.859 -15.023 9.164 1 97.5 175 GLN B N 1
ATOM 3369 C CA . GLN B 1 175 ? 21.109 -14.422 9.625 1 97.5 175 GLN B CA 1
ATOM 3370 C C . GLN B 1 175 ? 21.312 -13.047 9 1 97.5 175 GLN B C 1
ATOM 3372 O O . GLN B 1 175 ? 21.719 -12.102 9.688 1 97.5 175 GLN B O 1
ATOM 3377 N N . LYS B 1 176 ? 21.047 -12.953 7.766 1 97.56 176 LYS B N 1
ATOM 3378 C CA . LYS B 1 176 ? 21.172 -11.672 7.082 1 97.56 176 LYS B CA 1
ATOM 3379 C C . LYS B 1 176 ? 20.188 -10.648 7.656 1 97.56 176 LYS B C 1
ATOM 3381 O O . LYS B 1 176 ? 20.531 -9.484 7.859 1 97.56 176 LYS B O 1
ATOM 3386 N N . VAL B 1 177 ? 18.969 -11.117 7.852 1 97.75 177 VAL B N 1
ATOM 3387 C CA . VAL B 1 177 ? 17.922 -10.258 8.414 1 97.75 177 VAL B CA 1
ATOM 3388 C C . VAL B 1 177 ? 18.391 -9.695 9.758 1 97.75 177 VAL B C 1
ATOM 3390 O O . VAL B 1 177 ? 18.188 -8.516 10.047 1 97.75 177 VAL B O 1
ATOM 3393 N N . SER B 1 178 ? 19.016 -10.484 10.539 1 96.5 178 SER B N 1
ATOM 3394 C CA . SER B 1 178 ? 19.469 -10.086 11.875 1 96.5 178 SER B CA 1
ATOM 3395 C C . SER B 1 178 ? 20.562 -9.031 11.797 1 96.5 178 SER B C 1
ATOM 3397 O O . SER B 1 178 ? 20.812 -8.312 12.766 1 96.5 178 SER B O 1
ATOM 3399 N N . SER B 1 179 ? 21.203 -8.922 10.695 1 95.5 179 SER B N 1
ATOM 3400 C CA . SER B 1 179 ? 22.312 -7.984 10.531 1 95.5 179 SER B CA 1
ATOM 3401 C C . SER B 1 179 ? 21.828 -6.641 10.008 1 95.5 179 SER B C 1
ATOM 3403 O O . SER B 1 179 ? 22.594 -5.688 9.906 1 95.5 179 SER B O 1
ATOM 3405 N N . VAL B 1 180 ? 20.594 -6.594 9.648 1 96.88 180 VAL B N 1
ATOM 3406 C CA . VAL B 1 180 ? 20.016 -5.375 9.094 1 96.88 180 VAL B CA 1
ATOM 3407 C C . VAL B 1 180 ? 19.219 -4.633 10.164 1 96.88 180 VAL B C 1
ATOM 3409 O O . VAL B 1 180 ? 18.469 -5.25 10.922 1 96.88 180 VAL B O 1
ATOM 3412 N N . GLU B 1 181 ? 19.438 -3.346 10.312 1 96.94 181 GLU B N 1
ATOM 3413 C CA . GLU B 1 181 ? 18.641 -2.531 11.219 1 96.94 181 GLU B CA 1
ATOM 3414 C C . GLU B 1 181 ? 17.344 -2.074 10.547 1 96.94 181 GLU B C 1
ATOM 3416 O O . GLU B 1 181 ? 17.375 -1.533 9.438 1 96.94 181 GLU B O 1
ATOM 3421 N N . TYR B 1 182 ? 16.281 -2.338 11.109 1 98.25 182 TYR B N 1
ATOM 3422 C CA . TYR B 1 182 ? 14.969 -1.929 10.617 1 98.25 182 TYR B CA 1
ATOM 3423 C C . TYR B 1 182 ? 13.977 -1.798 11.766 1 98.25 182 TYR B C 1
ATOM 3425 O O . TYR B 1 182 ? 14.188 -2.348 12.852 1 98.25 182 TYR B O 1
ATOM 3433 N N . ASP B 1 183 ? 12.922 -1.016 11.484 1 98.44 183 ASP B N 1
ATOM 3434 C CA . ASP B 1 183 ? 11.852 -0.85 12.461 1 98.44 183 ASP B CA 1
ATOM 3435 C C . ASP B 1 183 ? 10.703 -1.817 12.18 1 98.44 183 ASP B C 1
ATOM 3437 O O . ASP B 1 183 ? 10.094 -2.348 13.109 1 98.44 183 ASP B O 1
ATOM 3441 N N . LEU B 1 184 ? 10.367 -2.006 10.898 1 98.69 184 LEU B N 1
ATOM 3442 C CA . LEU B 1 184 ? 9.258 -2.846 10.461 1 98.69 184 LEU B CA 1
ATOM 3443 C C . LEU B 1 184 ? 9.719 -3.838 9.398 1 98.69 184 LEU B C 1
ATOM 3445 O O . LEU B 1 184 ? 10.562 -3.512 8.562 1 98.69 184 LEU B O 1
ATOM 3449 N N . ALA B 1 185 ? 9.148 -5 9.383 1 98.88 185 ALA B N 1
ATOM 3450 C CA . ALA B 1 185 ? 9.438 -6.012 8.375 1 98.88 185 ALA B CA 1
ATOM 3451 C C . ALA B 1 185 ? 8.203 -6.328 7.535 1 98.88 185 ALA B C 1
ATOM 3453 O O . ALA B 1 185 ? 7.078 -6.238 8.023 1 98.88 185 ALA B O 1
ATOM 3454 N N . GLY B 1 186 ? 8.438 -6.613 6.281 1 98.75 186 GLY B N 1
ATOM 3455 C CA . GLY B 1 186 ? 7.371 -7.012 5.379 1 98.75 186 GLY B CA 1
ATOM 3456 C C . GLY B 1 186 ? 7.781 -8.117 4.422 1 98.75 186 GLY B C 1
ATOM 3457 O O . GLY B 1 186 ? 8.969 -8.406 4.273 1 98.75 186 GLY B O 1
ATOM 3458 N N . SER B 1 187 ? 6.777 -8.75 3.824 1 98.56 187 SER B N 1
ATOM 3459 C CA . SER B 1 187 ? 7.016 -9.844 2.887 1 98.56 187 SER B CA 1
ATOM 3460 C C . SER B 1 187 ? 6.121 -9.719 1.658 1 98.56 187 SER B C 1
ATOM 3462 O O . SER B 1 187 ? 4.992 -9.234 1.753 1 98.56 187 SER B O 1
ATOM 3464 N N . VAL B 1 188 ? 6.652 -10.125 0.577 1 97.69 188 VAL B N 1
ATOM 3465 C CA . VAL B 1 188 ? 5.895 -10.25 -0.664 1 97.69 188 VAL B CA 1
ATOM 3466 C C . VAL B 1 188 ? 5.977 -11.68 -1.183 1 97.69 188 VAL B C 1
ATOM 3468 O O . VAL B 1 188 ? 7.047 -12.141 -1.586 1 97.69 188 VAL B O 1
ATOM 3471 N N . GLY B 1 189 ? 4.801 -12.336 -1.087 1 97.06 189 GLY B N 1
ATOM 3472 C CA . GLY B 1 189 ? 4.758 -13.703 -1.592 1 97.06 189 GLY B CA 1
ATOM 3473 C C . GLY B 1 189 ? 4.887 -14.75 -0.5 1 97.06 189 GLY B C 1
ATOM 3474 O O . GLY B 1 189 ? 5.242 -14.422 0.636 1 97.06 189 GLY B O 1
ATOM 3475 N N . GLU B 1 190 ? 4.652 -16.031 -0.857 1 98.06 190 GLU B N 1
ATOM 3476 C CA . GLU B 1 190 ? 4.59 -17.141 0.087 1 98.06 190 GLU B CA 1
ATOM 3477 C C . GLU B 1 190 ? 5.961 -17.438 0.684 1 98.06 190 GLU B C 1
ATOM 3479 O O . GLU B 1 190 ? 6.078 -17.703 1.885 1 98.06 190 GLU B O 1
ATOM 3484 N N . LEU B 1 191 ? 6.98 -17.391 -0.206 1 98.38 191 LEU B N 1
ATOM 3485 C CA . LEU B 1 191 ? 8.32 -17.703 0.279 1 98.38 191 LEU B CA 1
ATOM 3486 C C . LEU B 1 191 ? 8.758 -16.703 1.347 1 98.38 191 LEU B C 1
ATOM 3488 O O . LEU B 1 191 ? 9.164 -17.094 2.441 1 98.38 191 LEU B O 1
ATOM 3492 N N . ALA B 1 192 ? 8.68 -15.461 1.012 1 98.62 192 ALA B N 1
ATOM 3493 C CA . ALA B 1 192 ? 9.055 -14.414 1.964 1 98.62 192 ALA B CA 1
ATOM 3494 C C . ALA B 1 192 ? 8.234 -14.523 3.244 1 98.62 192 ALA B C 1
ATOM 3496 O O . ALA B 1 192 ? 8.766 -14.367 4.348 1 98.62 192 ALA B O 1
ATOM 3497 N N . TYR B 1 193 ? 6.98 -14.82 3.104 1 98.69 193 TYR B N 1
ATOM 3498 C CA . TYR B 1 193 ? 6.074 -14.961 4.238 1 98.69 193 TYR B CA 1
ATOM 3499 C C . TYR B 1 193 ? 6.531 -16.078 5.164 1 98.69 193 TYR B C 1
ATOM 3501 O O . TYR B 1 193 ? 6.637 -15.883 6.379 1 98.69 193 TYR B O 1
ATOM 3509 N N . THR B 1 194 ? 6.801 -17.219 4.609 1 98.5 194 THR B N 1
ATOM 3510 C CA . THR B 1 194 ? 7.164 -18.359 5.445 1 98.5 194 THR B CA 1
ATOM 3511 C C . THR B 1 194 ? 8.516 -18.141 6.113 1 98.5 194 THR B C 1
ATOM 3513 O O . THR B 1 194 ? 8.742 -18.578 7.242 1 98.5 194 THR B O 1
ATOM 3516 N N . VAL B 1 195 ? 9.414 -17.422 5.48 1 98.44 195 VAL B N 1
ATOM 3517 C CA . VAL B 1 195 ? 10.719 -17.125 6.062 1 98.44 195 VAL B CA 1
ATOM 3518 C C . VAL B 1 195 ? 10.539 -16.25 7.309 1 98.44 195 VAL B C 1
ATOM 3520 O O . VAL B 1 195 ? 11.102 -16.547 8.367 1 98.44 195 VAL B O 1
ATOM 3523 N N . LEU B 1 196 ? 9.75 -15.203 7.199 1 98.56 196 LEU B N 1
ATOM 3524 C CA . LEU B 1 196 ? 9.508 -14.344 8.359 1 98.56 196 LEU B CA 1
ATOM 3525 C C . LEU B 1 196 ? 8.82 -15.125 9.477 1 98.56 196 LEU B C 1
ATOM 3527 O O . LEU B 1 196 ? 9.219 -15.031 10.641 1 98.56 196 LEU B O 1
ATOM 3531 N N . ARG B 1 197 ? 7.809 -15.836 9.086 1 98.25 197 ARG B N 1
ATOM 3532 C CA . ARG B 1 197 ? 7.047 -16.625 10.055 1 98.25 197 ARG B CA 1
ATOM 3533 C C . ARG B 1 197 ? 7.945 -17.609 10.797 1 98.25 197 ARG B C 1
ATOM 3535 O O . ARG B 1 197 ? 7.93 -17.656 12.023 1 98.25 197 ARG B O 1
ATOM 3542 N N . ASP B 1 198 ? 8.742 -18.297 10.094 1 97.38 198 ASP B N 1
ATOM 3543 C CA . ASP B 1 198 ? 9.594 -19.328 10.672 1 97.38 198 ASP B CA 1
ATOM 3544 C C . ASP B 1 198 ? 10.695 -18.719 11.531 1 97.38 198 ASP B C 1
ATOM 3546 O O . ASP B 1 198 ? 11.172 -19.328 12.484 1 97.38 198 ASP B O 1
ATOM 3550 N N . GLY B 1 199 ? 11.078 -17.562 11.203 1 97.56 199 GLY B N 1
ATOM 3551 C CA . GLY B 1 199 ? 12.086 -16.844 11.969 1 97.56 199 GLY B CA 1
ATOM 3552 C C . GLY B 1 199 ? 11.523 -16.141 13.18 1 97.56 199 GLY B C 1
ATOM 3553 O O . GLY B 1 199 ? 12.273 -15.555 13.961 1 97.56 199 GLY B O 1
ATOM 3554 N N . GLY B 1 200 ? 10.242 -16.156 13.352 1 97.88 200 GLY B N 1
ATOM 3555 C CA . GLY B 1 200 ? 9.609 -15.461 14.461 1 97.88 200 GLY B CA 1
ATOM 3556 C C . GLY B 1 200 ? 9.609 -13.953 14.305 1 97.88 200 GLY B C 1
ATOM 3557 O O . GLY B 1 200 ? 9.625 -13.227 15.297 1 97.88 200 GLY B O 1
ATOM 3558 N N . ILE B 1 201 ? 9.727 -13.516 13.148 1 98.25 201 ILE B N 1
ATOM 3559 C CA . ILE B 1 201 ? 9.742 -12.086 12.867 1 98.25 201 ILE B CA 1
ATOM 3560 C C . ILE B 1 201 ? 8.328 -11.609 12.531 1 98.25 201 ILE B C 1
ATOM 3562 O O . ILE B 1 201 ? 7.66 -12.188 11.672 1 98.25 201 ILE B O 1
ATOM 3566 N N . LYS B 1 202 ? 7.918 -10.609 13.227 1 97.75 202 LYS B N 1
ATOM 3567 C CA . LYS B 1 202 ? 6.582 -10.07 13 1 97.75 202 LYS B CA 1
ATOM 3568 C C . LYS B 1 202 ? 6.465 -9.469 11.602 1 97.75 202 LYS B C 1
ATOM 3570 O O . LYS B 1 202 ? 7.289 -8.641 11.195 1 97.75 202 LYS B O 1
ATOM 3575 N N . ASN B 1 203 ? 5.516 -9.961 10.867 1 98.12 203 ASN B N 1
ATOM 3576 C CA . ASN B 1 203 ? 5.227 -9.43 9.539 1 98.12 203 ASN B CA 1
ATOM 3577 C C . ASN B 1 203 ? 4.34 -8.188 9.617 1 98.12 203 ASN B C 1
ATOM 3579 O O . ASN B 1 203 ? 3.121 -8.273 9.461 1 98.12 203 ASN B O 1
ATOM 3583 N N . ASN B 1 204 ? 4.984 -6.965 9.75 1 97.88 204 ASN B N 1
ATOM 3584 C CA . ASN B 1 204 ? 4.266 -5.707 9.922 1 97.88 204 ASN B CA 1
ATOM 3585 C C . ASN B 1 204 ? 3.574 -5.273 8.633 1 97.88 204 ASN B C 1
ATOM 3587 O O . ASN B 1 204 ? 2.51 -4.656 8.664 1 97.88 204 ASN B O 1
ATOM 3591 N N . LEU B 1 205 ? 4.254 -5.543 7.539 1 98.44 205 LEU B N 1
ATOM 3592 C CA . LEU B 1 205 ? 3.797 -5.102 6.223 1 98.44 205 LEU B CA 1
ATOM 3593 C C . LEU B 1 205 ? 3.482 -6.297 5.332 1 98.44 205 LEU B C 1
ATOM 3595 O O . LEU B 1 205 ? 4.234 -6.598 4.402 1 98.44 205 LEU B O 1
ATOM 3599 N N . GLU B 1 206 ? 2.35 -6.883 5.594 1 97.75 206 GLU B N 1
ATOM 3600 C CA . GLU B 1 206 ? 1.964 -8.117 4.922 1 97.75 206 GLU B CA 1
ATOM 3601 C C . GLU B 1 206 ? 1.221 -7.832 3.619 1 97.75 206 GLU B C 1
ATOM 3603 O O . GLU B 1 206 ? 1.341 -8.586 2.65 1 97.75 206 GLU B O 1
ATOM 3608 N N . TYR B 1 207 ? 0.484 -6.797 3.582 1 97.94 207 TYR B N 1
ATOM 3609 C CA . TYR B 1 207 ? -0.319 -6.426 2.422 1 97.94 207 TYR B CA 1
ATOM 3610 C C . TYR B 1 207 ? 0.239 -5.18 1.747 1 97.94 207 TYR B C 1
ATOM 3612 O O . TYR B 1 207 ? 0.337 -4.121 2.371 1 97.94 207 TYR B O 1
ATOM 3620 N N . ASN B 1 208 ? 0.556 -5.312 0.418 1 96.88 208 ASN B N 1
ATOM 3621 C CA . ASN B 1 208 ? 1.153 -4.211 -0.328 1 96.88 208 ASN B CA 1
ATOM 3622 C C . ASN B 1 208 ? 2.402 -3.678 0.365 1 96.88 208 ASN B C 1
ATOM 3624 O O . ASN B 1 208 ? 2.508 -2.479 0.627 1 96.88 208 ASN B O 1
ATOM 3628 N N . ALA B 1 209 ? 3.301 -4.59 0.574 1 98.25 209 ALA B N 1
ATOM 3629 C CA . ALA B 1 209 ? 4.469 -4.328 1.414 1 98.25 209 ALA B CA 1
ATOM 3630 C C . ALA B 1 209 ? 5.285 -3.16 0.867 1 98.25 209 ALA B C 1
ATOM 3632 O O . ALA B 1 209 ? 5.781 -2.33 1.631 1 98.25 209 ALA B O 1
ATOM 3633 N N . ILE B 1 210 ? 5.395 -3.018 -0.396 1 96.75 210 ILE B N 1
ATOM 3634 C CA . ILE B 1 210 ? 6.215 -1.972 -0.995 1 96.75 210 ILE B CA 1
ATOM 3635 C C . ILE B 1 210 ? 5.578 -0.607 -0.744 1 96.75 210 ILE B C 1
ATOM 3637 O O . ILE B 1 210 ? 6.223 0.299 -0.213 1 96.75 210 ILE B O 1
ATOM 3641 N N . GLY B 1 211 ? 4.316 -0.495 -1.138 1 96.75 211 GLY B N 1
ATOM 3642 C CA . GLY B 1 211 ? 3.611 0.752 -0.882 1 96.75 211 GLY B CA 1
ATOM 3643 C C . GLY B 1 211 ? 3.57 1.123 0.588 1 96.75 211 GLY B C 1
ATOM 3644 O O . GLY B 1 211 ? 3.777 2.285 0.946 1 96.75 211 GLY B O 1
ATOM 3645 N N . ALA B 1 212 ? 3.307 0.109 1.401 1 98.25 212 ALA B N 1
ATOM 3646 C CA . ALA B 1 212 ? 3.287 0.311 2.848 1 98.25 212 ALA B CA 1
ATOM 3647 C C . ALA B 1 212 ? 4.66 0.741 3.359 1 98.25 212 ALA B C 1
ATOM 3649 O O . ALA B 1 212 ? 4.758 1.555 4.281 1 98.25 212 ALA B O 1
ATOM 3650 N N . GLY B 1 213 ? 5.68 0.189 2.771 1 98.5 213 GLY B N 1
ATOM 3651 C CA . GLY B 1 213 ? 7.031 0.577 3.141 1 98.5 213 GLY B CA 1
ATOM 3652 C C . GLY B 1 213 ? 7.324 2.045 2.887 1 98.5 213 GLY B C 1
ATOM 3653 O O . GLY B 1 213 ? 7.922 2.719 3.727 1 98.5 213 GLY B O 1
ATOM 3654 N N . PHE B 1 214 ? 6.898 2.523 1.762 1 96.62 214 PHE B N 1
ATOM 3655 C CA . PHE B 1 214 ? 7.098 3.93 1.435 1 96.62 214 PHE B CA 1
ATOM 3656 C C . PHE B 1 214 ? 6.348 4.828 2.412 1 96.62 214 PHE B C 1
ATOM 3658 O O . PHE B 1 214 ? 6.891 5.828 2.883 1 96.62 214 PHE B O 1
ATOM 3665 N N . GLU B 1 215 ? 5.102 4.449 2.715 1 96.5 215 GLU B N 1
ATOM 3666 C CA . GLU B 1 215 ? 4.324 5.23 3.672 1 96.5 215 GLU B CA 1
ATOM 3667 C C . GLU B 1 215 ? 4.988 5.234 5.047 1 96.5 215 GLU B C 1
ATOM 3669 O O . GLU B 1 215 ? 5.07 6.281 5.699 1 96.5 215 GLU B O 1
ATOM 3674 N N . ALA B 1 216 ? 5.473 4.078 5.457 1 98.25 216 ALA B N 1
ATOM 3675 C CA . ALA B 1 216 ? 6.156 3.969 6.742 1 98.25 216 ALA B CA 1
ATOM 3676 C C . ALA B 1 216 ? 7.406 4.844 6.777 1 98.25 216 ALA B C 1
ATOM 3678 O O . ALA B 1 216 ? 7.664 5.531 7.766 1 98.25 216 ALA B O 1
ATOM 3679 N N . ALA B 1 217 ? 8.125 4.832 5.711 1 97.81 217 ALA B N 1
ATOM 3680 C CA . ALA B 1 217 ? 9.359 5.613 5.637 1 97.81 217 ALA B CA 1
ATOM 3681 C C . ALA B 1 217 ? 9.07 7.109 5.758 1 97.81 217 ALA B C 1
ATOM 3683 O O . ALA B 1 217 ? 9.812 7.84 6.41 1 97.81 217 ALA B O 1
ATOM 3684 N N . LYS B 1 218 ? 7.984 7.523 5.18 1 94.44 218 LYS B N 1
ATOM 3685 C CA . LYS B 1 218 ? 7.578 8.922 5.277 1 94.44 218 LYS B CA 1
ATOM 3686 C C . LYS B 1 218 ? 7.312 9.32 6.727 1 94.44 218 LYS B C 1
ATOM 3688 O O . LYS B 1 218 ? 7.402 10.492 7.082 1 94.44 218 LYS B O 1
ATOM 3693 N N . ARG B 1 219 ? 7.043 8.344 7.5 1 96.44 219 ARG B N 1
ATOM 3694 C CA . ARG B 1 219 ? 6.699 8.586 8.898 1 96.44 219 ARG B CA 1
ATOM 3695 C C . ARG B 1 219 ? 7.883 8.289 9.812 1 96.44 219 ARG B C 1
ATOM 3697 O O . ARG B 1 219 ? 7.742 8.281 11.039 1 96.44 219 ARG B O 1
ATOM 3704 N N . GLY B 1 220 ? 8.961 7.91 9.227 1 97.19 220 GLY B N 1
ATOM 3705 C CA . GLY B 1 220 ? 10.188 7.801 9.992 1 97.19 220 GLY B CA 1
ATOM 3706 C C . GLY B 1 220 ? 10.547 6.367 10.344 1 97.19 220 GLY B C 1
ATOM 3707 O O . GLY B 1 220 ? 11.414 6.129 11.188 1 97.19 220 GLY B O 1
ATOM 3708 N N . TYR B 1 221 ? 9.922 5.387 9.734 1 98.44 221 TYR B N 1
ATOM 3709 C CA . TYR B 1 221 ? 10.195 3.986 10.031 1 98.44 221 TYR B CA 1
ATOM 3710 C C . TYR B 1 221 ? 10.938 3.314 8.883 1 98.44 221 TYR B C 1
ATOM 3712 O O . TYR B 1 221 ? 10.445 3.275 7.758 1 98.44 221 TYR B O 1
ATOM 3720 N N . SER B 1 222 ? 12.125 2.807 9.211 1 98.69 222 SER B N 1
ATOM 3721 C CA . SER B 1 222 ? 12.859 1.998 8.234 1 98.69 222 SER B CA 1
ATOM 3722 C C . SER B 1 222 ? 12.25 0.604 8.109 1 98.69 222 SER B C 1
ATOM 3724 O O . SER B 1 222 ? 11.812 0.02 9.102 1 98.69 222 SER B O 1
ATOM 3726 N N . THR B 1 223 ? 12.297 0.116 6.859 1 98.75 223 THR B N 1
ATOM 3727 C CA . THR B 1 223 ? 11.625 -1.161 6.652 1 98.75 223 THR B CA 1
ATOM 3728 C C . THR B 1 223 ? 12.555 -2.156 5.965 1 98.75 223 THR B C 1
ATOM 3730 O O . THR B 1 223 ? 13.477 -1.76 5.25 1 98.75 223 THR B O 1
ATOM 3733 N N . LEU B 1 224 ? 12.383 -3.381 6.312 1 98.88 224 LEU B N 1
ATOM 3734 C CA . LEU B 1 224 ? 12.977 -4.52 5.621 1 98.88 224 LEU B CA 1
ATOM 3735 C C . LEU B 1 224 ? 11.906 -5.348 4.918 1 98.88 224 LEU B C 1
ATOM 3737 O O . LEU B 1 224 ? 11.023 -5.91 5.57 1 98.88 224 LEU B O 1
ATOM 3741 N N . ILE B 1 225 ? 12.016 -5.402 3.594 1 98.88 225 ILE B N 1
ATOM 3742 C CA . ILE B 1 225 ? 11.008 -6.117 2.816 1 98.88 225 ILE B CA 1
ATOM 3743 C C . ILE B 1 225 ? 11.656 -7.289 2.086 1 98.88 225 ILE B C 1
ATOM 3745 O O . ILE B 1 225 ? 12.586 -7.102 1.294 1 98.88 225 ILE B O 1
ATOM 3749 N N . LEU B 1 226 ? 11.188 -8.516 2.393 1 98.88 226 LEU B N 1
ATOM 3750 C CA . LEU B 1 226 ? 11.641 -9.711 1.697 1 98.88 226 LEU B CA 1
ATOM 3751 C C . LEU B 1 226 ? 10.781 -9.984 0.468 1 98.88 226 LEU B C 1
ATOM 3753 O O . LEU B 1 226 ? 9.555 -9.922 0.537 1 98.88 226 LEU B O 1
ATOM 3757 N N . ILE B 1 227 ? 11.43 -10.25 -0.645 1 97.75 227 ILE B N 1
ATOM 3758 C CA . ILE B 1 227 ? 10.742 -10.492 -1.906 1 97.75 227 ILE B CA 1
ATOM 3759 C C . ILE B 1 227 ? 11.594 -11.398 -2.793 1 97.75 227 ILE B C 1
ATOM 3761 O O . ILE B 1 227 ? 12.82 -11.25 -2.834 1 97.75 227 ILE B O 1
ATOM 3765 N N . SER B 1 228 ? 10.992 -12.375 -3.424 1 95.81 228 SER B N 1
ATOM 3766 C CA . SER B 1 228 ? 11.75 -13.219 -4.336 1 95.81 228 SER B CA 1
ATOM 3767 C C . SER B 1 228 ? 12.164 -12.445 -5.586 1 95.81 228 SER B C 1
ATOM 3769 O O . SER B 1 228 ? 11.539 -11.453 -5.945 1 95.81 228 SER B O 1
ATOM 3771 N N . ASP B 1 229 ? 13.203 -12.938 -6.211 1 91.75 229 ASP B N 1
ATOM 3772 C CA . ASP B 1 229 ? 13.688 -12.328 -7.445 1 91.75 229 ASP B CA 1
ATOM 3773 C C . ASP B 1 229 ? 12.586 -12.234 -8.492 1 91.75 229 ASP B C 1
ATOM 3775 O O . ASP B 1 229 ? 12.438 -11.203 -9.148 1 91.75 229 ASP B O 1
ATOM 3779 N N . ARG B 1 230 ? 11.859 -13.203 -8.609 1 86.69 230 ARG B N 1
ATOM 3780 C CA . ARG B 1 230 ? 10.789 -13.234 -9.594 1 86.69 230 ARG B CA 1
ATOM 3781 C C . ARG B 1 230 ? 9.742 -12.164 -9.305 1 86.69 230 ARG B C 1
ATOM 3783 O O . ARG B 1 230 ? 9.391 -11.375 -10.188 1 86.69 230 ARG B O 1
ATOM 3790 N N . LEU B 1 231 ? 9.273 -12.172 -8.125 1 90.19 231 LEU B N 1
ATOM 3791 C CA . LEU B 1 231 ? 8.25 -11.195 -7.762 1 90.19 231 LEU B CA 1
ATOM 3792 C C . LEU B 1 231 ? 8.797 -9.773 -7.855 1 90.19 231 LEU B C 1
ATOM 3794 O O . LEU B 1 231 ? 8.062 -8.852 -8.195 1 90.19 231 LEU B O 1
ATOM 3798 N N . PHE B 1 232 ? 10.078 -9.625 -7.59 1 91.75 232 PHE B N 1
ATOM 3799 C CA . PHE B 1 232 ? 10.727 -8.32 -7.711 1 91.75 232 PHE B CA 1
ATOM 3800 C C . PHE B 1 232 ? 10.633 -7.801 -9.141 1 91.75 232 PHE B C 1
ATOM 3802 O O . PHE B 1 232 ? 10.359 -6.621 -9.359 1 91.75 232 PHE B O 1
ATOM 3809 N N . HIS B 1 233 ? 10.805 -8.664 -10.023 1 81.81 233 HIS B N 1
ATOM 3810 C CA . HIS B 1 233 ? 10.758 -8.281 -11.43 1 81.81 233 HIS B CA 1
ATOM 3811 C C . HIS B 1 233 ? 9.383 -7.727 -11.797 1 81.81 233 HIS B C 1
ATOM 3813 O O . HIS B 1 233 ? 9.281 -6.793 -12.594 1 81.81 233 HIS B O 1
ATOM 3819 N N . PHE B 1 234 ? 8.414 -8.219 -11.188 1 78.5 234 PHE B N 1
ATOM 3820 C CA . PHE B 1 234 ? 7.059 -7.766 -11.477 1 78.5 234 PHE B CA 1
ATOM 3821 C C . PHE B 1 234 ? 6.738 -6.484 -10.719 1 78.5 234 PHE B C 1
ATOM 3823 O O . PHE B 1 234 ? 5.777 -5.785 -11.047 1 78.5 234 PHE B O 1
ATOM 3830 N N . THR B 1 235 ? 7.535 -6.211 -9.688 1 85.06 235 THR B N 1
ATOM 3831 C CA . THR B 1 235 ? 7.207 -5.117 -8.781 1 85.06 235 THR B CA 1
ATOM 3832 C C . THR B 1 235 ? 8.109 -3.914 -9.039 1 85.06 235 THR B C 1
ATOM 3834 O O . THR B 1 235 ? 7.824 -2.807 -8.578 1 85.06 235 THR B O 1
ATOM 3837 N N . ILE B 1 236 ? 9.117 -4.074 -9.805 1 82.88 236 ILE B N 1
ATOM 3838 C CA . ILE B 1 236 ? 10.195 -3.098 -9.922 1 82.88 236 ILE B CA 1
ATOM 3839 C C . ILE B 1 236 ? 9.648 -1.787 -10.477 1 82.88 236 ILE B C 1
ATOM 3841 O O . ILE B 1 236 ? 10.062 -0.705 -10.055 1 82.88 236 ILE B O 1
ATOM 3845 N N . ASN B 1 237 ? 8.75 -1.839 -11.422 1 74.75 237 ASN B N 1
ATOM 3846 C CA . ASN B 1 237 ? 8.188 -0.612 -11.984 1 74.75 237 ASN B CA 1
ATOM 3847 C C . ASN B 1 237 ? 7.371 0.152 -10.938 1 74.75 237 ASN B C 1
ATOM 3849 O O . ASN B 1 237 ? 7.418 1.383 -10.891 1 74.75 237 ASN B O 1
ATOM 3853 N N . ASP B 1 238 ? 6.59 -0.562 -10.148 1 80.25 238 ASP B N 1
ATOM 3854 C CA . ASP B 1 238 ? 5.859 0.064 -9.047 1 80.25 238 ASP B CA 1
ATOM 3855 C C . ASP B 1 238 ? 6.812 0.756 -8.078 1 80.25 238 ASP B C 1
ATOM 3857 O O . ASP B 1 238 ? 6.535 1.86 -7.605 1 80.25 238 ASP B O 1
ATOM 3861 N N . ILE B 1 239 ? 7.93 0.098 -7.82 1 89.19 239 ILE B N 1
ATOM 3862 C CA . ILE B 1 239 ? 8.938 0.649 -6.918 1 89.19 239 ILE B CA 1
ATOM 3863 C C . ILE B 1 239 ? 9.5 1.94 -7.504 1 89.19 239 ILE B C 1
ATOM 3865 O O . ILE B 1 239 ? 9.617 2.949 -6.805 1 89.19 239 ILE B O 1
ATOM 3869 N N . ARG B 1 240 ? 9.75 1.916 -8.711 1 79.25 240 ARG B N 1
ATOM 3870 C CA . ARG B 1 240 ? 10.312 3.084 -9.383 1 79.25 240 ARG B CA 1
ATOM 3871 C C . ARG B 1 240 ? 9.328 4.254 -9.359 1 79.25 240 ARG B C 1
ATOM 3873 O O . ARG B 1 240 ? 9.727 5.398 -9.133 1 79.25 240 ARG B O 1
ATOM 3880 N N . GLU B 1 241 ? 8.094 3.947 -9.617 1 73.94 241 GLU B N 1
ATOM 3881 C CA . GLU B 1 241 ? 7.066 4.98 -9.57 1 73.94 241 GLU B CA 1
ATOM 3882 C C . GLU B 1 241 ? 6.957 5.59 -8.172 1 73.94 241 GLU B C 1
ATOM 3884 O O . GLU B 1 241 ? 6.879 6.812 -8.023 1 73.94 241 GLU B O 1
ATOM 3889 N N . LEU B 1 242 ? 6.965 4.762 -7.207 1 85.31 242 LEU B N 1
ATOM 3890 C CA . LEU B 1 242 ? 6.887 5.223 -5.824 1 85.31 242 LEU B CA 1
ATOM 3891 C C . LEU B 1 242 ? 8.125 6.027 -5.449 1 85.31 242 LEU B C 1
ATOM 3893 O O . LEU B 1 242 ? 8.023 7.047 -4.766 1 85.31 242 LEU B O 1
ATOM 3897 N N . GLN B 1 243 ? 9.25 5.562 -5.938 1 83.75 243 GLN B N 1
ATOM 3898 C CA . GLN B 1 243 ? 10.5 6.266 -5.668 1 83.75 243 GLN B CA 1
ATOM 3899 C C . GLN B 1 243 ? 10.516 7.641 -6.328 1 83.75 243 GLN B C 1
ATOM 3901 O O . GLN B 1 243 ? 11.008 8.609 -5.746 1 83.75 243 GLN B O 1
ATOM 3906 N N . ALA B 1 244 ? 9.953 7.711 -7.492 1 73.62 244 ALA B N 1
ATOM 3907 C CA . ALA B 1 244 ? 9.867 8.984 -8.203 1 73.62 244 ALA B CA 1
ATOM 3908 C C . ALA B 1 244 ? 9.023 9.992 -7.422 1 73.62 244 ALA B C 1
ATOM 3910 O O . ALA B 1 244 ? 9.336 11.188 -7.391 1 73.62 244 ALA B O 1
ATOM 3911 N N . LYS B 1 245 ? 7.969 9.469 -6.773 1 74.38 245 LYS B N 1
ATOM 3912 C CA . LYS B 1 245 ? 7.07 10.312 -5.996 1 74.38 245 LYS B CA 1
ATOM 3913 C C . LYS B 1 245 ? 7.688 10.68 -4.648 1 74.38 245 LYS B C 1
ATOM 3915 O O . LYS B 1 245 ? 7.238 11.617 -3.986 1 74.38 245 LYS B O 1
ATOM 3920 N N . ASN B 1 246 ? 8.656 9.859 -4.211 1 85.06 246 ASN B N 1
ATOM 3921 C CA . ASN B 1 246 ? 9.32 10.031 -2.922 1 85.06 246 ASN B CA 1
ATOM 3922 C C . ASN B 1 246 ? 10.836 10.008 -3.064 1 85.06 246 ASN B C 1
ATOM 3924 O O . ASN B 1 246 ? 11.5 9.133 -2.512 1 85.06 246 ASN B O 1
ATOM 3928 N N . PRO B 1 247 ? 11.469 11.016 -3.656 1 80.06 247 PRO B N 1
ATOM 3929 C CA . PRO B 1 247 ? 12.891 10.977 -3.99 1 80.06 247 PRO B CA 1
ATOM 3930 C C . PRO B 1 247 ? 13.789 11 -2.756 1 80.06 247 PRO B C 1
ATOM 3932 O O . PRO B 1 247 ? 14.953 10.578 -2.822 1 80.06 247 PRO B O 1
ATOM 3935 N N . GLU B 1 248 ? 13.281 11.461 -1.643 1 85.31 248 GLU B N 1
ATOM 3936 C CA . GLU B 1 248 ? 14.086 11.586 -0.429 1 85.31 248 GLU B CA 1
ATOM 3937 C C . GLU B 1 248 ? 14.258 10.227 0.256 1 85.31 248 GLU B C 1
ATOM 3939 O O . GLU B 1 248 ? 15.117 10.078 1.129 1 85.31 248 GLU B O 1
ATOM 3944 N N . ILE B 1 249 ? 13.461 9.266 -0.102 1 93.62 249 ILE B N 1
ATOM 3945 C CA . ILE B 1 249 ? 13.516 7.957 0.547 1 93.62 249 ILE B CA 1
ATOM 3946 C C . ILE B 1 249 ? 14.562 7.082 -0.144 1 93.62 249 ILE B C 1
ATOM 3948 O O . ILE B 1 249 ? 14.461 6.812 -1.344 1 93.62 249 ILE B O 1
ATOM 3952 N N . GLU B 1 250 ? 15.516 6.66 0.62 1 95.25 250 GLU B N 1
ATOM 3953 C CA . GLU B 1 250 ? 16.562 5.781 0.12 1 95.25 250 GLU B CA 1
ATOM 3954 C C . GLU B 1 250 ? 16.109 4.328 0.094 1 95.25 250 GLU B C 1
ATOM 3956 O O . GLU B 1 250 ? 15.445 3.863 1.027 1 95.25 250 GLU B O 1
ATOM 3961 N N . ILE B 1 251 ? 16.469 3.666 -0.994 1 95.12 251 ILE B N 1
ATOM 3962 C CA . ILE B 1 251 ? 16.203 2.238 -1.108 1 95.12 251 ILE B CA 1
ATOM 3963 C C . ILE B 1 251 ? 17.516 1.465 -1.205 1 95.12 251 ILE B C 1
ATOM 3965 O O . ILE B 1 251 ? 18.359 1.778 -2.037 1 95.12 251 ILE B O 1
ATOM 3969 N N . ASN B 1 252 ? 17.672 0.497 -0.309 1 96.56 252 ASN B N 1
ATOM 3970 C CA . ASN B 1 252 ? 18.797 -0.416 -0.337 1 96.56 252 ASN B CA 1
ATOM 3971 C C . ASN B 1 252 ? 18.391 -1.815 -0.782 1 96.56 252 ASN B C 1
ATOM 3973 O O . ASN B 1 252 ? 17.344 -2.32 -0.364 1 96.56 252 ASN B O 1
ATOM 3977 N N . TYR B 1 253 ? 19.219 -2.359 -1.623 1 94.25 253 TYR B N 1
ATOM 3978 C CA . TYR B 1 253 ? 18.969 -3.719 -2.084 1 94.25 253 TYR B CA 1
ATOM 3979 C C . TYR B 1 253 ? 20.016 -4.68 -1.548 1 94.25 253 TYR B C 1
ATOM 3981 O O . TYR B 1 253 ? 21.219 -4.391 -1.604 1 94.25 253 TYR B O 1
ATOM 3989 N N . ILE B 1 254 ? 19.531 -5.742 -0.956 1 94.81 254 ILE B N 1
ATOM 3990 C CA . ILE B 1 254 ? 20.406 -6.805 -0.478 1 94.81 254 ILE B CA 1
ATOM 3991 C C . ILE B 1 254 ? 20.109 -8.094 -1.235 1 94.81 254 ILE B C 1
ATOM 3993 O O . ILE B 1 254 ? 18.953 -8.484 -1.395 1 94.81 254 ILE B O 1
ATOM 3997 N N . HIS B 1 255 ? 21.203 -8.844 -1.643 1 89 255 HIS B N 1
ATOM 3998 C CA . HIS B 1 255 ? 21.078 -10.094 -2.377 1 89 255 HIS B CA 1
ATOM 3999 C C . HIS B 1 255 ? 21.578 -11.273 -1.547 1 89 255 HIS B C 1
ATOM 400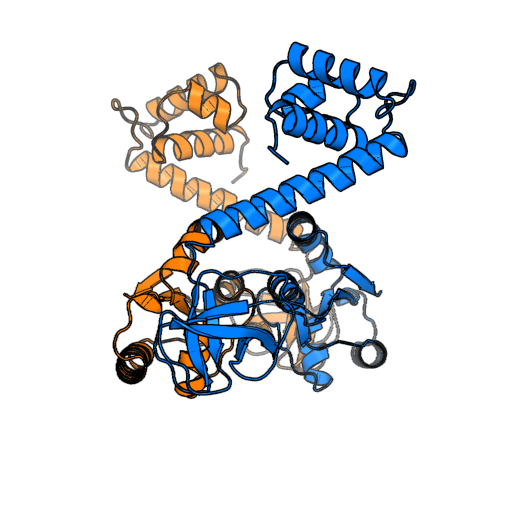1 O O . HIS B 1 255 ? 22.5 -11.125 -0.735 1 89 255 HIS B O 1
#

Foldseek 3Di:
DPPDPLLVLLLQLLVCLQVPNQDLVVSCVVVVHDSVSSVVSLVVCVVVVQADPVSHGDPVVVVSNVVSVVVVVCCCVVVVVVVQLVPWDKAAEQAWDAFFQKWAWEADPLTIYTYSPDHDQKIFTWHHTDGHGDITITHNIDGDYDAAQAAEEEEADEDPVPDPDLVVRLVVVLVVVVVDDWDAEAEDDDSRVVSCVVSVHDHPQDDPNLVVQLSSSVSHTYYYYYYYPVVCVVCVVVNVVSCVVPVSHYYHYHD/DPPDPLLVLLLQLLVCLQVPNQDLVVSCVVVVHDSVSSVVSLVVCVVVVQADPVSHGDPVVVVSNVVSVVVVVCCCVVVVVVVQLVPWDKAAEQAWDAFFQKWAWEADPLTIYTYSPDHDQKIFTWHHTDGHGDITITHNIDGDYDAAQAAEEEEADEDPVPDPDLVVRLVVVLVVVVVDDWDAEAEDDDSRVVSCVVSVHDHPQDDPNLVVQLSSSVSHTYYYYYYYPVVCVVCVVVNVVSCVVPVSHYYHYHD

Solvent-accessible surface area (backbone atoms only — not comparable to full-atom values): 26107 Å² total; per-residue (Å²): 132,84,85,45,70,68,56,54,50,43,41,54,51,50,52,37,26,62,71,67,46,68,49,48,66,57,47,12,65,74,69,70,45,53,50,68,54,40,50,51,45,49,49,53,35,36,73,72,48,25,31,40,98,85,53,36,61,30,72,63,21,46,50,48,41,53,52,46,52,47,46,48,48,46,41,51,48,42,46,44,32,58,60,21,44,71,35,72,41,61,21,33,21,75,44,68,47,43,58,72,38,62,28,16,35,42,63,52,97,60,36,52,26,31,24,77,77,60,84,54,72,8,34,29,29,24,67,28,70,27,52,51,67,32,50,28,22,33,24,52,61,41,70,60,69,68,62,56,86,25,38,39,35,39,36,45,36,74,44,64,76,76,49,87,51,62,71,63,49,44,51,53,49,50,53,53,54,70,72,51,89,58,74,42,32,22,22,46,60,48,53,31,41,37,47,34,56,76,66,72,43,71,66,66,25,61,37,42,27,67,61,16,41,53,47,33,22,75,42,32,34,21,26,36,34,31,27,27,48,66,59,42,67,75,39,48,64,59,50,51,53,51,38,69,77,37,72,85,52,47,76,43,80,43,118,132,85,84,45,70,67,56,54,50,45,42,54,51,49,52,37,24,61,72,67,48,70,48,46,66,57,48,12,66,73,70,71,46,54,51,66,55,39,49,51,44,50,50,52,35,38,74,72,49,25,31,42,97,85,54,35,59,31,73,63,21,46,50,48,42,53,51,46,51,47,47,48,49,44,42,51,47,42,46,44,33,58,60,19,44,70,35,70,42,62,22,32,21,76,43,70,46,44,59,73,36,64,30,16,36,42,65,52,97,60,38,51,25,31,24,78,77,60,82,53,72,9,35,28,28,24,66,28,69,27,51,52,66,33,50,30,21,32,24,51,63,41,70,61,69,69,62,55,86,26,38,40,33,38,37,46,37,74,44,64,75,77,50,87,49,61,70,63,47,46,52,54,49,52,53,52,53,70,72,51,90,58,75,41,31,21,23,47,62,47,53,30,41,38,48,33,56,75,66,70,44,71,65,66,25,61,38,40,27,66,62,15,39,54,48,33,21,75,41,31,34,22,26,37,34,32,28,28,47,66,58,41,68,74,40,47,63,60,50,49,54,52,37,68,78,38,72,85,54,48,76,43,80,43,118

pLDDT: mean 88.37, std 13.38, range [34.31, 98.88]

Nearest PDB structures (foldseek):
  4rgr-assembly1_B-2  TM=7.810E-01  e=5.334E-02  Acinetobacter baylyi ADP1
  5x80-assembly2_C  TM=7.605E-01  e=2.102E-01  Mycobacterium tuberculosis H37Rv
  2ev0-assembly1_B  TM=6.773E-01  e=2.232E-01  Bacillus subtilis
  4hx7-assembly1_B  TM=6.685E-01  e=3.192E-01  Bacillus subtilis subsp. subtilis str. 168
  6m5f-assembly1_B  TM=6.064E-01  e=9.004E+00  Pseudomonas aeruginosa PAO1

Organism: NCBI:txid312540

InterPro domains:
  IPR011991 ArsR-like helix-turn-helix domain [cd00090] (9-51)
  IPR012015 Uncharacterised conserved protein HTH transcriptional regulator, archaea [PIRSF004955] (6-244)
  IPR036388 Winged helix-like DNA-binding domain superfamily [G3DSA:1.10.10.10] (6-77)
  IPR036390 Winged helix DNA-binding domain superfamily [SSF46785] (9-84)

Radius of gyration: 26.85 Å; Cα contacts (8 Å, |Δi|>4): 964; chains: 2; bounding box: 56×69×68 Å

Sequence (510 aa):
MKIEQAMITQLMVLLNVKNGKYRPSEISKELGITLQGVVYHMKILRDKGYIGSDNKITKEGFDFLYNGLNTIEDFVHSSLINIDASLIWEAIPDRDIIPGQKVYLYMQDGYLHASPDVKTGSYGVSCTRSNAGKCAGITGVKGLIDVKKAKITIMLLKNIEKIENLCDYEKIILQKVSSVEYDLAGSVGELAYTVLRDGGIKNNLEYNAIGAGFEAAKRGYSTLILISDRLFHFTINDIRELQAKNPEIEINYIHMKIEQAMITQLMVLLNVKNGKYRPSEISKELGITLQGVVYHMKILRDKGYIGSDNKITKEGFDFLYNGLNTIEDFVHSSLINIDASLIWEAIPDRDIIPGQKVYLYMQDGYLHASPDVKTGSYGVSCTRSNAGKCAGITGVKGLIDVKKAKITIMLLKNIEKIENLCDYEKIILQKVSSVEYDLAGSVGELAYTVLRDGGIKNNLEYNAIGAGFEAAKRGYSTLILISDRLFHFTINDIRELQAKNPEIEINYIH

Secondary structure (DSSP, 8-state):
----HHHHHHHHHHHHHHTT---HHHHHHHHT--HHHHHHHHHHHHHTTSB-TTS-B-HHHHHHHHHHHHHHHHHHHHHHHHHHTTPPEEEEESS-B-TT-EEEEEEETTEEEEESSS--SEEEEE-S-B-TTS-EEEEEEES-------EEEEEEEPPGGG-S-HHHHHHHHHHHHHTS--SEEEEESHHHHHHHHHTT---SB-SSHHHHHHHHHHTT--EEEEEEHHHHHHHHHHHHHHHHH-TTSEEEEE-/----HHHHHHHHHHHHHHTT---HHHHHHHHT--HHHHHHHHHHHHHTTSB-TTS-B-HHHHHHHHHHHHHHHHHHHHHHHHHHTTPPEEEEESS-B-TT-EEEEEEETTEEEEESSS--SEEEEE-S-B-TTS-EEEEEEESPPP----EEEEEEEPPGGG-S-HHHHHHHHHHHHHTS--SEEEEESHHHHHHHHHTT---SB-SSHHHHHHHHHHTT--EEEEEEHHHHHHHHHHHHHHHHH-TTSEEEEE-